Protein AF-A0A1C7MZV5-F1 (afdb_monomer)

Foldseek 3Di:
DEAVVCQVPPPLVVQLVCVQVVNDDHCLVVLVHYDLQSLLVNQQVVLVVLQVVLLVVQVVCCVPPNDDDSALEQEAELVCLLVSLLVSVVPDALSNLSHHYDYHYPPDDDDPPQLRVQVSLASVQLVLPPCLQVQWDADPVLRAIDGAQDPPDDPQVLSSLLSLLLSLLSCSSNLHAHQHRHFLLLLCVLLVHDDDLVSVCNRPVVVSVVLVCLLVDPDWCCVPPVDFQWDWHAHPNDIDIDRLDVPSVVHGDGNVCSVVSSVSVRCCRSDVSCPSSSVSSSNSNCSRPVSGSCNSDDSVSSCCSHNNALDADVVLLLVQEAEEDPDDCPDPLNVLVSVLLVVDDSVLVLLLQCQQAVHSHAHSVHNNPDHAYEYEDEEADLDAWHYSNSNSYIYDHNHPDSVSNNVRSSVSSVPRDHPSNVVVVVVVVVPDDDDPPDDDDDDDDDDDDDDDDDDDDDDDDPDDQNHPVSVVPDDDDPVVVVVVVVVVVVVVVPPDDDPVVVVVVVVVPDDPVPDDDDDDDDDDDDDDDDDDDDDDDDDDDDDDDDDDDDDDDDDDDDDDDDDDDDDDDDDDDDDDDDDDDPPPPVVVVVVVVVVVVVVVVVVPD

Mean predicted aligned error: 16.23 Å

InterPro domains:
  IPR000569 HECT domain [PF00632] (122-420)
  IPR000569 HECT domain [PS50237] (93-422)
  IPR000569 HECT domain [SM00119] (91-422)
  IPR000569 HECT domain [cd00078] (72-420)
  IPR035983 HECT, E3 ligase catalytic domain [SSF56204] (61-415)
  IPR044611 Ubiquitin-protein ligase E3A/B/C-like [PTHR45700] (15-420)

Solvent-accessible surface area (backbone atoms only — not comparable to full-atom values): 36704 Å² total; per-residue (Å²): 116,62,39,65,72,55,59,77,65,62,57,54,85,68,34,47,57,21,50,74,72,70,43,84,79,36,68,70,79,45,36,61,41,45,45,67,41,55,52,49,51,47,40,47,53,53,36,53,52,46,22,52,49,38,31,53,51,22,53,54,43,30,77,76,76,41,97,47,76,50,48,30,72,44,76,30,43,86,96,39,44,66,62,42,48,48,61,58,56,72,75,49,50,63,66,47,72,45,18,49,77,39,45,39,52,69,97,56,96,68,81,62,84,53,33,47,47,52,46,49,53,55,53,47,55,57,55,61,63,34,65,86,49,54,54,41,42,75,33,84,90,52,62,23,44,42,73,46,45,53,98,79,70,58,77,72,61,37,56,54,33,17,46,54,18,30,50,52,21,49,26,56,58,70,74,41,69,41,96,68,46,64,45,69,54,58,39,22,54,74,69,71,43,89,84,50,63,69,47,46,25,57,44,38,43,69,60,28,52,51,52,52,49,58,68,69,54,84,70,65,43,47,80,74,65,67,47,41,35,52,49,78,45,77,37,97,93,40,80,46,80,41,58,64,46,93,67,11,79,77,38,73,45,36,80,89,47,43,66,60,51,50,54,38,50,44,45,34,72,78,37,65,53,33,44,70,50,50,50,29,16,49,51,23,22,37,66,65,44,69,89,43,66,68,78,53,52,51,41,70,46,48,46,25,57,37,40,24,29,84,61,77,48,61,68,42,30,60,75,42,46,44,54,37,79,90,47,46,84,83,34,68,69,48,45,42,48,50,60,50,56,73,68,44,52,73,67,54,46,30,30,43,40,24,45,25,43,70,36,63,42,18,50,70,71,28,28,46,73,44,73,36,32,45,31,57,55,61,59,62,62,88,71,60,51,50,55,42,34,54,66,22,28,32,34,36,48,50,46,91,42,63,67,58,44,49,54,34,47,54,52,40,31,71,68,48,85,49,77,78,50,54,59,57,55,48,51,54,62,73,69,51,77,84,76,78,82,84,76,88,79,90,79,89,82,83,85,84,86,82,83,88,81,89,73,95,70,79,90,71,86,84,76,82,94,56,48,71,65,67,79,65,65,70,82,81,62,81,65,66,64,52,54,59,57,55,52,60,60,54,58,72,72,72,78,83,75,65,75,70,61,57,55,52,51,67,61,66,76,54,82,75,87,86,71,88,77,95,76,84,88,83,84,84,83,90,82,88,86,82,88,86,90,78,95,81,86,84,87,88,88,82,89,84,89,90,85,86,88,83,92,78,91,79,86,84,83,82,86,87,82,85,79,83,85,78,90,75,82,89,80,89,84,89,88,88,87,82,97,79,81,82,75,57,61,62,59,49,52,54,50,51,57,49,53,58,49,59,56,58,56,61,76,72,112

Structure (mmCIF, N/CA/C/O backbone):
data_AF-A0A1C7MZV5-F1
#
_entry.id   AF-A0A1C7MZV5-F1
#
loop_
_atom_site.group_PDB
_atom_site.id
_atom_site.type_symbol
_atom_site.label_atom_id
_atom_site.label_alt_id
_atom_site.label_comp_id
_atom_site.label_asym_id
_atom_site.label_entity_id
_atom_site.label_seq_id
_atom_site.pdbx_PDB_ins_code
_atom_site.Cartn_x
_atom_site.Cartn_y
_atom_site.Cartn_z
_atom_site.occupancy
_atom_site.B_iso_or_equiv
_atom_site.auth_seq_id
_atom_site.auth_comp_id
_atom_site.auth_asym_id
_atom_site.auth_atom_id
_atom_site.pdbx_PDB_model_num
ATOM 1 N N . PHE A 1 1 ? -18.833 9.241 -9.347 1.00 84.56 1 PHE A N 1
ATOM 2 C CA . PHE A 1 1 ? -19.132 9.896 -10.628 1.00 84.56 1 PHE A CA 1
ATOM 3 C C . PHE A 1 1 ? -17.888 10.655 -10.999 1.00 84.56 1 PHE A C 1
ATOM 5 O O . PHE A 1 1 ? -17.659 11.650 -10.342 1.00 84.56 1 PHE A O 1
ATOM 12 N N . TYR A 1 2 ? -17.097 10.152 -11.942 1.00 92.56 2 TYR A N 1
ATOM 13 C CA . TYR A 1 2 ? -15.969 10.875 -12.531 1.00 92.56 2 TYR A CA 1
ATOM 14 C C . TYR A 1 2 ? -16.417 11.433 -13.886 1.00 92.56 2 TYR A C 1
ATOM 16 O O . TYR A 1 2 ? -17.344 10.885 -14.484 1.00 92.56 2 TYR A O 1
ATOM 24 N N . ASN A 1 3 ? -15.822 12.536 -14.338 1.00 94.75 3 ASN A N 1
ATOM 25 C CA . ASN A 1 3 ? -16.137 13.129 -15.636 1.00 94.75 3 ASN A CA 1
ATOM 26 C C . ASN A 1 3 ? -14.986 12.880 -16.612 1.00 94.75 3 ASN A C 1
ATOM 28 O O . ASN A 1 3 ? -13.959 13.548 -16.522 1.00 94.75 3 ASN A O 1
ATOM 32 N N . ASP A 1 4 ? -15.155 11.939 -17.536 1.00 91.88 4 ASP A N 1
ATOM 33 C CA . ASP A 1 4 ? -14.077 11.511 -18.437 1.00 91.88 4 ASP A CA 1
ATOM 34 C C . ASP A 1 4 ? -13.534 12.668 -19.290 1.00 91.88 4 ASP A C 1
ATOM 36 O O . ASP A 1 4 ? -12.327 12.866 -19.343 1.00 91.88 4 ASP A O 1
ATOM 40 N N . ALA A 1 5 ? -14.405 13.535 -19.822 1.00 92.75 5 ALA A N 1
ATOM 41 C CA . ALA A 1 5 ? -13.979 14.687 -20.622 1.00 92.75 5 ALA A CA 1
ATOM 42 C C . ALA A 1 5 ? -13.085 15.663 -19.840 1.00 92.75 5 ALA A C 1
ATOM 44 O O . ALA A 1 5 ? -12.136 16.205 -20.400 1.00 92.75 5 ALA A O 1
ATOM 45 N N . VAL A 1 6 ? -13.364 15.873 -18.547 1.00 93.06 6 VAL A N 1
ATOM 46 C CA . VAL A 1 6 ? -12.482 16.668 -17.676 1.00 93.06 6 VAL A CA 1
ATOM 47 C C . VAL A 1 6 ? -11.162 15.937 -17.458 1.00 93.06 6 VAL A C 1
ATOM 49 O O . VAL A 1 6 ? -10.113 16.554 -17.566 1.00 93.06 6 VAL A O 1
ATOM 52 N N . ASN A 1 7 ? -11.193 14.636 -17.171 1.00 92.44 7 ASN A N 1
ATOM 53 C CA . ASN A 1 7 ? -9.975 13.872 -16.888 1.00 92.44 7 ASN A CA 1
ATOM 54 C C . ASN A 1 7 ? -9.037 13.767 -18.103 1.00 92.44 7 ASN A C 1
ATOM 56 O O . ASN A 1 7 ? -7.825 13.756 -17.915 1.00 92.44 7 ASN A O 1
ATOM 60 N N . ASP A 1 8 ? -9.582 13.745 -19.320 1.00 90.75 8 ASP A N 1
ATOM 61 C CA . ASP A 1 8 ? -8.801 13.656 -20.559 1.00 90.75 8 ASP A CA 1
ATOM 62 C C . ASP A 1 8 ? -8.202 15.003 -20.996 1.00 90.75 8 ASP A C 1
ATOM 64 O O . ASP A 1 8 ? -7.187 15.031 -21.691 1.00 90.75 8 ASP A O 1
ATOM 68 N N . GLN A 1 9 ? -8.837 16.121 -20.627 1.00 90.88 9 GLN A N 1
ATOM 69 C CA . GLN A 1 9 ? -8.472 17.466 -21.099 1.00 90.88 9 GLN A CA 1
ATOM 70 C C . GLN A 1 9 ? -7.838 18.352 -20.020 1.00 90.88 9 GLN A C 1
ATOM 72 O O . GLN A 1 9 ? -7.426 19.469 -20.323 1.00 90.88 9 GLN A O 1
ATOM 77 N N . LEU A 1 10 ? -7.783 17.904 -18.762 1.00 92.06 10 LEU A N 1
ATOM 78 C CA . LEU A 1 10 ? -7.271 18.721 -17.665 1.00 92.06 10 LEU A CA 1
ATOM 79 C C . LEU A 1 10 ? -5.767 18.978 -17.803 1.00 92.06 10 LEU A C 1
ATOM 81 O O . LEU A 1 10 ? -4.941 18.081 -17.627 1.00 92.06 10 LEU A O 1
ATOM 85 N N . GLU A 1 11 ? -5.403 20.244 -17.980 1.00 92.44 11 GLU A N 1
ATOM 86 C CA . GLU A 1 11 ? -4.016 20.691 -17.905 1.00 92.44 11 GLU A CA 1
ATOM 87 C C . GLU A 1 11 ? -3.598 20.925 -16.447 1.00 92.44 11 GLU A C 1
ATOM 89 O O . GLU A 1 11 ? -3.700 22.017 -15.890 1.00 92.44 11 GLU A O 1
ATOM 94 N N . ILE A 1 12 ? -3.100 19.867 -15.803 1.00 91.81 12 ILE A N 1
ATOM 95 C CA . ILE A 1 12 ? -2.757 19.867 -14.369 1.00 91.81 12 ILE A CA 1
ATOM 96 C C . ILE A 1 12 ? -1.751 20.971 -14.006 1.00 91.81 12 ILE A C 1
ATOM 98 O O . ILE A 1 12 ? -1.833 21.546 -12.922 1.00 91.81 12 ILE A O 1
ATOM 102 N N . LYS A 1 13 ? -0.801 21.284 -14.897 1.00 87.44 13 LYS A N 1
ATOM 103 C CA . LYS A 1 13 ? 0.211 22.327 -14.655 1.00 87.44 13 LYS A CA 1
ATOM 104 C C . LYS A 1 13 ? -0.393 23.731 -14.566 1.00 87.44 13 LYS A C 1
ATOM 106 O O . LYS A 1 13 ? 0.180 24.562 -13.868 1.00 87.44 13 LYS A O 1
ATOM 111 N N . GLU A 1 14 ? -1.522 23.972 -15.227 1.00 88.69 14 GLU A N 1
ATOM 112 C CA . GLU A 1 14 ? -2.250 25.243 -15.177 1.00 88.69 14 GLU A CA 1
ATOM 113 C C . GLU A 1 14 ? -3.274 25.268 -14.032 1.00 88.69 14 GLU A C 1
ATOM 115 O O . GLU A 1 14 ? -3.432 26.281 -13.350 1.00 88.69 14 GLU A O 1
ATOM 120 N N . ASP A 1 15 ? -3.945 24.140 -13.772 1.00 90.50 15 ASP A N 1
ATOM 121 C CA . ASP A 1 15 ? -4.986 24.037 -12.742 1.00 90.50 15 ASP A CA 1
ATOM 122 C C . ASP A 1 15 ? -4.412 23.994 -11.313 1.00 90.50 15 ASP A C 1
ATOM 124 O O . ASP A 1 15 ? -4.958 24.603 -10.388 1.00 90.50 15 ASP A O 1
ATOM 128 N N . PHE A 1 16 ? -3.280 23.308 -11.115 1.00 89.75 16 PHE A N 1
ATOM 129 C CA . PHE A 1 16 ? -2.695 23.104 -9.788 1.00 89.75 16 PHE A CA 1
ATOM 130 C C . PHE A 1 16 ? -2.248 24.403 -9.086 1.00 89.75 16 PHE A C 1
ATOM 132 O O . PHE A 1 16 ? -2.518 24.538 -7.889 1.00 89.75 16 PHE A O 1
ATOM 139 N N . PRO A 1 17 ? -1.613 25.389 -9.752 1.00 89.44 17 PRO A N 1
ATOM 140 C CA . PRO A 1 17 ? -1.322 26.683 -9.134 1.00 89.44 17 PRO A CA 1
ATOM 141 C C . PRO A 1 17 ? -2.573 27.388 -8.593 1.00 89.44 17 PRO A C 1
ATOM 143 O O . PRO A 1 17 ? -2.542 27.904 -7.475 1.00 89.44 17 PRO A O 1
ATOM 146 N N . ASN A 1 18 ? -3.689 27.346 -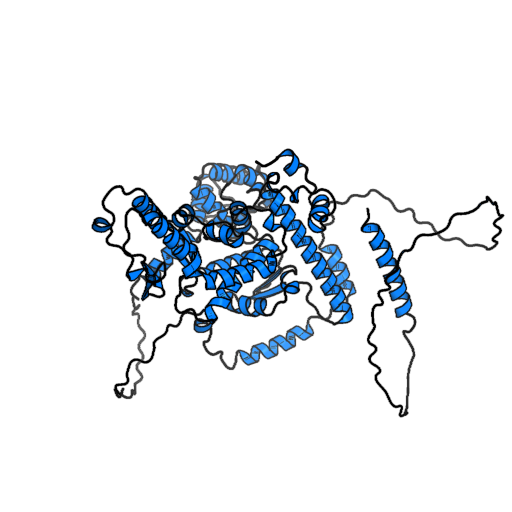9.331 1.00 90.12 18 ASN A N 1
ATOM 147 C CA . ASN A 1 18 ? -4.964 27.933 -8.903 1.00 90.12 18 ASN A CA 1
ATOM 148 C C . ASN A 1 18 ? -5.499 27.252 -7.635 1.00 90.12 18 ASN A C 1
ATOM 150 O O . ASN A 1 18 ? -5.898 27.936 -6.687 1.00 90.12 18 ASN A O 1
ATOM 154 N N . PHE A 1 19 ? -5.419 25.919 -7.574 1.00 89.81 19 PHE A N 1
ATOM 155 C CA . PHE A 1 19 ? -5.754 25.137 -6.381 1.00 89.81 19 PHE A CA 1
ATOM 156 C C . PHE A 1 19 ? -4.871 25.488 -5.178 1.00 89.81 19 PHE A C 1
ATOM 158 O O . PHE A 1 19 ? -5.362 25.748 -4.076 1.00 89.81 19 PHE A O 1
ATOM 165 N N . LYS A 1 20 ? -3.549 25.496 -5.386 1.00 87.88 20 LYS A N 1
ATOM 166 C CA . LYS A 1 20 ? -2.550 25.692 -4.331 1.00 87.88 20 LYS A CA 1
ATOM 167 C C . LYS A 1 20 ? -2.637 27.090 -3.723 1.00 87.88 20 LYS A C 1
ATOM 169 O O . LYS A 1 20 ? -2.679 27.227 -2.500 1.00 87.88 20 LYS A O 1
ATOM 174 N N . ASP A 1 21 ? -2.714 28.112 -4.570 1.00 88.19 21 ASP A N 1
ATOM 175 C CA . ASP A 1 21 ? -2.777 29.513 -4.150 1.00 88.19 21 ASP A CA 1
ATOM 176 C C . ASP A 1 21 ? -4.194 29.960 -3.763 1.00 88.19 21 ASP A C 1
ATOM 178 O O . ASP A 1 21 ? -4.373 31.082 -3.280 1.00 88.19 21 ASP A O 1
ATOM 182 N N . LYS A 1 22 ? -5.203 29.102 -3.974 1.00 86.62 22 LYS A N 1
ATOM 183 C CA . LYS A 1 22 ? -6.633 29.423 -3.841 1.00 86.62 22 LYS A CA 1
ATOM 184 C C . LYS A 1 22 ? -7.022 30.653 -4.666 1.00 86.62 22 LYS A C 1
ATOM 186 O O . LYS A 1 22 ? -7.733 31.545 -4.191 1.00 86.62 22 LYS A O 1
ATOM 191 N N . LYS A 1 23 ? -6.518 30.723 -5.899 1.00 88.19 23 LYS A N 1
ATOM 192 C CA . LYS A 1 23 ? -6.771 31.810 -6.849 1.00 88.19 23 LYS A CA 1
ATOM 193 C C . LYS A 1 23 ? -7.563 31.267 -8.028 1.00 88.19 23 LYS A C 1
ATOM 195 O O . LYS A 1 23 ? -7.123 30.345 -8.691 1.00 88.19 23 LYS A O 1
ATOM 200 N N . GLY A 1 24 ? -8.701 31.886 -8.327 1.00 90.50 24 GLY A N 1
ATOM 201 C CA . GLY A 1 24 ? -9.505 31.508 -9.488 1.00 90.50 24 GLY A CA 1
ATOM 202 C C . GLY A 1 24 ? -10.234 30.174 -9.320 1.00 90.50 24 GLY A C 1
ATOM 203 O O . GLY A 1 24 ? -10.528 29.746 -8.207 1.00 90.50 24 GLY A O 1
ATOM 204 N N . PHE A 1 25 ? -10.597 29.575 -10.451 1.00 93.56 25 PHE A N 1
ATOM 205 C CA . PHE A 1 25 ? -11.257 28.276 -10.511 1.00 93.56 25 PHE A CA 1
ATOM 206 C C . PHE A 1 25 ? -10.206 27.171 -10.634 1.00 93.56 25 PHE A C 1
ATOM 208 O O . PHE A 1 25 ? -9.261 27.316 -11.408 1.00 93.56 25 PHE A O 1
ATOM 215 N N . SER A 1 26 ? -10.415 26.066 -9.922 1.00 93.94 26 SER A N 1
ATOM 216 C CA . SER A 1 26 ? -9.666 24.833 -10.125 1.00 93.94 26 SER A CA 1
ATOM 217 C C . SER A 1 26 ? -10.591 23.620 -10.085 1.00 93.94 26 SER A C 1
ATOM 219 O O . SER A 1 26 ? -11.507 23.527 -9.263 1.00 93.94 26 SER A O 1
ATOM 221 N N . PHE A 1 27 ? -10.326 22.648 -10.952 1.00 94.00 27 PHE A N 1
ATOM 222 C CA . PHE A 1 27 ? -10.993 21.351 -10.923 1.00 94.00 27 PHE A CA 1
ATOM 223 C C . PHE A 1 27 ? -10.644 20.528 -9.674 1.00 94.00 27 PHE A C 1
ATOM 225 O O . PHE A 1 27 ? -11.458 19.712 -9.233 1.00 94.00 27 PHE A O 1
ATOM 232 N N . CYS A 1 28 ? -9.488 20.778 -9.054 1.00 92.50 28 CYS A N 1
ATOM 233 C CA . CYS A 1 28 ? -9.078 20.147 -7.799 1.00 92.50 28 CYS A CA 1
ATOM 234 C C . CYS A 1 28 ? -9.986 20.516 -6.608 1.00 92.50 28 CYS A C 1
ATOM 236 O O . CYS A 1 28 ? -10.086 19.733 -5.661 1.00 92.50 28 CYS A O 1
ATOM 238 N N . ASP A 1 29 ? -10.714 21.642 -6.671 1.00 93.31 29 ASP A N 1
ATOM 239 C CA . ASP A 1 29 ? -11.741 22.007 -5.677 1.00 93.31 29 ASP A CA 1
ATOM 240 C C . ASP A 1 29 ? -13.008 21.135 -5.772 1.00 93.31 29 ASP A C 1
ATOM 242 O O . ASP A 1 29 ? -13.827 21.095 -4.850 1.00 93.31 29 ASP A O 1
ATOM 246 N N . TYR A 1 30 ? -13.159 20.384 -6.867 1.00 94.75 30 TYR A N 1
ATOM 247 C CA . TYR A 1 30 ? -14.292 19.502 -7.146 1.00 94.75 30 TYR A CA 1
ATOM 248 C C . TYR A 1 30 ? -13.814 18.054 -7.343 1.00 94.75 30 TYR A C 1
ATOM 250 O O . TYR A 1 30 ? -14.023 17.449 -8.400 1.00 94.75 30 TYR A O 1
ATOM 258 N N . PRO A 1 31 ? -13.216 17.440 -6.305 1.00 93.50 31 PRO A N 1
ATOM 259 C CA . PRO A 1 31 ? -12.481 16.180 -6.413 1.00 93.50 31 PRO A CA 1
ATOM 260 C C . PRO A 1 31 ? -13.334 14.983 -6.829 1.00 93.50 31 PRO A C 1
ATOM 262 O O . PRO A 1 31 ? -12.804 13.946 -7.216 1.00 93.50 31 PRO A O 1
ATOM 265 N N . PHE A 1 32 ? -14.661 15.086 -6.743 1.00 94.12 32 PHE A N 1
ATOM 266 C CA . PHE A 1 32 ? -15.533 14.038 -7.251 1.00 94.12 32 PHE A CA 1
ATOM 267 C C . PHE A 1 32 ? -15.449 13.921 -8.775 1.00 94.12 32 PHE A C 1
ATOM 269 O O . PHE A 1 32 ? -15.624 12.819 -9.258 1.00 94.12 32 PHE A O 1
ATOM 276 N N . MET A 1 33 ? -15.140 14.987 -9.523 1.00 95.25 33 MET A N 1
ATOM 277 C CA . MET A 1 33 ? -15.053 14.933 -10.990 1.00 95.25 33 MET A CA 1
ATOM 278 C C . MET A 1 33 ? -13.770 14.261 -11.490 1.00 95.25 33 MET A C 1
ATOM 280 O O . MET A 1 33 ? -13.753 13.748 -12.608 1.00 95.25 33 MET A O 1
ATOM 284 N N . LEU A 1 34 ? -12.727 14.237 -10.659 1.00 95.69 34 LEU A N 1
ATOM 285 C CA . LEU A 1 34 ? -11.414 13.695 -10.992 1.00 95.69 34 LEU A CA 1
ATOM 286 C C . LEU A 1 34 ? -11.324 12.216 -10.614 1.00 95.69 34 LEU A C 1
ATOM 288 O O . LEU A 1 34 ? -11.659 11.833 -9.490 1.00 95.69 34 LEU A O 1
ATOM 292 N N . ASN A 1 35 ? -10.856 11.393 -11.545 1.00 93.81 35 ASN A N 1
ATOM 293 C CA . ASN A 1 35 ? -10.574 9.987 -11.301 1.00 93.81 35 ASN A CA 1
ATOM 294 C C . ASN A 1 35 ? -9.260 9.825 -10.498 1.00 93.81 35 ASN A C 1
ATOM 296 O O . ASN A 1 35 ? -8.490 10.783 -10.356 1.00 93.81 35 ASN A O 1
ATOM 300 N N . PRO A 1 36 ? -8.974 8.629 -9.952 1.00 93.00 36 PRO A N 1
ATOM 301 C CA . PRO A 1 36 ? -7.782 8.416 -9.129 1.00 93.00 36 PRO A CA 1
ATOM 302 C C . PRO A 1 36 ? -6.464 8.681 -9.873 1.00 93.00 36 PRO A C 1
ATOM 304 O O . PRO A 1 36 ? -5.514 9.173 -9.269 1.00 93.00 36 PRO A O 1
ATOM 307 N N . ALA A 1 37 ? -6.407 8.401 -11.179 1.00 92.00 37 ALA A N 1
ATOM 308 C CA . ALA A 1 37 ? -5.206 8.602 -11.988 1.00 92.00 37 ALA A CA 1
ATOM 309 C C . ALA A 1 37 ? -4.848 10.088 -12.124 1.00 92.00 37 ALA A C 1
ATOM 311 O O . ALA A 1 37 ? -3.710 10.463 -11.860 1.00 92.00 37 ALA A O 1
ATOM 312 N N . VAL A 1 38 ? -5.825 10.942 -12.438 1.00 93.81 38 VAL A N 1
ATOM 313 C CA . VAL A 1 38 ? -5.615 12.393 -12.543 1.00 93.81 38 VAL A CA 1
ATOM 314 C C . VAL A 1 38 ? -5.261 12.998 -11.188 1.00 93.81 38 VAL A C 1
ATOM 316 O O . VAL A 1 38 ? -4.357 13.824 -11.100 1.00 93.81 38 VAL A O 1
ATOM 319 N N . LYS A 1 39 ? -5.902 12.549 -10.103 1.00 95.25 39 LYS A N 1
ATOM 320 C CA . LYS A 1 39 ? -5.531 12.979 -8.744 1.00 95.25 39 LYS A CA 1
ATOM 321 C C . LYS A 1 39 ? -4.087 12.607 -8.396 1.00 95.25 39 LYS A C 1
ATOM 323 O O . LYS A 1 39 ? -3.392 13.399 -7.761 1.00 95.25 39 LYS A O 1
ATOM 328 N N . ALA A 1 40 ? -3.625 11.425 -8.807 1.00 93.44 40 ALA A N 1
ATOM 329 C CA . ALA A 1 40 ? -2.235 11.011 -8.627 1.00 93.44 40 ALA A CA 1
ATOM 330 C C . ALA A 1 40 ? -1.271 11.875 -9.446 1.00 93.44 40 ALA A C 1
ATOM 332 O O . ALA A 1 40 ? -0.218 12.254 -8.941 1.00 93.44 40 ALA A O 1
ATOM 333 N N . ASP A 1 41 ? -1.653 12.254 -10.666 1.00 92.88 41 ASP A N 1
ATOM 334 C CA . ASP A 1 41 ? -0.863 13.162 -11.494 1.00 92.88 41 ASP A CA 1
ATOM 335 C C . ASP A 1 41 ? -0.803 14.584 -10.876 1.00 92.88 41 ASP A C 1
ATOM 337 O O . ASP A 1 41 ? 0.269 15.191 -10.856 1.00 92.88 41 ASP A O 1
ATOM 341 N N . VAL A 1 42 ? -1.890 15.084 -10.263 1.00 94.31 42 VAL A N 1
ATOM 342 C CA . VAL A 1 42 ? -1.896 16.334 -9.462 1.00 94.31 42 VAL A CA 1
ATOM 343 C C . VAL A 1 42 ? -0.903 16.247 -8.303 1.00 94.31 42 VAL A C 1
ATOM 345 O O . VAL A 1 42 ? -0.079 17.143 -8.114 1.00 94.31 42 VAL A O 1
ATOM 348 N N . LEU A 1 43 ? -0.950 15.151 -7.545 1.00 93.81 43 LEU A N 1
ATOM 349 C CA . LEU A 1 43 ? -0.050 14.908 -6.421 1.00 93.81 43 LEU A CA 1
ATOM 350 C C . LEU A 1 43 ? 1.417 14.836 -6.867 1.00 93.81 43 LEU A C 1
ATOM 352 O O . LEU A 1 43 ? 2.297 15.410 -6.234 1.00 93.81 43 LEU A O 1
ATOM 356 N N . LYS A 1 44 ? 1.679 14.184 -8.002 1.00 92.31 44 LYS A N 1
ATOM 357 C CA . LYS A 1 44 ? 3.014 14.098 -8.595 1.00 92.31 44 LYS A CA 1
ATOM 358 C C . LYS A 1 44 ? 3.537 15.472 -9.012 1.00 92.31 44 LYS A C 1
ATOM 360 O O . LYS A 1 44 ? 4.702 15.779 -8.765 1.00 92.31 44 LYS A O 1
ATOM 365 N N . VAL A 1 45 ? 2.695 16.313 -9.620 1.00 92.12 45 VAL A N 1
ATOM 366 C CA . VAL A 1 45 ? 3.059 17.696 -9.973 1.00 92.12 45 VAL A CA 1
ATOM 367 C C . VAL A 1 45 ? 3.382 18.513 -8.721 1.00 92.12 45 VAL A C 1
ATOM 369 O O . VAL A 1 45 ? 4.387 19.227 -8.714 1.00 92.12 45 VAL A O 1
ATOM 372 N N . GLU A 1 46 ? 2.597 18.369 -7.650 1.00 93.12 46 GLU A N 1
ATOM 373 C CA . GLU A 1 46 ? 2.892 18.989 -6.355 1.00 93.12 46 GLU A CA 1
ATOM 374 C C . GLU A 1 46 ? 4.271 18.576 -5.826 1.00 93.12 46 GLU A C 1
ATOM 376 O O . GLU A 1 46 ? 5.085 19.449 -5.510 1.00 93.12 46 GLU A O 1
ATOM 381 N N . SER A 1 47 ? 4.546 17.270 -5.754 1.00 92.38 47 SER A N 1
ATOM 382 C CA . SER A 1 47 ? 5.825 16.743 -5.268 1.00 92.38 47 SER A CA 1
ATOM 383 C C . SER A 1 47 ? 6.999 17.246 -6.102 1.00 92.38 47 SER A C 1
ATOM 385 O O . SER A 1 47 ? 7.982 17.725 -5.548 1.00 92.38 47 SER A O 1
ATOM 387 N N . VAL A 1 48 ? 6.891 17.223 -7.436 1.00 90.81 48 VAL A N 1
ATOM 388 C CA . VAL A 1 48 ? 7.947 17.724 -8.333 1.00 90.81 48 VAL A CA 1
ATOM 389 C C . VAL A 1 48 ? 8.201 19.215 -8.111 1.00 90.81 48 VAL A C 1
ATOM 391 O O . VAL A 1 48 ? 9.355 19.647 -8.103 1.00 90.81 48 VAL A O 1
ATOM 394 N N . PHE A 1 49 ? 7.151 20.014 -7.908 1.00 90.19 49 PHE A N 1
ATOM 395 C CA . PHE A 1 49 ? 7.307 21.431 -7.588 1.00 90.19 49 PHE A CA 1
ATOM 396 C C . PHE A 1 49 ? 8.034 21.627 -6.250 1.00 90.19 49 PHE A C 1
ATOM 398 O O . PHE A 1 49 ? 8.945 22.449 -6.166 1.00 90.19 49 PHE A O 1
ATOM 405 N N . GLN A 1 50 ? 7.667 20.862 -5.216 1.00 90.50 50 GLN A N 1
ATOM 406 C CA . GLN A 1 50 ? 8.318 20.929 -3.904 1.00 90.50 50 GLN A CA 1
ATOM 407 C C . GLN A 1 50 ? 9.788 20.482 -3.967 1.00 90.50 50 GLN A C 1
ATOM 409 O O . GLN A 1 50 ? 10.653 21.202 -3.476 1.00 90.50 50 GLN A O 1
ATOM 414 N N . MET A 1 51 ? 10.099 19.378 -4.652 1.00 91.38 51 MET A N 1
ATOM 415 C CA . MET A 1 51 ? 11.477 18.909 -4.847 1.00 91.38 51 MET A CA 1
ATOM 416 C C . MET A 1 51 ? 12.341 19.946 -5.577 1.00 91.38 51 MET A C 1
ATOM 418 O O . MET A 1 51 ? 13.479 20.187 -5.183 1.00 91.38 51 MET A O 1
ATOM 422 N N . ARG A 1 52 ? 11.806 20.597 -6.621 1.00 88.56 52 ARG A N 1
ATOM 423 C CA . ARG A 1 52 ? 12.515 21.669 -7.344 1.00 88.56 52 ARG A CA 1
ATOM 424 C C . ARG A 1 52 ? 12.779 22.883 -6.464 1.00 88.56 52 ARG A C 1
ATOM 426 O O . ARG A 1 52 ? 13.853 23.470 -6.553 1.00 88.56 52 ARG A O 1
ATOM 433 N N . HIS A 1 53 ? 11.814 23.250 -5.628 1.00 88.75 53 HIS A N 1
ATOM 434 C CA . HIS A 1 53 ? 11.984 24.345 -4.684 1.00 88.75 53 HIS A CA 1
ATOM 435 C C . HIS A 1 53 ? 13.083 24.028 -3.660 1.00 88.75 53 HIS A C 1
ATOM 437 O O . HIS A 1 53 ? 14.002 24.824 -3.494 1.00 88.75 53 HIS A O 1
ATOM 443 N N . GLU A 1 54 ? 13.070 22.831 -3.065 1.00 90.56 54 GLU A N 1
ATOM 444 C CA . GLU A 1 54 ? 14.108 22.412 -2.114 1.00 90.56 54 GLU A CA 1
ATOM 445 C C . GLU A 1 54 ? 15.496 22.289 -2.758 1.00 90.56 54 GLU A C 1
ATOM 447 O O . GLU A 1 54 ? 16.502 22.590 -2.114 1.00 90.56 54 GLU A O 1
ATOM 452 N N . LEU A 1 55 ? 15.565 21.896 -4.035 1.00 88.06 55 LEU A N 1
ATOM 453 C CA . LEU A 1 55 ? 16.800 21.889 -4.819 1.00 88.06 55 LEU A CA 1
ATOM 454 C C . LEU A 1 55 ? 17.372 23.307 -4.961 1.00 88.06 55 LEU A C 1
ATOM 456 O O . LEU A 1 55 ? 18.543 23.533 -4.657 1.00 88.06 55 LEU A O 1
ATOM 460 N N . GLN A 1 56 ? 16.548 24.267 -5.396 1.00 86.69 56 GLN A N 1
ATOM 461 C CA . GLN A 1 56 ? 16.947 25.673 -5.533 1.00 86.69 56 GLN A CA 1
ATOM 462 C C . GLN A 1 56 ? 17.389 26.265 -4.192 1.00 86.69 56 GLN A C 1
ATOM 464 O O . GLN A 1 56 ? 18.442 26.900 -4.111 1.00 86.69 56 GLN A O 1
ATOM 469 N N . ASP A 1 57 ? 16.633 25.996 -3.131 1.00 86.12 57 ASP A N 1
ATOM 470 C CA . ASP A 1 57 ? 16.956 26.434 -1.779 1.00 86.12 57 ASP A CA 1
ATOM 471 C C . ASP A 1 57 ? 18.257 25.805 -1.266 1.00 86.12 57 ASP A C 1
ATOM 473 O O . ASP A 1 57 ? 19.063 26.481 -0.625 1.00 86.12 57 ASP A O 1
ATOM 477 N N . ALA A 1 58 ? 18.507 24.522 -1.550 1.00 85.75 58 ALA A N 1
ATOM 478 C CA . ALA A 1 58 ? 19.761 23.858 -1.201 1.00 85.75 58 ALA A CA 1
ATOM 479 C C . ALA A 1 58 ? 20.955 24.481 -1.936 1.00 85.75 58 ALA A C 1
ATOM 481 O O . ALA A 1 58 ? 21.972 24.747 -1.296 1.00 85.75 58 ALA A O 1
ATOM 482 N N . PHE A 1 59 ? 20.821 24.787 -3.231 1.00 83.69 59 PHE A N 1
ATOM 483 C CA . PHE A 1 59 ? 21.846 25.511 -3.989 1.00 83.69 59 PHE A CA 1
ATOM 484 C C . PHE A 1 59 ? 22.099 26.906 -3.419 1.00 83.69 59 PHE A C 1
ATOM 486 O O . PHE A 1 59 ? 23.251 27.289 -3.217 1.00 83.69 59 PHE A O 1
ATOM 493 N N . PHE A 1 60 ? 21.040 27.655 -3.106 1.00 83.25 60 PHE A N 1
ATOM 494 C CA . PHE A 1 60 ? 21.171 28.978 -2.506 1.00 83.25 60 PHE A CA 1
ATOM 495 C C . PHE A 1 60 ? 21.875 28.896 -1.148 1.00 83.25 60 PHE A C 1
ATOM 497 O O . PHE A 1 60 ? 22.864 29.589 -0.924 1.00 83.25 60 PHE A O 1
ATOM 504 N N . ARG A 1 61 ? 21.446 27.987 -0.261 1.00 81.19 61 ARG A N 1
ATOM 505 C CA . ARG A 1 61 ? 22.116 27.736 1.026 1.00 81.19 61 ARG A CA 1
ATOM 506 C C . ARG A 1 61 ? 23.580 27.343 0.831 1.00 81.19 61 ARG A C 1
ATOM 508 O O . ARG A 1 61 ? 24.424 27.843 1.569 1.00 81.19 61 ARG A O 1
ATOM 515 N N . ALA A 1 62 ? 23.896 26.537 -0.182 1.00 84.00 62 ALA A N 1
ATOM 516 C CA . ALA A 1 62 ? 25.267 26.132 -0.469 1.00 84.00 62 ALA A CA 1
ATOM 517 C C . ALA A 1 62 ? 26.191 27.306 -0.825 1.00 84.00 62 ALA A C 1
ATOM 519 O O . ALA A 1 62 ? 27.350 27.319 -0.408 1.00 84.00 62 ALA A O 1
ATOM 520 N N . LEU A 1 63 ? 25.669 28.321 -1.520 1.00 80.19 63 LEU A N 1
ATOM 521 C CA . LEU A 1 63 ? 26.418 29.531 -1.872 1.00 80.19 63 LEU A CA 1
ATOM 522 C C . LEU A 1 63 ? 26.770 30.408 -0.658 1.00 80.19 63 LEU A C 1
ATOM 524 O O . LEU A 1 63 ? 27.784 31.102 -0.699 1.00 80.19 63 LEU A O 1
ATOM 528 N N . PHE A 1 64 ? 25.964 30.385 0.413 1.00 77.44 64 PHE A N 1
ATOM 529 C CA . PHE A 1 64 ? 26.146 31.262 1.583 1.00 77.44 64 PHE A CA 1
ATOM 530 C C . PHE A 1 64 ? 26.636 30.550 2.853 1.00 77.44 64 PHE A C 1
ATOM 532 O O . PHE A 1 64 ? 27.272 31.185 3.689 1.00 77.44 64 PHE A O 1
ATOM 539 N N . GLN A 1 65 ? 26.331 29.262 3.026 1.00 71.88 65 GLN A N 1
ATOM 540 C CA . GLN A 1 65 ? 26.553 28.504 4.268 1.00 71.88 65 GLN A CA 1
ATOM 541 C C . GLN A 1 65 ? 27.438 27.257 4.079 1.00 71.88 65 GLN A C 1
ATOM 543 O O . GLN A 1 65 ? 27.781 26.608 5.064 1.00 71.88 65 GLN A O 1
ATOM 548 N N . GLY A 1 66 ? 27.845 26.927 2.847 1.00 68.38 66 GLY A N 1
ATOM 549 C CA . GLY A 1 66 ? 28.635 25.727 2.545 1.00 68.38 66 GLY A CA 1
ATOM 550 C C . GLY A 1 66 ? 27.784 24.471 2.303 1.00 68.38 66 GLY A C 1
ATOM 551 O O . GLY A 1 66 ? 26.582 24.559 2.086 1.00 68.38 66 GLY A O 1
ATOM 552 N N . VAL A 1 67 ? 28.416 23.292 2.279 1.00 61.88 67 VAL A N 1
ATOM 553 C CA . VAL A 1 67 ? 27.850 22.038 1.732 1.00 61.88 67 VAL A CA 1
ATOM 554 C C . VAL A 1 67 ? 26.463 21.703 2.307 1.00 61.88 67 VAL A C 1
ATOM 556 O O . VAL A 1 67 ? 26.334 21.295 3.457 1.00 61.88 67 VAL A O 1
ATOM 559 N N . ASN A 1 68 ? 25.427 21.814 1.473 1.00 69.25 68 ASN A N 1
ATOM 560 C CA . ASN A 1 68 ? 24.085 21.301 1.738 1.00 69.25 68 ASN A CA 1
ATOM 561 C C . ASN A 1 68 ? 23.732 20.328 0.612 1.00 69.25 68 ASN A C 1
ATOM 563 O O . ASN A 1 68 ? 23.750 20.714 -0.557 1.00 69.25 68 ASN A O 1
ATOM 567 N N . SER A 1 69 ? 23.458 19.065 0.948 1.00 79.06 69 SER A N 1
ATOM 568 C CA . SER A 1 69 ? 23.070 18.082 -0.065 1.00 79.06 69 SER A CA 1
ATOM 569 C C . SER A 1 69 ? 21.721 18.481 -0.678 1.00 79.06 69 SER A C 1
ATOM 571 O O . SER A 1 69 ? 20.752 18.661 0.072 1.00 79.06 69 SER A O 1
ATOM 573 N N . PRO A 1 70 ? 21.620 18.580 -2.015 1.00 84.94 70 PRO A N 1
ATOM 574 C CA . PRO A 1 70 ? 20.354 18.843 -2.695 1.00 84.94 70 PRO A CA 1
ATOM 575 C C . PRO A 1 70 ? 19.374 17.662 -2.635 1.00 84.94 70 PRO A C 1
ATOM 577 O O . PRO A 1 70 ? 18.192 17.826 -2.928 1.00 84.94 70 PRO A O 1
ATOM 580 N N . TYR A 1 71 ? 19.851 16.487 -2.223 1.00 88.94 71 TYR A N 1
ATOM 581 C CA . TYR A 1 71 ? 19.084 15.248 -2.159 1.00 88.94 71 TYR A CA 1
ATOM 582 C C . TYR A 1 71 ? 18.916 14.768 -0.719 1.00 88.94 71 TYR A C 1
ATOM 584 O O . TYR A 1 71 ? 19.794 14.974 0.130 1.00 88.94 71 TYR A O 1
ATOM 592 N N . LEU A 1 72 ? 17.818 14.059 -0.469 1.00 92.62 72 LEU A N 1
ATOM 593 C CA . LEU A 1 72 ? 17.661 13.226 0.715 1.00 92.62 72 LEU A CA 1
ATOM 594 C C . LEU A 1 72 ? 18.391 11.907 0.462 1.00 92.62 72 LEU A C 1
ATOM 596 O O . LEU A 1 72 ? 17.814 10.973 -0.084 1.00 92.62 72 LEU A O 1
ATOM 600 N N . VAL A 1 73 ? 19.672 11.856 0.818 1.00 91.62 73 VAL A N 1
ATOM 601 C CA . VAL A 1 73 ? 20.487 10.647 0.660 1.00 91.62 73 VAL A CA 1
ATOM 602 C C . VAL A 1 73 ? 20.292 9.736 1.868 1.00 91.62 73 VAL A C 1
ATOM 604 O O . VAL A 1 73 ? 20.434 10.196 3.005 1.00 91.62 73 VAL A O 1
ATOM 607 N N . LEU 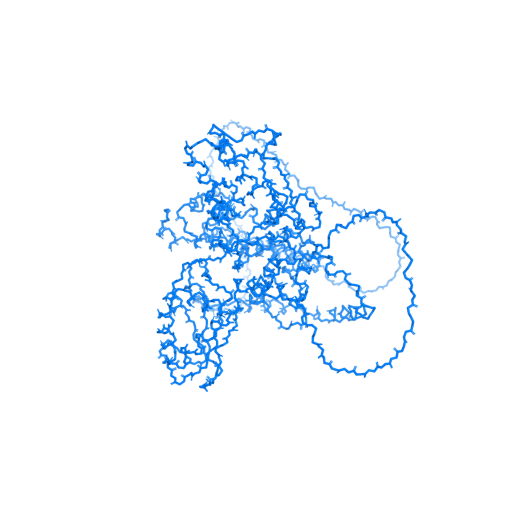A 1 74 ? 19.967 8.468 1.608 1.00 93.00 74 LEU A N 1
ATOM 608 C CA . LEU A 1 74 ? 19.932 7.388 2.590 1.00 93.00 74 LEU A CA 1
ATOM 609 C C . LEU A 1 74 ? 21.002 6.347 2.258 1.00 93.00 74 LEU A C 1
ATOM 611 O O . LEU A 1 74 ? 20.919 5.679 1.228 1.00 93.00 74 LEU A O 1
ATOM 615 N N . GLU A 1 75 ? 21.975 6.187 3.147 1.00 92.94 75 GLU A N 1
ATOM 616 C CA . GLU A 1 75 ? 23.049 5.197 3.025 1.00 92.94 75 GLU A CA 1
ATOM 617 C C . GLU A 1 75 ? 22.716 3.965 3.868 1.00 92.94 75 GLU A C 1
ATOM 619 O O . GLU A 1 75 ? 22.765 3.997 5.096 1.00 92.94 75 GLU A O 1
ATOM 624 N N . ILE A 1 76 ? 22.325 2.870 3.228 1.00 94.25 76 ILE A N 1
ATOM 625 C CA . ILE A 1 76 ? 21.689 1.734 3.896 1.00 94.25 76 ILE A CA 1
ATOM 626 C C . ILE A 1 76 ? 22.573 0.495 3.809 1.00 94.25 76 ILE A C 1
ATOM 628 O O . ILE A 1 76 ? 22.990 0.080 2.730 1.00 94.25 76 ILE A O 1
ATOM 632 N N . ARG A 1 77 ? 22.813 -0.177 4.938 1.00 93.56 77 ARG A N 1
ATOM 633 C CA . ARG A 1 77 ? 23.378 -1.533 4.929 1.00 93.56 77 ARG A CA 1
ATOM 634 C C . ARG A 1 77 ? 22.236 -2.539 4.843 1.00 93.56 77 ARG A C 1
ATOM 636 O O . ARG A 1 77 ? 21.302 -2.477 5.643 1.00 93.56 77 ARG A O 1
ATOM 643 N N . ARG A 1 78 ? 22.320 -3.501 3.916 1.00 90.12 78 ARG A N 1
ATOM 644 C CA . ARG A 1 78 ? 21.252 -4.498 3.683 1.00 90.12 78 ARG A CA 1
ATOM 645 C C . ARG A 1 78 ? 20.837 -5.239 4.956 1.00 90.12 78 ARG A C 1
ATOM 647 O O . ARG A 1 78 ? 19.647 -5.374 5.224 1.00 90.12 78 ARG A O 1
ATOM 654 N N . ASP A 1 79 ? 21.809 -5.622 5.782 1.00 89.56 79 ASP A N 1
ATOM 655 C CA . ASP A 1 79 ? 21.570 -6.350 7.036 1.00 89.56 79 ASP A CA 1
ATOM 656 C C . ASP A 1 79 ? 21.006 -5.475 8.175 1.00 89.56 79 ASP A C 1
ATOM 658 O O . ASP A 1 79 ? 20.619 -5.993 9.222 1.00 89.56 79 ASP A O 1
ATOM 662 N N . HIS A 1 80 ? 20.963 -4.150 7.994 1.00 90.12 80 HIS A N 1
ATOM 663 C CA . HIS A 1 80 ? 20.585 -3.168 9.018 1.00 90.12 80 HIS A CA 1
ATOM 664 C C . HIS A 1 80 ? 19.553 -2.153 8.504 1.00 90.12 80 HIS A C 1
ATOM 666 O O . HIS A 1 80 ? 19.477 -1.028 9.003 1.00 90.12 80 HIS A O 1
ATOM 672 N N . ILE A 1 81 ? 18.725 -2.553 7.531 1.00 91.94 81 ILE A N 1
ATOM 673 C CA . ILE A 1 81 ? 17.824 -1.646 6.809 1.00 91.94 81 ILE A CA 1
ATOM 674 C C . ILE A 1 81 ? 16.925 -0.814 7.728 1.00 91.94 81 ILE A C 1
ATOM 676 O O . ILE A 1 81 ? 16.811 0.394 7.539 1.00 91.94 81 ILE A O 1
ATOM 680 N N . ILE A 1 82 ? 16.335 -1.417 8.763 1.00 89.12 82 ILE A N 1
ATOM 681 C CA . ILE A 1 82 ? 15.438 -0.698 9.675 1.00 89.12 82 ILE A CA 1
ATOM 682 C C . ILE A 1 82 ? 16.203 0.313 10.528 1.00 89.12 82 ILE A C 1
ATOM 684 O O . ILE A 1 82 ? 15.791 1.466 10.619 1.00 89.12 82 ILE A O 1
ATOM 688 N N . SER A 1 83 ? 17.305 -0.102 11.161 1.00 88.75 83 SER A N 1
ATOM 689 C CA . SER A 1 83 ? 18.051 0.774 12.067 1.00 88.75 83 SER A CA 1
ATOM 690 C C . SER A 1 83 ? 18.704 1.933 11.334 1.00 88.75 83 SER A C 1
ATOM 692 O O . SER A 1 83 ? 18.649 3.055 11.827 1.00 88.75 83 SER A O 1
ATOM 694 N N . ASP A 1 84 ? 19.288 1.674 10.163 1.00 93.62 84 ASP A N 1
ATOM 695 C CA . ASP A 1 84 ? 19.970 2.705 9.381 1.00 93.62 84 ASP A CA 1
ATOM 696 C C . ASP A 1 84 ? 18.957 3.739 8.883 1.00 93.62 84 ASP A C 1
ATOM 698 O O . ASP A 1 84 ? 19.193 4.940 9.006 1.00 93.62 84 ASP A O 1
ATOM 702 N N . THR A 1 85 ? 17.788 3.278 8.428 1.00 93.69 85 THR A N 1
ATOM 703 C CA . THR A 1 85 ? 16.697 4.165 8.012 1.00 93.69 85 THR A CA 1
ATOM 704 C C . THR A 1 85 ? 16.156 4.983 9.180 1.00 93.69 85 THR A C 1
ATOM 706 O O . THR A 1 85 ? 15.968 6.190 9.043 1.00 93.69 85 THR A O 1
ATOM 709 N N . LEU A 1 86 ? 15.908 4.348 10.332 1.00 90.69 86 LEU A N 1
ATOM 710 C CA . LEU A 1 86 ? 15.382 5.029 11.515 1.00 90.69 86 LEU A CA 1
ATOM 711 C C . LEU A 1 86 ? 16.320 6.152 11.958 1.00 90.69 86 LEU A C 1
ATOM 713 O O . LEU A 1 86 ? 15.876 7.285 12.105 1.00 90.69 86 LEU A O 1
ATOM 717 N N . LEU A 1 87 ? 17.609 5.841 12.120 1.00 90.88 87 LEU A N 1
ATOM 718 C CA . LEU A 1 87 ? 18.619 6.808 12.551 1.00 90.88 87 LEU A CA 1
ATOM 719 C C . LEU A 1 87 ? 18.739 7.972 11.566 1.00 90.88 87 LEU A C 1
ATOM 721 O O . LEU A 1 87 ? 18.769 9.125 11.982 1.00 90.88 87 LEU A O 1
ATOM 725 N N . GLN A 1 88 ? 18.769 7.679 10.265 1.00 93.81 88 GLN A N 1
ATOM 726 C CA . GLN A 1 88 ? 18.972 8.714 9.258 1.00 93.81 88 GLN A CA 1
ATOM 727 C C . GLN A 1 88 ? 17.759 9.605 9.057 1.00 93.81 88 GLN A C 1
ATOM 729 O O . GLN A 1 88 ? 17.953 10.793 8.839 1.00 93.81 88 GLN A O 1
ATOM 734 N N . LEU A 1 89 ? 16.537 9.065 9.097 1.00 93.31 89 LEU A N 1
ATOM 735 C CA . LEU A 1 89 ? 15.321 9.848 8.864 1.00 93.31 89 LEU A CA 1
ATOM 736 C C . LEU A 1 89 ? 14.872 10.642 10.089 1.00 93.31 89 LEU A C 1
ATOM 738 O O . LEU A 1 89 ? 14.255 11.692 9.933 1.00 93.31 89 LEU A O 1
ATOM 742 N N . GLU A 1 90 ? 15.168 10.171 11.296 1.00 86.00 90 GLU A N 1
ATOM 743 C CA . GLU A 1 90 ? 14.727 10.837 12.521 1.00 86.00 90 GLU A CA 1
ATOM 744 C C . GLU A 1 90 ? 15.422 12.181 12.766 1.00 86.00 90 GLU A C 1
ATOM 746 O O . GLU A 1 90 ? 14.835 13.086 13.356 1.00 86.00 90 GLU A O 1
ATOM 751 N N . GLU A 1 91 ? 16.648 12.332 12.270 1.00 82.62 91 GLU A N 1
ATOM 752 C CA . GLU A 1 91 ? 17.412 13.577 12.359 1.00 82.62 91 GLU A CA 1
ATOM 753 C C . GLU A 1 91 ? 17.065 14.576 11.239 1.00 82.62 91 GLU A C 1
ATOM 755 O O . GLU A 1 91 ? 17.534 15.716 11.261 1.00 82.62 91 GLU A O 1
ATOM 760 N N . LYS A 1 92 ? 16.250 14.182 10.247 1.00 90.00 92 LYS A N 1
ATOM 761 C CA . LYS A 1 92 ? 15.918 15.042 9.103 1.00 90.00 92 LYS A CA 1
ATOM 762 C C . LYS A 1 92 ? 14.850 16.063 9.456 1.00 90.00 92 LYS A C 1
ATOM 764 O O . LYS A 1 92 ? 13.829 15.762 10.071 1.00 90.00 92 LYS A O 1
ATOM 769 N N . SER A 1 93 ? 15.061 17.285 8.974 1.00 90.69 93 SER A N 1
ATOM 770 C CA . SER A 1 93 ? 14.019 18.305 8.979 1.00 90.69 93 SER A CA 1
ATOM 771 C C . SER A 1 93 ? 12.932 17.982 7.947 1.00 90.69 93 SER A C 1
ATOM 773 O O . SER A 1 93 ? 13.159 17.241 6.991 1.00 90.69 93 SER A O 1
ATOM 775 N N . ILE A 1 94 ? 11.754 18.599 8.084 1.00 89.44 94 ILE A N 1
ATOM 776 C CA . ILE A 1 94 ? 10.668 18.468 7.095 1.00 89.44 94 ILE A CA 1
ATOM 777 C C . ILE A 1 94 ? 11.128 18.915 5.693 1.00 89.44 94 ILE A C 1
ATOM 779 O O . ILE A 1 94 ? 10.733 18.310 4.701 1.00 89.44 94 ILE A O 1
ATOM 783 N N . HIS A 1 95 ? 11.993 19.932 5.606 1.00 89.38 95 HIS A N 1
ATOM 784 C CA . HIS A 1 95 ? 12.581 20.384 4.341 1.00 89.38 95 HIS A CA 1
ATOM 785 C C . HIS A 1 95 ? 13.465 19.306 3.709 1.00 89.38 95 HIS A C 1
ATOM 787 O O . HIS A 1 95 ? 13.359 19.036 2.516 1.00 89.38 95 HIS A O 1
ATOM 793 N N . ASP A 1 96 ? 14.287 18.625 4.512 1.00 91.12 96 ASP A N 1
ATOM 794 C CA . ASP A 1 96 ? 15.111 17.523 4.015 1.00 91.12 96 ASP A CA 1
ATOM 795 C C . ASP A 1 96 ? 14.261 16.346 3.532 1.00 91.12 96 ASP A C 1
ATOM 797 O O . ASP A 1 96 ? 14.568 15.770 2.495 1.00 91.12 96 ASP A O 1
ATOM 801 N N . LEU A 1 97 ? 13.166 16.024 4.231 1.00 93.19 97 LEU A N 1
ATOM 802 C CA . LEU A 1 97 ? 12.232 14.964 3.825 1.00 93.19 97 LEU A CA 1
ATOM 803 C C . LEU A 1 97 ? 11.542 15.243 2.479 1.00 93.19 97 LEU A C 1
ATOM 805 O O . LEU A 1 97 ? 11.085 14.311 1.821 1.00 93.19 97 LEU A O 1
ATOM 809 N N . LYS A 1 98 ? 11.472 16.516 2.074 1.00 92.56 98 LYS A N 1
ATOM 810 C CA . LYS A 1 98 ? 10.885 16.973 0.807 1.00 92.56 98 LYS A CA 1
ATOM 811 C C . LYS A 1 98 ? 11.900 17.107 -0.329 1.00 92.56 98 LYS A C 1
ATOM 813 O O . LYS A 1 98 ? 11.510 17.388 -1.466 1.00 92.56 98 LYS A O 1
ATOM 818 N N . LYS A 1 99 ? 13.188 16.875 -0.076 1.00 92.19 99 LYS A N 1
ATOM 819 C CA . LYS A 1 99 ? 14.177 16.741 -1.151 1.00 92.19 99 LYS A CA 1
ATOM 820 C C . LYS A 1 99 ? 13.917 15.460 -1.941 1.00 92.19 99 LYS A C 1
ATOM 822 O O . LYS A 1 99 ? 13.289 14.523 -1.451 1.00 92.19 99 LYS A O 1
ATOM 827 N N . GLN A 1 100 ? 14.425 15.408 -3.168 1.00 90.44 100 GLN A N 1
ATOM 828 C CA . GLN A 1 100 ? 14.387 14.178 -3.953 1.00 90.44 100 GLN A CA 1
ATOM 829 C C . GLN A 1 100 ? 15.160 13.080 -3.208 1.00 90.44 100 GLN A C 1
ATOM 831 O O . GLN A 1 100 ? 16.321 13.279 -2.831 1.00 90.44 100 GLN A O 1
ATOM 836 N N . LEU A 1 101 ? 14.495 11.947 -2.973 1.00 92.31 101 LEU A N 1
ATOM 837 C CA . LEU A 1 101 ? 15.089 10.787 -2.320 1.00 92.31 101 LEU A CA 1
ATOM 838 C C . LEU A 1 101 ? 16.198 10.214 -3.206 1.00 92.31 101 LEU A C 1
ATOM 840 O O . LEU A 1 101 ? 16.052 10.166 -4.426 1.00 92.31 101 LEU A O 1
ATOM 844 N N . ARG A 1 102 ? 17.300 9.795 -2.585 1.00 90.12 102 ARG A N 1
ATOM 845 C CA . ARG A 1 102 ? 18.331 8.958 -3.194 1.00 90.12 102 ARG A CA 1
ATOM 846 C C . ARG A 1 102 ? 18.734 7.872 -2.214 1.00 90.12 102 ARG A C 1
ATOM 848 O O . ARG A 1 102 ? 19.086 8.186 -1.079 1.00 90.12 102 ARG A O 1
ATOM 855 N N . VAL A 1 103 ? 18.691 6.615 -2.633 1.00 91.56 103 VAL A N 1
ATOM 856 C CA . VAL A 1 103 ? 19.119 5.495 -1.785 1.00 91.56 103 VAL A CA 1
ATOM 857 C C . VAL A 1 103 ? 20.418 4.909 -2.316 1.00 91.56 103 VAL A C 1
ATOM 859 O O . VAL A 1 103 ? 20.552 4.668 -3.511 1.00 91.56 103 VAL A O 1
ATOM 862 N N . GLN A 1 104 ? 21.362 4.659 -1.414 1.00 91.00 104 GLN A N 1
ATOM 863 C CA . GLN A 1 104 ? 22.624 4.001 -1.712 1.00 91.00 104 GLN A CA 1
ATOM 864 C C . GLN A 1 104 ? 22.830 2.830 -0.755 1.00 91.00 104 GLN A C 1
ATOM 866 O O . GLN A 1 104 ? 22.791 3.004 0.462 1.00 91.00 104 GLN A O 1
ATOM 871 N N . PHE A 1 105 ? 23.077 1.636 -1.296 1.00 91.88 105 PHE A N 1
ATOM 872 C CA . PHE A 1 105 ? 23.514 0.511 -0.478 1.00 91.88 105 PHE A CA 1
ATOM 873 C C . PHE A 1 105 ? 25.025 0.588 -0.247 1.00 91.88 105 PHE A C 1
ATOM 875 O O . PHE A 1 105 ? 25.805 0.762 -1.184 1.00 91.88 105 PHE A O 1
ATOM 882 N N . VAL A 1 106 ? 25.442 0.494 1.016 1.00 91.44 106 VAL A N 1
ATOM 883 C CA . VAL A 1 106 ? 26.858 0.610 1.394 1.00 91.44 106 VAL A CA 1
ATOM 884 C C . VAL A 1 106 ? 27.663 -0.525 0.757 1.00 91.44 106 VAL A C 1
ATOM 886 O O . VAL A 1 106 ? 27.326 -1.695 0.925 1.00 91.44 106 VAL A O 1
ATOM 889 N N . GLY A 1 107 ? 28.747 -0.174 0.059 1.00 86.19 107 GLY A N 1
ATOM 890 C CA . GLY A 1 107 ? 29.621 -1.134 -0.622 1.00 86.19 107 GLY A CA 1
ATOM 891 C C . GLY A 1 107 ? 29.126 -1.597 -1.997 1.00 86.19 107 GLY A C 1
ATOM 892 O O . GLY A 1 107 ? 29.748 -2.479 -2.587 1.00 86.19 107 GLY A O 1
ATOM 893 N N . GLU A 1 108 ? 28.046 -1.012 -2.524 1.00 84.31 108 GLU A N 1
ATOM 894 C CA . GLU A 1 108 ? 27.490 -1.351 -3.836 1.00 84.31 108 GLU A CA 1
ATOM 895 C C . GLU A 1 108 ? 27.622 -0.187 -4.824 1.00 84.31 108 GLU A C 1
ATOM 897 O O . GLU A 1 108 ? 27.352 0.973 -4.503 1.00 84.31 108 GLU A O 1
ATOM 902 N N . GLU A 1 109 ? 28.035 -0.502 -6.053 1.00 72.62 109 GLU A N 1
ATOM 903 C CA . GLU A 1 109 ? 28.021 0.448 -7.163 1.00 72.62 109 GLU A CA 1
ATOM 904 C C . GLU A 1 109 ? 26.600 0.517 -7.735 1.00 72.62 109 GLU A C 1
ATOM 906 O O . GLU A 1 109 ? 26.147 -0.388 -8.433 1.00 72.62 109 GLU A O 1
ATOM 911 N N . GLY A 1 110 ? 25.882 1.594 -7.421 1.00 62.56 110 GLY A N 1
ATOM 912 C CA . GLY A 1 110 ? 24.559 1.870 -7.969 1.00 62.56 110 GLY A CA 1
ATOM 913 C C . GLY A 1 110 ? 24.330 3.370 -8.089 1.00 62.56 110 GLY A C 1
ATOM 914 O O . GLY A 1 110 ? 24.477 4.101 -7.111 1.00 62.56 110 GLY A O 1
ATOM 915 N N . VAL A 1 111 ? 23.976 3.827 -9.290 1.00 60.41 111 VAL A N 1
ATOM 916 C CA . VAL A 1 111 ? 23.419 5.166 -9.507 1.00 60.41 111 VAL A CA 1
ATOM 917 C C . VAL A 1 111 ? 21.906 5.037 -9.381 1.00 60.41 111 VAL A C 1
ATOM 919 O O . VAL A 1 111 ? 21.291 4.197 -10.037 1.00 60.41 111 VAL A O 1
ATOM 922 N N . ASP A 1 112 ? 21.306 5.815 -8.486 1.00 63.34 112 ASP A N 1
ATOM 923 C CA . ASP A 1 112 ? 19.875 5.726 -8.216 1.00 63.34 112 ASP A CA 1
ATOM 924 C C . ASP A 1 112 ? 19.049 6.424 -9.308 1.00 63.34 112 ASP A C 1
ATOM 926 O O . ASP A 1 112 ? 18.710 7.601 -9.200 1.00 63.34 112 ASP A O 1
ATOM 930 N N . GLU A 1 113 ? 18.713 5.670 -10.357 1.00 65.50 113 GLU A N 1
ATOM 931 C CA . GLU A 1 113 ? 17.732 6.043 -11.389 1.00 65.50 113 GLU A CA 1
ATOM 932 C C . GLU A 1 113 ? 16.314 5.510 -11.060 1.00 65.50 113 GLU A C 1
ATOM 934 O O . GLU A 1 113 ? 15.487 5.295 -11.944 1.00 65.50 113 GLU A O 1
ATOM 939 N N . GLY A 1 114 ? 16.017 5.256 -9.776 1.00 72.44 114 GLY A N 1
ATOM 940 C CA . GLY A 1 114 ? 14.708 4.809 -9.273 1.00 72.44 114 GLY A CA 1
ATOM 941 C C . GLY A 1 114 ? 14.605 3.306 -8.981 1.00 72.44 114 GLY A C 1
ATOM 942 O O . GLY A 1 114 ? 13.800 2.892 -8.141 1.00 72.44 114 GLY A O 1
ATOM 943 N N . GLY A 1 115 ? 15.456 2.477 -9.594 1.00 80.12 115 GLY A N 1
ATOM 944 C CA . GLY A 1 115 ? 15.513 1.038 -9.310 1.00 80.12 115 GLY A CA 1
ATOM 945 C C . GLY A 1 115 ? 15.941 0.730 -7.869 1.00 80.12 115 GLY A C 1
ATOM 946 O O . GLY A 1 115 ? 15.346 -0.131 -7.218 1.00 80.12 115 GLY A O 1
ATOM 947 N N . VAL A 1 116 ? 16.923 1.476 -7.348 1.00 86.38 116 VAL A N 1
ATOM 948 C CA . VAL A 1 116 ? 17.455 1.294 -5.986 1.00 86.38 116 VAL A CA 1
ATOM 949 C C . VAL A 1 116 ? 16.428 1.725 -4.934 1.00 86.38 116 VAL A C 1
ATOM 951 O O . VAL A 1 116 ? 16.228 1.017 -3.947 1.00 86.38 116 VAL A O 1
ATOM 954 N N . GLN A 1 117 ? 15.697 2.822 -5.167 1.00 88.00 117 GLN A N 1
ATOM 955 C CA . GLN A 1 117 ? 14.580 3.236 -4.299 1.00 88.00 117 GLN A CA 1
ATOM 956 C C . GLN A 1 117 ? 13.500 2.169 -4.203 1.00 88.00 117 GLN A C 1
ATOM 958 O O . GLN A 1 117 ? 13.040 1.840 -3.108 1.00 88.00 117 GLN A O 1
ATOM 963 N N . LYS A 1 118 ? 13.092 1.619 -5.350 1.00 85.12 118 LYS A N 1
ATOM 964 C CA . LYS A 1 118 ? 12.063 0.584 -5.400 1.00 85.12 118 LYS A CA 1
ATOM 965 C C . LYS A 1 118 ? 12.486 -0.649 -4.602 1.00 85.12 118 LYS A C 1
ATOM 967 O O . LYS A 1 118 ? 11.698 -1.159 -3.807 1.00 85.12 118 LYS A O 1
ATOM 972 N N . GLU A 1 119 ? 13.731 -1.089 -4.769 1.00 86.94 119 GLU A N 1
ATOM 973 C CA . GLU A 1 119 ? 14.293 -2.199 -3.998 1.00 86.94 119 GLU A CA 1
ATOM 974 C C . GLU A 1 119 ? 14.309 -1.900 -2.494 1.00 86.94 119 GLU A C 1
ATOM 976 O O . GLU A 1 119 ? 13.859 -2.717 -1.691 1.00 86.94 119 GLU A O 1
ATOM 981 N N . PHE A 1 120 ? 14.774 -0.712 -2.104 1.00 92.31 120 PHE A N 1
ATOM 982 C CA . PHE A 1 120 ? 14.792 -0.281 -0.710 1.00 92.31 120 PHE A CA 1
ATOM 983 C C . PHE A 1 120 ? 13.406 -0.356 -0.063 1.00 92.31 120 PHE A C 1
ATOM 985 O O . PHE A 1 120 ? 13.257 -0.964 1.001 1.00 92.31 120 PHE A O 1
ATOM 992 N N . PHE A 1 121 ? 12.381 0.192 -0.721 1.00 91.75 121 PHE A N 1
ATOM 993 C CA . PHE A 1 121 ? 11.010 0.136 -0.221 1.00 91.75 121 PHE A CA 1
ATOM 994 C C . PHE A 1 121 ? 10.484 -1.304 -0.121 1.00 91.75 121 PHE A C 1
ATOM 996 O O . PHE A 1 121 ? 9.840 -1.648 0.869 1.00 91.75 121 PHE A O 1
ATOM 1003 N N . GLN A 1 122 ? 10.800 -2.172 -1.087 1.00 86.19 122 GLN A N 1
ATOM 1004 C CA . GLN A 1 122 ? 10.432 -3.592 -1.029 1.00 86.19 122 GLN A CA 1
ATOM 1005 C C . GLN A 1 122 ? 11.079 -4.307 0.167 1.00 86.19 122 GLN A C 1
ATOM 1007 O O . GLN A 1 122 ? 10.405 -5.043 0.894 1.00 86.19 122 GLN A O 1
ATOM 1012 N N . LEU A 1 123 ? 12.374 -4.077 0.400 1.00 89.31 123 LEU A N 1
ATOM 1013 C CA . LEU A 1 123 ? 13.112 -4.693 1.502 1.00 89.31 123 LEU A CA 1
ATOM 1014 C C . LEU A 1 123 ? 12.610 -4.204 2.863 1.00 89.31 123 LEU A C 1
ATOM 1016 O O . LEU A 1 123 ? 12.356 -5.019 3.752 1.00 89.31 123 LEU A O 1
ATOM 1020 N N . ILE A 1 124 ? 12.432 -2.892 3.031 1.00 90.44 124 ILE A N 1
ATOM 1021 C CA . ILE A 1 124 ? 12.063 -2.327 4.330 1.00 90.44 124 ILE A CA 1
ATOM 1022 C C . ILE A 1 124 ? 10.630 -2.687 4.718 1.00 90.44 124 ILE A C 1
ATOM 1024 O O . ILE A 1 124 ? 10.387 -3.056 5.864 1.00 90.44 124 ILE A O 1
ATOM 1028 N N . VAL A 1 125 ? 9.691 -2.668 3.764 1.00 88.62 125 VAL A N 1
ATOM 1029 C CA . VAL A 1 125 ? 8.303 -3.091 3.992 1.00 88.62 125 VAL A CA 1
ATOM 1030 C C . VAL A 1 125 ? 8.262 -4.552 4.433 1.00 88.62 125 VAL A C 1
ATOM 1032 O O . VAL A 1 125 ? 7.615 -4.879 5.429 1.00 88.62 125 VAL A O 1
ATOM 1035 N N . ARG A 1 126 ? 9.007 -5.431 3.751 1.00 85.69 126 ARG A N 1
ATOM 1036 C CA . ARG A 1 126 ? 9.092 -6.851 4.113 1.00 85.69 126 ARG A CA 1
ATOM 1037 C C . ARG A 1 126 ? 9.632 -7.064 5.527 1.00 85.69 126 ARG A C 1
ATOM 1039 O O . ARG A 1 126 ? 9.148 -7.948 6.232 1.00 85.69 126 ARG A O 1
ATOM 1046 N N . GLU A 1 127 ? 10.632 -6.287 5.932 1.00 85.94 127 GLU A N 1
ATOM 1047 C CA . GLU A 1 127 ? 11.191 -6.362 7.280 1.00 85.94 127 GLU A CA 1
ATOM 1048 C C . GLU A 1 127 ? 10.206 -5.826 8.327 1.00 85.94 127 GLU A C 1
ATOM 1050 O O . GLU A 1 127 ? 9.984 -6.500 9.322 1.00 85.94 127 GLU A O 1
ATOM 1055 N N . ILE A 1 128 ? 9.535 -4.695 8.095 1.00 85.44 128 ILE A N 1
ATOM 1056 C CA . ILE A 1 128 ? 8.573 -4.092 9.041 1.00 85.44 128 ILE A CA 1
ATOM 1057 C C . ILE A 1 128 ? 7.431 -5.049 9.422 1.00 85.44 128 ILE A C 1
ATOM 1059 O O . ILE A 1 128 ? 7.003 -5.084 10.578 1.00 85.44 128 ILE A O 1
ATOM 1063 N N . PHE A 1 129 ? 6.936 -5.839 8.467 1.00 84.25 129 PHE A N 1
ATOM 1064 C CA . PHE A 1 129 ? 5.878 -6.823 8.718 1.00 84.25 129 PHE A CA 1
ATOM 1065 C C . PHE A 1 129 ? 6.389 -8.158 9.274 1.00 84.25 129 PHE A C 1
ATOM 1067 O O . PHE A 1 129 ? 5.589 -9.063 9.522 1.00 84.25 129 PHE A O 1
ATOM 1074 N N . ASP A 1 130 ? 7.697 -8.310 9.502 1.00 82.94 130 ASP A N 1
ATOM 1075 C CA . ASP A 1 130 ? 8.256 -9.522 10.092 1.00 82.94 130 ASP A CA 1
ATOM 1076 C C . ASP A 1 130 ? 7.704 -9.720 11.520 1.00 82.94 130 ASP A C 1
ATOM 1078 O O . ASP A 1 130 ? 7.913 -8.870 12.396 1.00 82.94 130 ASP A O 1
ATOM 1082 N N . PRO A 1 131 ? 7.056 -10.867 11.817 1.00 79.69 131 PRO A N 1
ATOM 1083 C CA . PRO A 1 131 ? 6.551 -11.170 13.154 1.00 79.69 131 PRO A CA 1
ATOM 1084 C C . PRO A 1 131 ? 7.595 -11.055 14.267 1.00 79.69 131 PRO A C 1
ATOM 1086 O O . PRO A 1 131 ? 7.219 -10.868 15.424 1.00 79.69 131 PRO A O 1
ATOM 1089 N N . LYS A 1 132 ? 8.897 -11.162 13.948 1.00 78.31 132 LYS A N 1
ATOM 1090 C CA . LYS A 1 132 ? 9.985 -11.020 14.931 1.00 78.31 132 LYS A CA 1
ATOM 1091 C C . LYS A 1 132 ? 9.992 -9.654 15.622 1.00 78.31 132 LYS A C 1
ATOM 1093 O O . LYS A 1 132 ? 10.466 -9.558 16.751 1.00 78.31 132 LYS A O 1
ATOM 1098 N N . TYR A 1 133 ? 9.460 -8.627 14.963 1.00 77.75 133 TYR A N 1
ATOM 1099 C CA . TYR A 1 133 ? 9.375 -7.273 15.502 1.00 77.75 133 TYR A CA 1
ATOM 1100 C C . TYR A 1 133 ? 8.068 -7.020 16.257 1.00 77.75 133 TYR A C 1
ATOM 1102 O O . TYR A 1 133 ? 7.988 -6.108 17.071 1.00 77.75 133 TYR A O 1
ATOM 1110 N N . GLY A 1 134 ? 7.042 -7.850 16.038 1.00 80.94 134 GLY A N 1
ATOM 1111 C CA . GLY A 1 134 ? 5.793 -7.799 16.799 1.00 80.94 134 GLY A CA 1
ATOM 1112 C C . GLY A 1 134 ? 4.980 -6.512 16.624 1.00 80.94 134 GLY A C 1
ATOM 1113 O O . GLY A 1 134 ? 4.068 -6.274 17.415 1.00 80.94 134 GLY A O 1
ATOM 1114 N N . MET A 1 135 ? 5.283 -5.693 15.613 1.00 85.62 135 MET A N 1
ATOM 1115 C CA . MET A 1 135 ? 4.577 -4.437 15.336 1.00 85.62 135 MET A CA 1
ATOM 1116 C C . MET A 1 135 ? 3.159 -4.671 14.805 1.00 85.62 135 MET A C 1
ATOM 1118 O O . MET A 1 135 ? 2.220 -3.956 15.153 1.00 85.62 135 MET A O 1
ATOM 1122 N N . PHE A 1 136 ? 2.999 -5.704 13.978 1.00 90.81 136 PHE A N 1
ATOM 1123 C CA . PHE A 1 136 ? 1.733 -6.017 13.334 1.00 90.81 136 PHE A CA 1
ATOM 1124 C C . PHE A 1 136 ? 1.346 -7.482 13.537 1.00 90.81 136 PHE A C 1
ATOM 1126 O O . PHE A 1 136 ? 2.194 -8.377 13.531 1.00 90.81 136 PHE A O 1
ATOM 1133 N N . THR A 1 137 ? 0.050 -7.729 13.693 1.00 89.06 137 THR A N 1
ATOM 1134 C CA . THR A 1 137 ? -0.569 -9.052 13.669 1.00 89.06 137 THR A CA 1
ATOM 1135 C C . THR A 1 137 ? -1.121 -9.328 12.277 1.00 89.06 137 THR A C 1
ATOM 1137 O O . THR A 1 137 ? -1.687 -8.444 11.643 1.00 89.06 137 THR A O 1
ATOM 1140 N N . PHE A 1 138 ? -0.953 -10.556 11.790 1.00 90.06 138 PHE A N 1
ATOM 1141 C CA . PHE A 1 138 ? -1.472 -11.000 10.497 1.00 90.06 138 PHE A CA 1
ATOM 1142 C C . PHE A 1 138 ? -2.702 -11.886 10.709 1.00 90.06 138 PHE A C 1
ATOM 1144 O O . PHE A 1 138 ? -2.632 -12.866 11.456 1.00 90.06 138 PHE A O 1
ATOM 1151 N N . ASN A 1 139 ? -3.816 -11.553 10.059 1.00 90.50 139 ASN A N 1
ATOM 1152 C CA . ASN A 1 139 ? -5.022 -12.376 10.049 1.00 90.50 139 ASN A CA 1
ATOM 1153 C C . ASN A 1 139 ? -4.996 -13.315 8.833 1.00 90.50 139 ASN A C 1
ATOM 1155 O O . ASN A 1 139 ? -4.901 -12.862 7.699 1.00 90.50 139 ASN A O 1
ATOM 1159 N N . GLU A 1 140 ? -5.089 -14.627 9.059 1.00 88.50 140 GLU A N 1
ATOM 1160 C CA . GLU A 1 140 ? -4.976 -15.625 7.983 1.00 88.50 140 GLU A CA 1
ATOM 1161 C C . GLU A 1 140 ? -6.202 -15.684 7.060 1.00 88.50 140 GLU A C 1
ATOM 1163 O O . GLU A 1 140 ? -6.057 -16.049 5.896 1.00 88.50 140 GLU A O 1
ATOM 1168 N N . GLU A 1 141 ? -7.398 -15.336 7.551 1.00 87.31 141 GLU A N 1
ATOM 1169 C CA . GLU A 1 141 ? -8.631 -15.357 6.749 1.00 87.31 141 GLU A CA 1
ATOM 1170 C C . GLU A 1 141 ? -8.664 -14.173 5.777 1.00 87.31 141 GLU A C 1
ATOM 1172 O O . GLU A 1 141 ? -8.966 -14.352 4.598 1.00 87.31 141 GLU A O 1
ATOM 1177 N N . SER A 1 142 ? -8.338 -12.969 6.257 1.00 88.81 142 SER A N 1
ATOM 1178 C CA . SER A 1 142 ? -8.326 -11.759 5.425 1.00 88.81 142 SER A CA 1
ATOM 1179 C C . SER A 1 142 ? -7.000 -11.528 4.699 1.00 88.81 142 SER A C 1
ATOM 1181 O O . SER A 1 142 ? -6.980 -10.821 3.694 1.00 88.81 142 SER A O 1
ATOM 1183 N N . ARG A 1 143 ? -5.906 -12.137 5.174 1.00 88.06 143 ARG A N 1
ATOM 1184 C CA . ARG A 1 143 ? -4.516 -11.855 4.769 1.00 88.06 143 ARG A CA 1
ATOM 1185 C C . ARG A 1 143 ? -4.098 -10.403 5.006 1.00 88.06 143 ARG A C 1
ATOM 1187 O O . ARG A 1 143 ? -3.258 -9.869 4.287 1.00 88.06 143 ARG A O 1
ATOM 1194 N N . LEU A 1 144 ? -4.691 -9.762 6.012 1.00 91.69 144 LEU A N 1
ATOM 1195 C CA . LEU A 1 144 ? -4.414 -8.372 6.359 1.00 91.69 144 LEU A CA 1
ATOM 1196 C C . LEU A 1 144 ? -3.589 -8.270 7.639 1.00 91.69 144 LEU A C 1
ATOM 1198 O O . LEU A 1 144 ? -3.714 -9.082 8.560 1.00 91.69 144 LEU A O 1
ATOM 1202 N N . CYS A 1 145 ? -2.758 -7.237 7.694 1.00 93.00 145 CYS A N 1
ATOM 1203 C CA . CYS A 1 145 ? -1.978 -6.859 8.856 1.00 93.00 145 CYS A CA 1
ATOM 1204 C C . CYS A 1 145 ? -2.674 -5.742 9.643 1.00 93.00 145 CYS A C 1
ATOM 1206 O O . CYS A 1 145 ? -3.204 -4.793 9.064 1.00 93.00 145 CYS A O 1
ATOM 1208 N N . TRP A 1 146 ? -2.617 -5.812 10.971 1.00 94.69 146 TRP A N 1
ATOM 1209 C CA . TRP A 1 146 ? -3.100 -4.756 11.862 1.00 94.69 146 TRP A CA 1
ATOM 1210 C C . TRP A 1 146 ? -2.136 -4.498 13.006 1.00 94.69 146 TRP A C 1
ATOM 1212 O O . TRP A 1 146 ? -1.299 -5.337 13.309 1.00 94.69 146 TRP A O 1
ATOM 1222 N N . PHE A 1 147 ? -2.220 -3.325 13.627 1.00 93.31 147 PHE A N 1
ATOM 1223 C CA . PHE A 1 147 ? -1.357 -2.964 14.751 1.00 93.31 147 PHE A CA 1
ATOM 1224 C C . PHE A 1 147 ? -1.517 -3.970 15.892 1.00 93.31 147 PHE A C 1
ATOM 1226 O O . PHE A 1 147 ? -2.639 -4.278 16.295 1.00 93.31 147 PHE A O 1
ATOM 1233 N N . THR A 1 148 ? -0.403 -4.444 16.450 1.00 89.56 148 THR A N 1
ATOM 1234 C CA . THR A 1 148 ? -0.436 -5.294 17.642 1.00 89.56 148 THR A CA 1
ATOM 1235 C C . THR A 1 148 ? -0.901 -4.464 18.844 1.00 89.56 148 THR A C 1
ATOM 1237 O O . THR A 1 148 ? -0.204 -3.512 19.229 1.00 89.56 148 THR A O 1
ATOM 1240 N N . PRO A 1 149 ? -2.030 -4.808 19.496 1.00 86.56 149 PRO A N 1
ATOM 1241 C CA . PRO A 1 149 ? -2.431 -4.156 20.736 1.00 86.56 149 PRO A CA 1
ATOM 1242 C C . PRO A 1 149 ? -1.363 -4.394 21.803 1.00 86.56 149 PRO A C 1
ATOM 1244 O O . PRO A 1 149 ? -0.927 -5.528 22.006 1.00 86.56 149 PRO A O 1
ATOM 1247 N N . ASN A 1 150 ? -0.921 -3.347 22.494 1.00 79.25 150 ASN A N 1
ATOM 1248 C CA . ASN A 1 150 ? 0.069 -3.473 23.560 1.00 79.25 150 ASN A CA 1
ATOM 1249 C C . ASN A 1 150 ? -0.298 -2.569 24.748 1.00 79.25 150 ASN A C 1
ATOM 1251 O O . ASN A 1 150 ? 0.039 -1.384 24.756 1.00 79.25 150 ASN A O 1
ATOM 1255 N N . PRO A 1 151 ? -0.951 -3.126 25.781 1.00 69.00 151 PRO A N 1
ATOM 1256 C CA . PRO A 1 151 ? -1.330 -2.379 26.982 1.00 69.00 151 PRO A CA 1
ATOM 1257 C C . PRO A 1 151 ? -0.141 -1.853 27.798 1.00 69.00 151 PRO A C 1
ATOM 1259 O O . PRO A 1 151 ? -0.311 -0.951 28.613 1.00 69.00 151 PRO A O 1
ATOM 1262 N N . VAL A 1 152 ? 1.057 -2.412 27.595 1.00 66.06 152 VAL A N 1
ATOM 1263 C CA . VAL A 1 152 ? 2.279 -2.127 28.368 1.00 66.06 152 VAL A CA 1
ATOM 1264 C C . VAL A 1 152 ? 3.335 -1.469 27.470 1.00 66.06 152 VAL A C 1
ATOM 1266 O O . VAL A 1 152 ? 4.516 -1.773 27.564 1.00 66.06 152 VAL A O 1
ATOM 1269 N N . LEU A 1 153 ? 2.905 -0.619 26.531 1.00 62.50 153 LEU A N 1
ATOM 1270 C CA . LEU A 1 153 ? 3.783 0.032 25.552 1.00 62.50 153 LEU A CA 1
ATOM 1271 C C . LEU A 1 153 ? 5.025 0.676 26.182 1.00 62.50 153 LEU A C 1
ATOM 1273 O O . LEU A 1 153 ? 4.902 1.623 26.957 1.00 62.50 153 LEU A O 1
ATOM 1277 N N . ASP A 1 154 ? 6.197 0.207 25.753 1.00 60.72 154 ASP A N 1
ATOM 1278 C CA . ASP A 1 154 ? 7.473 0.899 25.920 1.00 60.72 154 ASP A CA 1
ATOM 1279 C C . ASP A 1 154 ? 7.622 1.992 24.847 1.00 60.72 154 ASP A C 1
ATOM 1281 O O . ASP A 1 154 ? 7.202 1.817 23.698 1.00 60.72 154 ASP A O 1
ATOM 1285 N N . GLU A 1 155 ? 8.280 3.102 25.197 1.00 61.56 155 GLU A N 1
ATOM 1286 C CA . GLU A 1 155 ? 8.562 4.238 24.297 1.00 61.56 155 GLU A CA 1
ATOM 1287 C C . GLU A 1 155 ? 9.331 3.829 23.024 1.00 61.56 155 GLU A C 1
ATOM 1289 O O . GLU A 1 155 ? 9.205 4.467 21.981 1.00 61.56 155 GLU A O 1
ATOM 1294 N N . ILE A 1 156 ? 10.091 2.731 23.080 1.00 60.28 156 ILE A N 1
ATOM 1295 C CA . ILE A 1 156 ? 10.956 2.266 21.987 1.00 60.28 156 ILE A CA 1
ATOM 1296 C C . ILE A 1 156 ? 10.142 1.845 20.750 1.00 60.28 156 ILE A C 1
ATOM 1298 O O . ILE A 1 156 ? 10.503 2.217 19.636 1.00 60.28 156 ILE A O 1
ATOM 1302 N N . ASN A 1 157 ? 9.011 1.153 20.926 1.00 69.75 157 ASN A N 1
ATOM 1303 C CA . ASN A 1 157 ? 8.206 0.663 19.796 1.00 69.75 157 ASN A CA 1
ATOM 1304 C C . ASN A 1 157 ? 7.453 1.802 19.079 1.00 69.75 157 ASN A C 1
ATOM 1306 O O . ASN A 1 157 ? 7.046 1.660 17.930 1.00 69.75 157 ASN A O 1
ATOM 1310 N N . ILE A 1 158 ? 7.261 2.948 19.741 1.00 85.31 158 ILE A N 1
ATOM 1311 C CA . ILE A 1 158 ? 6.536 4.102 19.189 1.00 85.31 158 ILE A CA 1
ATOM 1312 C C . ILE A 1 158 ? 7.306 4.717 18.009 1.00 85.31 158 ILE A C 1
ATOM 1314 O O . ILE A 1 158 ? 6.701 5.065 16.993 1.00 85.31 158 ILE A O 1
ATOM 1318 N N . ARG A 1 159 ? 8.642 4.796 18.109 1.00 86.81 159 ARG A N 1
ATOM 1319 C CA . ARG A 1 159 ? 9.509 5.342 17.045 1.00 86.81 159 ARG A CA 1
ATOM 1320 C C . ARG A 1 159 ? 9.418 4.517 15.765 1.00 86.81 159 ARG A C 1
ATOM 1322 O O . ARG A 1 159 ? 9.387 5.075 14.675 1.00 86.81 159 ARG A O 1
ATOM 1329 N N . GLU A 1 160 ? 9.314 3.200 15.904 1.00 86.81 160 GLU A N 1
ATOM 1330 C CA . GLU A 1 160 ? 9.190 2.282 14.774 1.00 86.81 160 GLU A CA 1
ATOM 1331 C C . GLU A 1 160 ? 7.857 2.504 14.048 1.00 86.81 160 GLU A C 1
ATOM 1333 O O . GLU A 1 160 ? 7.860 2.670 12.834 1.00 86.81 160 GLU A O 1
ATOM 1338 N N . TYR A 1 161 ? 6.724 2.622 14.755 1.00 91.69 161 TYR A N 1
ATOM 1339 C CA . TYR A 1 161 ? 5.444 2.949 14.104 1.00 91.69 161 TYR A CA 1
ATOM 1340 C C . TYR A 1 161 ? 5.488 4.293 13.372 1.00 91.69 161 TYR A C 1
ATOM 1342 O O . TYR A 1 161 ? 4.994 4.387 12.247 1.00 91.69 161 TYR A O 1
ATOM 1350 N N . LYS A 1 162 ? 6.118 5.311 13.975 1.00 92.94 162 LYS A N 1
ATOM 1351 C CA . LYS A 1 162 ? 6.343 6.609 13.326 1.00 92.94 162 LYS A CA 1
ATOM 1352 C C . LYS A 1 162 ? 7.185 6.476 12.059 1.00 92.94 162 LYS A C 1
ATOM 1354 O O . LYS A 1 162 ? 6.828 7.064 11.042 1.00 92.94 162 LYS A O 1
ATOM 1359 N N . LEU A 1 163 ? 8.238 5.658 12.082 1.00 91.06 163 LEU A N 1
ATOM 1360 C CA . LEU A 1 163 ? 9.035 5.358 10.894 1.00 91.06 163 LEU A CA 1
ATOM 1361 C C . LEU A 1 163 ? 8.185 4.727 9.782 1.00 91.06 163 LEU A C 1
ATOM 1363 O O . LEU A 1 163 ? 8.278 5.167 8.641 1.00 91.06 163 LEU A O 1
ATOM 1367 N N . VAL A 1 164 ? 7.334 3.740 10.088 1.00 93.62 164 VAL A N 1
ATOM 1368 C CA . VAL A 1 164 ? 6.463 3.117 9.068 1.00 93.62 164 VAL A CA 1
ATOM 1369 C C . VAL A 1 164 ? 5.538 4.156 8.433 1.00 93.62 164 VAL A C 1
ATOM 1371 O O . VAL A 1 164 ? 5.391 4.194 7.213 1.00 93.62 164 VAL A O 1
ATOM 1374 N N . GLY A 1 165 ? 4.951 5.030 9.251 1.00 95.44 165 GLY A N 1
ATOM 1375 C CA . GLY A 1 165 ? 4.140 6.142 8.765 1.00 95.44 165 GLY A CA 1
ATOM 1376 C C . GLY A 1 165 ? 4.912 7.073 7.832 1.00 95.44 165 GLY A C 1
ATOM 1377 O O . GLY A 1 165 ? 4.434 7.399 6.746 1.00 95.44 165 GLY A O 1
ATOM 1378 N N . LEU A 1 166 ? 6.127 7.456 8.232 1.00 95.50 166 LEU A N 1
ATOM 1379 C CA . LEU A 1 166 ? 7.016 8.303 7.439 1.00 95.50 166 LEU A CA 1
ATOM 1380 C C . LEU A 1 166 ? 7.401 7.646 6.109 1.00 95.50 166 LEU A C 1
ATOM 1382 O O . LEU A 1 166 ? 7.378 8.309 5.077 1.00 95.50 166 LEU A O 1
ATOM 1386 N N . LEU A 1 167 ? 7.692 6.345 6.107 1.00 94.75 167 LEU A N 1
ATOM 1387 C CA . LEU A 1 167 ? 8.001 5.594 4.889 1.00 94.75 167 LEU A CA 1
ATOM 1388 C C . LEU A 1 167 ? 6.819 5.558 3.918 1.00 94.75 167 LEU A C 1
ATOM 1390 O O . LEU A 1 167 ? 7.033 5.725 2.720 1.00 94.75 167 LEU A O 1
ATOM 1394 N N . LEU A 1 168 ? 5.581 5.418 4.407 1.00 95.12 168 LEU A N 1
ATOM 1395 C CA . LEU A 1 168 ? 4.399 5.579 3.552 1.00 95.12 168 LEU A CA 1
ATOM 1396 C C . LEU A 1 168 ? 4.316 6.986 2.963 1.00 95.12 168 LEU A C 1
ATOM 1398 O O . LEU A 1 168 ? 4.039 7.129 1.776 1.00 95.12 168 LEU A O 1
ATOM 1402 N N . GLY A 1 169 ? 4.554 8.016 3.779 1.00 95.06 169 GLY A N 1
ATOM 1403 C CA . GLY A 1 169 ? 4.543 9.403 3.316 1.00 95.06 169 GLY A CA 1
ATOM 1404 C C . GLY A 1 169 ? 5.596 9.657 2.234 1.00 95.06 169 GLY A C 1
ATOM 1405 O O . GLY A 1 169 ? 5.290 10.237 1.194 1.00 95.06 169 GLY A O 1
ATOM 1406 N N . LEU A 1 170 ? 6.817 9.153 2.432 1.00 95.00 170 LEU A N 1
ATOM 1407 C CA . LEU A 1 170 ? 7.898 9.225 1.449 1.00 95.00 170 LEU A CA 1
ATOM 1408 C C . LEU A 1 170 ? 7.570 8.446 0.172 1.00 95.00 170 LEU A C 1
ATOM 1410 O O . LEU A 1 170 ? 7.852 8.942 -0.916 1.00 95.00 170 LEU A O 1
ATOM 1414 N N . ALA A 1 171 ? 6.961 7.264 0.274 1.00 92.88 171 ALA A N 1
ATOM 1415 C CA . ALA A 1 171 ? 6.558 6.492 -0.898 1.00 92.88 171 ALA A CA 1
ATOM 1416 C C . ALA A 1 171 ? 5.511 7.243 -1.730 1.00 92.88 171 ALA A C 1
ATOM 1418 O O . ALA A 1 171 ? 5.683 7.395 -2.937 1.00 92.88 171 ALA A O 1
ATOM 1419 N N . VAL A 1 172 ? 4.493 7.820 -1.080 1.00 93.25 172 VAL A N 1
ATOM 1420 C CA . VAL A 1 172 ? 3.506 8.688 -1.742 1.00 93.25 172 VAL A CA 1
ATOM 1421 C C . VAL A 1 172 ? 4.187 9.879 -2.419 1.00 93.25 172 VAL A C 1
ATOM 1423 O O . VAL A 1 172 ? 3.953 10.139 -3.598 1.00 93.25 172 VAL A O 1
ATOM 1426 N N . TYR A 1 173 ? 5.064 10.580 -1.697 1.00 93.31 173 TYR A N 1
ATOM 1427 C CA . TYR A 1 173 ? 5.753 11.769 -2.197 1.00 93.31 173 TYR A CA 1
ATOM 1428 C C . TYR A 1 173 ? 6.624 11.479 -3.424 1.00 93.31 173 TYR A C 1
ATOM 1430 O O . TYR A 1 173 ? 6.617 12.256 -4.379 1.00 93.31 173 TYR A O 1
ATOM 1438 N N . ASN A 1 174 ? 7.310 10.334 -3.431 1.00 90.38 174 ASN A N 1
ATOM 1439 C CA . ASN A 1 174 ? 8.172 9.890 -4.527 1.00 90.38 174 ASN A CA 1
ATOM 1440 C C . ASN A 1 174 ? 7.428 9.044 -5.583 1.00 90.38 174 ASN A C 1
ATOM 1442 O O . ASN A 1 174 ? 8.059 8.525 -6.498 1.00 90.38 174 ASN A O 1
ATOM 1446 N N . SER A 1 175 ? 6.095 8.921 -5.502 1.00 88.88 175 SER A N 1
ATOM 1447 C CA . SER A 1 175 ? 5.277 8.116 -6.430 1.00 88.88 175 SER A CA 1
ATOM 1448 C C . SER A 1 175 ? 5.696 6.636 -6.513 1.00 88.88 175 SER A C 1
ATOM 1450 O O . SER A 1 175 ? 5.640 6.023 -7.581 1.00 88.88 175 SER A O 1
ATOM 1452 N N . VAL A 1 176 ? 6.115 6.058 -5.384 1.00 88.25 176 VAL A N 1
ATOM 1453 C CA . VAL A 1 176 ? 6.502 4.649 -5.249 1.00 88.25 176 VAL A CA 1
ATOM 1454 C C . VAL A 1 176 ? 5.343 3.844 -4.668 1.00 88.25 176 VAL A C 1
ATOM 1456 O O . VAL A 1 176 ? 4.764 4.209 -3.647 1.00 88.25 176 VAL A O 1
ATOM 1459 N N . ILE A 1 177 ? 5.036 2.716 -5.306 1.00 87.31 177 ILE A N 1
ATOM 1460 C CA . ILE A 1 177 ? 4.020 1.770 -4.839 1.00 87.31 177 ILE A CA 1
ATOM 1461 C C . ILE A 1 177 ? 4.641 0.781 -3.860 1.00 87.31 177 ILE A C 1
ATOM 1463 O O . ILE A 1 177 ? 5.750 0.288 -4.074 1.00 87.31 177 ILE A O 1
ATOM 1467 N N . LEU A 1 178 ? 3.894 0.466 -2.808 1.00 88.75 178 LEU A N 1
ATOM 1468 C CA . LEU A 1 178 ? 4.299 -0.428 -1.737 1.00 88.75 178 LEU A CA 1
ATOM 1469 C C . LEU A 1 178 ? 3.420 -1.679 -1.699 1.00 88.75 178 LEU A C 1
ATOM 1471 O O . LEU A 1 178 ? 2.202 -1.605 -1.824 1.00 88.75 178 LEU A O 1
ATOM 1475 N N . ASP A 1 179 ? 4.031 -2.829 -1.432 1.00 84.38 179 ASP A N 1
ATOM 1476 C CA . ASP A 1 179 ? 3.313 -4.090 -1.220 1.00 84.38 179 ASP A CA 1
ATOM 1477 C C . ASP A 1 179 ? 2.791 -4.197 0.228 1.00 84.38 179 ASP A C 1
ATOM 1479 O O . ASP A 1 179 ? 3.290 -4.966 1.054 1.00 84.38 179 ASP A O 1
ATOM 1483 N N . LEU A 1 180 ? 1.828 -3.339 0.581 1.00 88.31 180 LEU A N 1
ATOM 1484 C CA . LEU A 1 180 ? 1.233 -3.299 1.920 1.00 88.31 180 LEU A CA 1
ATOM 1485 C C . LEU A 1 180 ? -0.073 -4.083 1.977 1.00 88.31 180 LEU A C 1
ATOM 1487 O O . LEU A 1 180 ? -0.941 -3.971 1.113 1.00 88.31 180 LEU A O 1
ATOM 1491 N N . HIS A 1 181 ? -0.254 -4.778 3.094 1.00 86.12 181 HIS A N 1
ATOM 1492 C CA . HIS A 1 181 ? -1.420 -5.616 3.358 1.00 86.12 181 HIS A CA 1
ATOM 1493 C C . HIS A 1 181 ? -2.291 -5.035 4.478 1.00 86.12 181 HIS A C 1
ATOM 1495 O O . HIS A 1 181 ? -2.799 -5.757 5.330 1.00 86.12 181 HIS A O 1
ATOM 1501 N N . PHE A 1 182 ? -2.435 -3.713 4.530 1.00 93.75 182 PHE A N 1
ATOM 1502 C CA . PHE A 1 182 ? -3.307 -3.065 5.507 1.00 93.75 182 PHE A CA 1
ATOM 1503 C C . PHE A 1 182 ? -4.774 -3.060 5.045 1.00 93.75 182 PHE A C 1
ATOM 1505 O O . PHE A 1 182 ? -5.034 -2.966 3.847 1.00 93.75 182 PHE A O 1
ATOM 1512 N N . PRO A 1 183 ? -5.750 -3.127 5.968 1.00 95.00 183 PRO A N 1
ATOM 1513 C CA . PRO A 1 183 ? -7.165 -2.968 5.632 1.00 95.00 183 PRO A CA 1
ATOM 1514 C C . PRO A 1 183 ? -7.503 -1.525 5.225 1.00 95.00 183 PRO A C 1
ATOM 1516 O O . PRO A 1 183 ? -6.902 -0.575 5.733 1.00 95.00 183 PRO A O 1
ATOM 1519 N N . LEU A 1 184 ? -8.575 -1.348 4.437 1.00 95.44 184 LEU A N 1
ATOM 1520 C CA . LEU A 1 184 ? -9.104 -0.035 4.026 1.00 95.44 184 LEU A CA 1
ATOM 1521 C C . LEU A 1 184 ? -9.313 0.934 5.206 1.00 95.44 184 LEU A C 1
ATOM 1523 O O . LEU A 1 184 ? -9.150 2.152 5.090 1.00 95.44 184 LEU A O 1
ATOM 1527 N N . VAL A 1 185 ? -9.656 0.390 6.376 1.00 97.31 185 VAL A N 1
ATOM 1528 C CA . VAL A 1 185 ? -9.871 1.168 7.598 1.00 97.31 185 VAL A CA 1
ATOM 1529 C C . VAL A 1 185 ? -8.638 1.959 8.038 1.00 97.31 185 VAL A C 1
ATOM 1531 O O . VAL A 1 185 ? -8.794 3.025 8.628 1.00 97.31 185 VAL A O 1
ATOM 1534 N N . LEU A 1 186 ? -7.420 1.516 7.702 1.00 97.44 186 LEU A N 1
ATOM 1535 C CA . LEU A 1 186 ? -6.206 2.298 7.943 1.00 97.44 186 LEU A CA 1
ATOM 1536 C C . LEU A 1 186 ? -6.295 3.665 7.251 1.00 97.44 186 LEU A C 1
ATOM 1538 O O . LEU A 1 186 ? -6.114 4.705 7.887 1.00 97.44 186 LEU A O 1
ATOM 1542 N N . TYR A 1 187 ? -6.611 3.658 5.956 1.00 96.25 187 TYR A N 1
ATOM 1543 C CA . TYR A 1 187 ? -6.694 4.863 5.135 1.00 96.25 187 TYR A CA 1
ATOM 1544 C C . TYR A 1 187 ? -7.885 5.726 5.550 1.00 96.25 187 TYR A C 1
ATOM 1546 O O . TYR A 1 187 ? -7.751 6.944 5.650 1.00 96.25 187 TYR A O 1
ATOM 1554 N N . LYS A 1 188 ? -9.015 5.108 5.926 1.00 96.88 188 LYS A N 1
ATOM 1555 C CA . LYS A 1 188 ? -10.136 5.832 6.546 1.00 96.88 188 LYS A CA 1
ATOM 1556 C C . LYS A 1 188 ? -9.691 6.594 7.789 1.00 96.88 188 LYS A C 1
ATOM 1558 O O . LYS A 1 188 ? -9.980 7.781 7.898 1.00 96.88 188 LYS A O 1
ATOM 1563 N N . LYS A 1 189 ? -8.936 5.961 8.694 1.00 96.19 189 LYS A N 1
ATOM 1564 C CA . LYS A 1 189 ? -8.440 6.621 9.911 1.00 96.19 189 LYS A CA 1
ATOM 1565 C C . LYS A 1 189 ? -7.448 7.749 9.605 1.00 96.19 189 LYS A C 1
ATOM 1567 O O . LYS A 1 189 ? -7.526 8.798 10.246 1.00 96.19 189 LYS A O 1
ATOM 1572 N N . LEU A 1 190 ? -6.544 7.575 8.634 1.00 94.88 190 LEU A N 1
ATOM 1573 C CA . LEU A 1 190 ? -5.642 8.649 8.180 1.00 94.88 190 LEU A CA 1
ATOM 1574 C C . LEU A 1 190 ? -6.432 9.861 7.664 1.00 94.88 190 LEU A C 1
ATOM 1576 O O . LEU A 1 190 ? -6.101 11.003 7.984 1.00 94.88 190 LEU A O 1
ATOM 1580 N N . MET A 1 191 ? -7.522 9.596 6.944 1.00 92.75 191 MET A N 1
ATOM 1581 C CA . MET A 1 191 ? -8.428 10.596 6.378 1.00 92.75 191 MET A CA 1
ATOM 1582 C C . MET A 1 191 ? -9.546 11.053 7.326 1.00 92.75 191 MET A C 1
ATOM 1584 O O . MET A 1 191 ? -10.405 11.830 6.919 1.00 92.75 191 MET A O 1
ATOM 1588 N N . GLN A 1 192 ? -9.539 10.602 8.585 1.00 92.81 192 GLN A N 1
ATOM 1589 C CA . GLN A 1 192 ? -10.536 10.960 9.606 1.00 92.81 192 GLN A CA 1
ATOM 1590 C C . GLN A 1 192 ? -11.982 10.591 9.217 1.00 92.81 192 GLN A C 1
ATOM 1592 O O . GLN A 1 192 ? -12.937 11.268 9.590 1.00 92.81 192 GLN A O 1
ATOM 1597 N N . VAL A 1 193 ? -12.146 9.498 8.472 1.00 94.94 193 VAL A N 1
ATOM 1598 C CA . VAL A 1 193 ? -13.441 8.904 8.129 1.00 94.94 193 VAL A CA 1
ATOM 1599 C C . VAL A 1 193 ? -13.856 7.913 9.218 1.00 94.94 193 VAL A C 1
ATOM 1601 O O . VAL A 1 193 ? -13.043 7.117 9.689 1.00 94.94 193 VAL A O 1
ATOM 1604 N N . ASN A 1 194 ? -15.137 7.945 9.596 1.00 93.44 194 ASN A N 1
ATOM 1605 C CA . ASN A 1 194 ? -15.690 7.065 10.623 1.00 93.44 194 ASN A CA 1
ATOM 1606 C C . ASN A 1 194 ? -15.570 5.585 10.243 1.00 93.44 194 ASN A C 1
ATOM 1608 O O . ASN A 1 194 ? -15.812 5.190 9.099 1.00 93.44 194 ASN A O 1
ATOM 1612 N N . THR A 1 195 ? -15.243 4.770 11.240 1.00 95.06 195 THR A N 1
ATOM 1613 C CA . THR A 1 195 ? -15.125 3.318 11.116 1.00 95.06 195 THR A CA 1
ATOM 1614 C C . THR A 1 195 ? -16.427 2.628 11.504 1.00 95.06 195 THR A C 1
ATOM 1616 O O . THR A 1 195 ? -17.183 3.125 12.335 1.00 95.06 195 THR A O 1
ATOM 1619 N N . THR A 1 196 ? -16.682 1.464 10.923 1.00 95.94 196 THR A N 1
ATOM 1620 C CA . THR A 1 196 ? -17.930 0.710 11.082 1.00 95.94 196 THR A CA 1
ATOM 1621 C C . THR A 1 196 ? -17.661 -0.776 11.310 1.00 95.94 196 THR A C 1
ATOM 1623 O O . THR A 1 196 ? -16.549 -1.261 11.103 1.00 95.94 196 THR A O 1
ATOM 1626 N N . LEU A 1 197 ? -18.696 -1.545 11.660 1.00 97.19 197 LEU A N 1
ATOM 1627 C CA . LEU A 1 197 ? -18.594 -3.007 11.739 1.00 97.19 197 LEU A CA 1
ATOM 1628 C C . LEU A 1 197 ? -18.140 -3.645 10.411 1.00 97.19 197 LEU A C 1
ATOM 1630 O O . LEU A 1 197 ? -17.448 -4.660 10.422 1.00 97.19 197 LEU A O 1
ATOM 1634 N N . SER A 1 198 ? -18.483 -3.040 9.267 1.00 97.19 198 SER A N 1
ATOM 1635 C CA . SER A 1 198 ? -18.027 -3.507 7.950 1.00 97.19 198 SER A CA 1
ATOM 1636 C C . SER A 1 198 ? -16.502 -3.453 7.824 1.00 97.19 198 SER A C 1
ATOM 1638 O O . SER A 1 198 ? -15.887 -4.361 7.270 1.00 97.19 198 SER A O 1
ATOM 1640 N N . ASP A 1 199 ? -15.881 -2.425 8.402 1.00 97.38 199 ASP A N 1
ATOM 1641 C CA . ASP A 1 199 ? -14.430 -2.262 8.413 1.00 97.38 199 ASP A CA 1
ATOM 1642 C C . ASP A 1 199 ? -13.752 -3.336 9.270 1.00 97.38 199 ASP A C 1
ATOM 1644 O O . ASP A 1 199 ? -12.783 -3.962 8.838 1.00 97.38 199 ASP A O 1
ATOM 1648 N N . LEU A 1 200 ? -14.312 -3.622 10.452 1.00 96.94 200 LEU A N 1
ATOM 1649 C CA . LEU A 1 200 ? -13.837 -4.722 11.293 1.00 96.94 200 LEU A CA 1
ATOM 1650 C C . LEU A 1 200 ? -13.999 -6.073 10.589 1.00 96.94 200 LEU A C 1
ATOM 1652 O O . LEU A 1 200 ? -13.108 -6.904 10.669 1.00 96.94 200 LEU A O 1
ATOM 1656 N N . LYS A 1 201 ? -15.100 -6.285 9.863 1.00 96.31 201 LYS A N 1
ATOM 1657 C CA . LYS A 1 201 ? -15.354 -7.518 9.105 1.00 96.31 201 LYS A CA 1
ATOM 1658 C C . LYS A 1 201 ? -14.393 -7.710 7.926 1.00 96.31 201 LYS A C 1
ATOM 1660 O O . LYS A 1 201 ? -14.159 -8.846 7.533 1.00 96.31 201 LYS A O 1
ATOM 1665 N N . GLN A 1 202 ? -13.841 -6.641 7.352 1.00 94.75 202 GLN A N 1
ATOM 1666 C CA . GLN A 1 202 ? -12.764 -6.768 6.363 1.00 94.75 202 GLN A CA 1
ATOM 1667 C C . GLN A 1 202 ? -11.453 -7.193 7.028 1.00 94.75 202 GLN A C 1
ATOM 1669 O O . GLN A 1 202 ? -10.770 -8.075 6.517 1.00 94.75 202 GLN A O 1
ATOM 1674 N N . LEU A 1 203 ? -11.129 -6.596 8.178 1.00 95.12 203 LEU A N 1
ATOM 1675 C CA . LEU A 1 203 ? -9.921 -6.912 8.935 1.00 95.12 203 LEU A CA 1
ATOM 1676 C C . LEU A 1 203 ? -9.949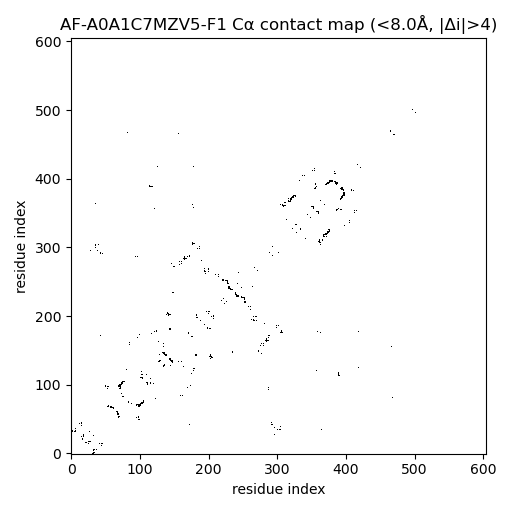 -8.334 9.528 1.00 95.12 203 LEU A C 1
ATOM 1678 O O . LEU A 1 203 ? -9.018 -9.110 9.323 1.00 95.12 203 LEU A O 1
ATOM 1682 N N . ASP A 1 204 ? -11.014 -8.666 10.252 1.00 95.50 204 ASP A N 1
ATOM 1683 C CA . ASP A 1 204 ? -11.261 -9.956 10.894 1.00 95.50 204 ASP A CA 1
ATOM 1684 C C . ASP A 1 204 ? -12.676 -10.442 10.530 1.00 95.50 204 ASP A C 1
ATOM 1686 O O . ASP A 1 204 ? -13.667 -10.099 11.194 1.00 95.50 204 ASP A O 1
ATOM 1690 N N . PRO A 1 205 ? -12.805 -11.225 9.443 1.00 96.12 205 PRO A N 1
ATOM 1691 C CA . PRO A 1 205 ? -14.113 -11.621 8.944 1.00 96.12 205 PRO A CA 1
ATOM 1692 C C . PRO A 1 205 ? -14.862 -12.540 9.904 1.00 96.12 205 PRO A C 1
ATOM 1694 O O . PRO A 1 205 ? -16.087 -12.437 10.006 1.00 96.12 205 PRO A O 1
ATOM 1697 N N . SER A 1 206 ? -14.159 -13.413 10.623 1.00 95.94 206 SER A N 1
ATOM 1698 C CA . SER A 1 206 ? -14.746 -14.291 11.635 1.00 95.94 206 SER A CA 1
ATOM 1699 C C . SER A 1 206 ? -15.346 -13.498 12.796 1.00 95.94 206 SER A C 1
ATOM 1701 O O . SER A 1 206 ? -16.521 -13.695 13.125 1.00 95.94 206 SER A O 1
ATOM 1703 N N . LEU A 1 207 ? -14.593 -12.553 13.364 1.00 95.56 207 LEU A N 1
ATOM 1704 C CA . LEU A 1 207 ? -15.081 -11.671 14.425 1.00 95.56 207 LEU A CA 1
ATOM 1705 C C . LEU A 1 207 ? -16.246 -10.797 13.942 1.00 95.56 207 LEU A C 1
ATOM 1707 O O . LEU A 1 207 ? -17.293 -10.746 14.591 1.00 95.56 207 LEU A O 1
ATOM 1711 N N . GLY A 1 208 ? -16.106 -10.164 12.774 1.00 97.12 208 GLY A N 1
ATOM 1712 C CA . GLY A 1 208 ? -17.148 -9.315 12.196 1.00 97.12 208 GLY A CA 1
ATOM 1713 C C . GLY A 1 208 ? -18.463 -10.066 11.953 1.00 97.12 208 GLY A C 1
ATOM 1714 O O . GLY A 1 208 ? -19.528 -9.577 12.327 1.00 97.12 208 GLY A O 1
ATOM 1715 N N . LYS A 1 209 ? -18.404 -11.291 11.403 1.00 97.06 209 LYS A N 1
ATOM 1716 C CA . LYS A 1 209 ? -19.580 -12.174 11.252 1.00 97.06 209 LYS A CA 1
ATOM 1717 C C . LYS A 1 209 ? -20.188 -12.544 12.611 1.00 97.06 209 LYS A C 1
ATOM 1719 O O . LYS A 1 209 ? -21.405 -12.659 12.716 1.00 97.06 209 LYS A O 1
ATOM 1724 N N . GLY A 1 210 ? -19.366 -12.753 13.641 1.00 96.69 210 GLY A N 1
ATOM 1725 C CA . GLY A 1 210 ? -19.827 -13.052 15.001 1.00 96.69 210 GLY A CA 1
ATOM 1726 C C . GLY A 1 210 ? -20.634 -11.908 15.619 1.00 96.69 210 GLY A C 1
ATOM 1727 O O . GLY A 1 210 ? -21.736 -12.132 16.118 1.00 96.69 210 GLY A O 1
ATOM 1728 N N . LEU A 1 211 ? -20.128 -10.678 15.518 1.00 97.00 211 LEU A N 1
ATOM 1729 C CA . LEU A 1 211 ? -20.823 -9.481 16.005 1.00 97.00 211 LEU A CA 1
ATOM 1730 C C . LEU A 1 211 ? -22.094 -9.185 15.194 1.00 97.00 211 LEU A C 1
ATOM 1732 O O . LEU A 1 211 ? -23.124 -8.834 15.759 1.00 97.00 211 LEU A O 1
ATOM 1736 N N . GLU A 1 212 ? -22.069 -9.402 13.878 1.00 97.44 212 GLU A N 1
ATOM 1737 C CA . GLU A 1 212 ? -23.260 -9.287 13.029 1.00 97.44 212 GLU A CA 1
ATOM 1738 C C . GLU A 1 212 ? -24.340 -10.316 13.410 1.00 97.44 212 GLU A C 1
ATOM 1740 O O . GLU A 1 212 ? -25.528 -9.994 13.439 1.00 97.44 212 GLU A O 1
ATOM 1745 N N . ARG A 1 213 ? -23.949 -11.548 13.763 1.00 96.38 213 ARG A N 1
ATOM 1746 C CA . ARG A 1 213 ? -24.882 -12.554 14.299 1.00 96.38 213 ARG A CA 1
ATOM 1747 C C . ARG A 1 213 ? -25.478 -12.125 15.635 1.00 96.38 213 ARG A C 1
ATOM 1749 O O . ARG A 1 213 ? -26.676 -12.299 15.814 1.00 96.38 213 ARG A O 1
ATOM 1756 N N . LEU A 1 214 ? -24.679 -11.541 16.532 1.00 96.25 214 LEU A N 1
ATOM 1757 C CA . LEU A 1 214 ? -25.163 -11.000 17.807 1.00 96.25 214 LEU A CA 1
ATOM 1758 C C . LEU A 1 214 ? -26.222 -9.907 17.591 1.00 96.25 214 LEU A C 1
ATOM 1760 O O . LEU A 1 214 ? -27.266 -9.925 18.240 1.00 96.25 214 LEU A O 1
ATOM 1764 N N . LEU A 1 215 ? -26.000 -8.988 16.645 1.00 96.31 215 LEU A N 1
ATOM 1765 C CA . LEU A 1 215 ? -26.986 -7.952 16.314 1.00 96.31 215 LEU A CA 1
ATOM 1766 C C . LEU A 1 215 ? -28.309 -8.550 15.822 1.00 96.31 215 LEU A C 1
ATOM 1768 O O . LEU A 1 215 ? -29.378 -8.108 16.242 1.00 96.31 215 LEU A O 1
ATOM 1772 N N . ASN A 1 216 ? -28.234 -9.582 14.983 1.00 96.06 216 ASN A N 1
ATOM 1773 C CA . ASN A 1 216 ? -29.400 -10.234 14.385 1.00 96.06 216 ASN A CA 1
ATOM 1774 C C . ASN A 1 216 ? -30.040 -11.313 15.274 1.00 96.06 216 ASN A C 1
ATOM 1776 O O . ASN A 1 216 ? -31.017 -11.935 14.866 1.00 96.06 216 ASN A O 1
ATOM 1780 N N . PHE A 1 217 ? -29.502 -11.568 16.467 1.00 94.94 217 PHE A N 1
ATOM 1781 C CA . PHE A 1 217 ? -30.057 -12.568 17.369 1.00 94.94 217 PHE A CA 1
ATOM 1782 C C . PHE A 1 217 ? -31.365 -12.070 18.002 1.00 94.94 217 PHE A C 1
ATOM 1784 O O . PHE A 1 217 ? -31.419 -10.966 18.554 1.00 94.94 217 PHE A O 1
ATOM 1791 N N . GLU A 1 218 ? -32.412 -12.894 17.909 1.00 92.62 218 GLU A N 1
ATOM 1792 C CA . GLU A 1 218 ? -33.765 -12.610 18.420 1.00 92.62 218 GLU A CA 1
ATOM 1793 C C . GLU A 1 218 ? -34.077 -13.323 19.749 1.00 92.62 218 GLU A C 1
ATOM 1795 O O . GLU A 1 218 ? -35.121 -13.079 20.352 1.00 92.62 218 GLU A O 1
ATOM 1800 N N . GLY A 1 219 ? -33.200 -14.225 20.202 1.00 93.06 219 GLY A N 1
ATOM 1801 C CA . GLY A 1 219 ? -33.372 -14.961 21.455 1.00 93.06 219 GLY A CA 1
ATOM 1802 C C . GLY A 1 219 ? -32.991 -14.153 22.700 1.00 93.06 219 GLY A C 1
ATOM 1803 O O . GLY A 1 219 ? -32.749 -12.945 22.660 1.00 93.06 219 GLY A O 1
ATOM 1804 N N . ASP A 1 220 ? -32.905 -14.839 23.839 1.00 91.31 220 ASP A N 1
ATOM 1805 C CA . ASP A 1 220 ? -32.405 -14.236 25.074 1.00 91.31 220 ASP A CA 1
ATO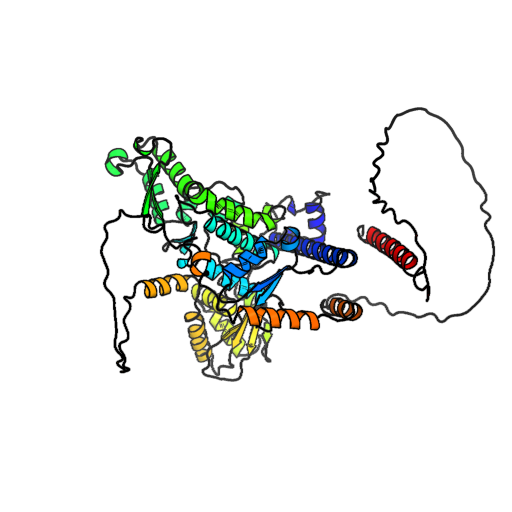M 1806 C C . ASP A 1 220 ? -30.868 -14.196 25.075 1.00 91.31 220 ASP A C 1
ATOM 1808 O O . ASP A 1 220 ? -30.193 -15.207 25.260 1.00 91.31 220 ASP A O 1
ATOM 1812 N N . ILE A 1 221 ? -30.311 -13.006 24.841 1.00 91.88 221 ILE A N 1
ATOM 1813 C CA . ILE A 1 221 ? -28.860 -12.795 24.773 1.00 91.88 221 ILE A CA 1
ATOM 1814 C C . ILE A 1 221 ? -28.172 -13.106 26.100 1.00 91.88 221 ILE A C 1
ATOM 1816 O O . ILE A 1 221 ? -27.036 -13.581 26.093 1.00 91.88 221 ILE A O 1
ATOM 1820 N N . VAL A 1 222 ? -28.840 -12.854 27.228 1.00 91.06 222 VAL A N 1
ATOM 1821 C CA . VAL A 1 222 ? -28.226 -13.018 28.548 1.00 91.06 222 VAL A CA 1
ATOM 1822 C C . VAL A 1 222 ? -27.867 -14.482 28.776 1.00 91.06 222 VAL A C 1
ATOM 1824 O O . VAL A 1 222 ? -26.754 -14.777 29.200 1.00 91.06 222 VAL A O 1
ATOM 1827 N N . THR A 1 223 ? -28.787 -15.392 28.450 1.00 90.31 223 THR A N 1
ATOM 1828 C CA . THR A 1 223 ? -28.600 -16.833 28.646 1.00 90.31 223 THR A CA 1
ATOM 1829 C C . THR A 1 223 ? -27.711 -17.479 27.587 1.00 90.31 223 THR A C 1
ATOM 1831 O O . THR A 1 223 ? -26.940 -18.372 27.928 1.00 90.31 223 THR A O 1
ATOM 1834 N N . GLU A 1 224 ? -27.786 -17.039 26.328 1.00 90.25 224 GLU A N 1
ATOM 1835 C CA . GLU A 1 224 ? -27.020 -17.650 25.231 1.00 90.25 224 GLU A CA 1
ATOM 1836 C C . GLU A 1 224 ? -25.554 -17.189 25.196 1.00 90.25 224 GLU A C 1
ATOM 1838 O O . GLU A 1 224 ? -24.648 -17.997 24.989 1.00 90.25 224 GLU A O 1
ATOM 1843 N N . TYR A 1 225 ? -25.300 -15.888 25.380 1.00 90.69 225 TYR A N 1
ATOM 1844 C CA . TYR A 1 225 ? -23.952 -15.328 25.245 1.00 90.69 225 TYR A CA 1
ATOM 1845 C C . TYR A 1 225 ? -23.209 -15.259 26.576 1.00 90.69 225 TYR A C 1
ATOM 1847 O O . TYR A 1 225 ? -21.994 -15.462 26.582 1.00 90.69 225 TYR A O 1
ATOM 1855 N N . ASP A 1 226 ? -23.917 -14.952 27.669 1.00 91.69 226 ASP A N 1
ATOM 1856 C CA . ASP A 1 226 ? -23.359 -14.732 29.009 1.00 91.69 226 ASP A CA 1
ATOM 1857 C C . ASP A 1 226 ? -22.050 -13.916 28.967 1.00 91.69 226 ASP A C 1
ATOM 1859 O O . ASP A 1 226 ? -20.930 -14.400 29.183 1.00 91.69 226 ASP A O 1
ATOM 1863 N N . ARG A 1 227 ? -22.186 -12.660 28.531 1.00 93.25 227 ARG A N 1
ATOM 1864 C CA . ARG A 1 227 ? -21.082 -11.710 28.368 1.00 93.25 227 ARG A CA 1
ATOM 1865 C C . ARG A 1 227 ? -21.384 -10.411 29.090 1.00 93.25 227 ARG A C 1
ATOM 1867 O O . ARG A 1 227 ? -22.522 -9.951 29.121 1.00 93.25 227 ARG A O 1
ATOM 1874 N N . ASN A 1 228 ? -20.315 -9.782 29.559 1.00 96.69 228 ASN A N 1
ATOM 1875 C CA . ASN A 1 228 ? -20.319 -8.407 30.039 1.00 96.69 228 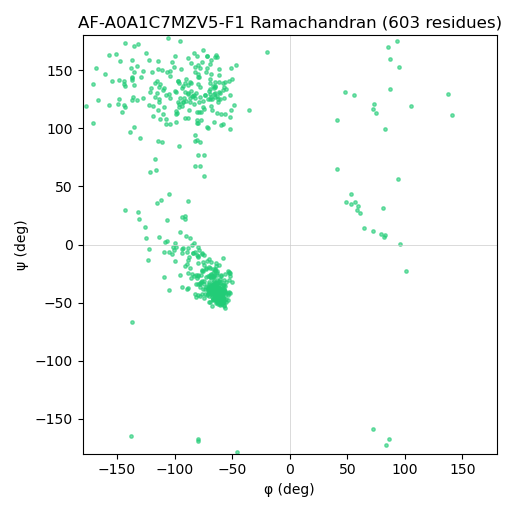ASN A CA 1
ATOM 1876 C C . ASN A 1 228 ? -19.633 -7.499 29.012 1.00 96.69 228 ASN A C 1
ATOM 1878 O O . ASN A 1 228 ? -19.115 -7.981 28.004 1.00 96.69 228 ASN A O 1
ATOM 1882 N N . PHE A 1 229 ? -19.594 -6.190 29.262 1.00 97.75 229 PHE A N 1
ATOM 1883 C CA . PHE A 1 229 ? -18.902 -5.209 28.415 1.00 97.75 229 PHE A CA 1
ATOM 1884 C C . PHE A 1 229 ? -17.374 -5.286 28.592 1.00 97.75 229 PHE A C 1
ATOM 1886 O O . PHE A 1 229 ? -16.725 -4.314 28.983 1.00 97.75 229 PHE A O 1
ATOM 1893 N N . GLN A 1 230 ? -16.802 -6.457 28.312 1.00 95.94 230 GLN A N 1
ATOM 1894 C CA . GLN A 1 230 ? -15.373 -6.747 28.359 1.00 95.94 230 GLN A CA 1
ATOM 1895 C C . GLN A 1 230 ? -14.913 -7.483 27.103 1.00 95.94 230 GLN A C 1
ATOM 1897 O O . GLN A 1 230 ? -15.680 -8.212 26.471 1.00 95.94 230 GLN A O 1
ATOM 1902 N N . VAL A 1 231 ? -13.636 -7.321 26.777 1.00 93.94 231 VAL A N 1
ATOM 1903 C CA . VAL A 1 231 ? -12.971 -7.998 25.666 1.00 93.94 231 VAL A CA 1
ATOM 1904 C C . VAL A 1 231 ? -11.593 -8.484 26.090 1.00 93.94 231 VAL A C 1
ATOM 1906 O O . VAL A 1 231 ? -10.885 -7.807 26.835 1.00 93.94 231 VAL A O 1
ATOM 1909 N N . ASP A 1 232 ? -11.209 -9.652 25.589 1.00 92.12 232 ASP A N 1
ATOM 1910 C CA . ASP A 1 232 ? -9.880 -10.212 25.787 1.00 92.12 232 ASP A CA 1
ATOM 1911 C C . ASP A 1 232 ? -8.982 -9.869 24.595 1.00 92.12 232 ASP A C 1
ATOM 1913 O O . ASP A 1 232 ? -9.307 -10.169 23.445 1.00 92.12 232 ASP A O 1
ATOM 1917 N N . ILE A 1 233 ? -7.823 -9.272 24.868 1.00 88.88 233 ILE A N 1
ATOM 1918 C CA . ILE A 1 233 ? -6.779 -9.019 23.873 1.00 88.88 233 ILE A CA 1
ATOM 1919 C C . ILE A 1 233 ? -5.576 -9.913 24.129 1.00 88.88 233 ILE A C 1
ATOM 1921 O O . ILE A 1 233 ? -5.067 -10.016 25.247 1.00 88.88 233 ILE A O 1
ATOM 1925 N N . GLN A 1 234 ? -5.085 -10.543 23.066 1.00 83.94 234 GLN A N 1
ATOM 1926 C CA . GLN A 1 234 ? -3.853 -11.312 23.116 1.00 83.94 234 GLN A CA 1
ATOM 1927 C C . GLN A 1 234 ? -2.680 -10.427 22.693 1.00 83.94 234 GLN A C 1
ATOM 1929 O O . GLN A 1 234 ? -2.628 -9.947 21.564 1.00 83.94 234 GLN A O 1
ATOM 1934 N N . SER A 1 235 ? -1.716 -10.230 23.589 1.00 80.19 235 SER A N 1
ATOM 1935 C CA . SER A 1 235 ? -0.509 -9.447 23.321 1.00 80.19 235 SER A CA 1
ATOM 1936 C C . SER A 1 235 ? 0.719 -10.151 23.884 1.00 80.19 235 SER A C 1
ATOM 1938 O O . SER A 1 235 ? 0.765 -10.523 25.057 1.00 80.19 235 SER A O 1
ATOM 1940 N N . PHE A 1 236 ? 1.710 -10.401 23.025 1.00 75.94 236 PHE A N 1
ATOM 1941 C CA . PHE A 1 236 ? 2.975 -11.065 23.371 1.00 75.94 236 PHE A CA 1
ATOM 1942 C C . PHE A 1 236 ? 2.825 -12.370 24.176 1.00 75.94 236 PHE A C 1
ATOM 1944 O O . PHE A 1 236 ? 3.638 -12.667 25.054 1.00 75.94 236 PHE A O 1
ATOM 1951 N N . GLY A 1 237 ? 1.795 -13.169 23.882 1.00 79.44 237 GLY A N 1
ATOM 1952 C CA . GLY A 1 237 ? 1.518 -14.436 24.570 1.00 79.44 237 GLY A CA 1
ATOM 1953 C C . GLY A 1 237 ? 0.828 -14.295 25.932 1.00 79.44 237 GLY A C 1
ATOM 1954 O O . GLY A 1 237 ? 0.715 -15.284 26.649 1.00 79.44 237 GLY A O 1
ATOM 1955 N N . HIS A 1 238 ? 0.370 -13.095 26.286 1.00 81.81 238 HIS A N 1
ATOM 1956 C CA . HIS A 1 238 ? -0.481 -12.831 27.443 1.00 81.81 238 HIS A CA 1
ATOM 1957 C C . HIS A 1 238 ? -1.880 -12.422 26.983 1.00 81.81 238 HIS A C 1
ATOM 1959 O O . HIS A 1 238 ? -2.034 -11.843 25.909 1.00 81.81 238 HIS A O 1
ATOM 1965 N N . VAL A 1 239 ? -2.884 -12.735 27.797 1.00 88.81 239 VAL A N 1
ATOM 1966 C CA . VAL A 1 239 ? -4.264 -12.288 27.595 1.00 88.81 239 VAL A CA 1
ATOM 1967 C C . VAL A 1 239 ? -4.543 -11.177 28.596 1.00 88.81 239 VAL A C 1
ATOM 1969 O O . VAL A 1 239 ? -4.262 -11.339 29.785 1.00 88.81 239 VAL A O 1
ATOM 1972 N N . TYR A 1 240 ? -5.063 -10.056 28.111 1.00 89.06 240 TYR A N 1
ATOM 1973 C CA . TYR A 1 240 ? -5.502 -8.936 28.932 1.00 89.06 240 TYR A CA 1
ATOM 1974 C C . TYR A 1 240 ? -6.998 -8.752 28.728 1.00 89.06 240 TYR A C 1
ATOM 1976 O O . TYR A 1 240 ? -7.445 -8.613 27.594 1.00 89.06 240 TYR A O 1
ATOM 1984 N N . THR A 1 241 ? -7.755 -8.729 29.816 1.00 92.88 241 THR A N 1
ATOM 1985 C CA . THR A 1 241 ? -9.184 -8.419 29.778 1.00 92.88 241 THR A CA 1
ATOM 1986 C C . THR A 1 241 ? -9.362 -6.920 29.984 1.00 92.88 241 THR A C 1
ATOM 1988 O O . THR A 1 241 ? -8.851 -6.352 30.953 1.00 92.88 241 THR A O 1
ATOM 1991 N N . CYS A 1 242 ? -10.065 -6.272 29.063 1.00 92.81 242 CYS A N 1
ATOM 1992 C CA . CYS A 1 242 ? -10.297 -4.835 29.057 1.00 92.81 242 CYS A CA 1
ATOM 1993 C C . CYS A 1 242 ? -11.795 -4.542 29.108 1.00 92.81 242 CYS A C 1
ATOM 1995 O O . CYS A 1 242 ? -12.573 -5.134 28.362 1.00 92.81 242 CYS A O 1
ATOM 1997 N N . ASP A 1 243 ? -12.191 -3.603 29.964 1.00 96.19 243 ASP A N 1
ATOM 1998 C CA . ASP A 1 243 ? -13.555 -3.079 29.992 1.00 96.19 243 ASP A CA 1
ATOM 1999 C C . ASP A 1 243 ? -13.772 -2.158 28.777 1.00 96.19 243 ASP A C 1
ATOM 2001 O O . ASP A 1 243 ? -12.994 -1.232 28.555 1.00 96.19 243 ASP A O 1
ATOM 2005 N N . LEU A 1 244 ? -14.843 -2.385 28.009 1.00 96.44 244 LEU A N 1
ATOM 2006 C CA . LEU A 1 244 ? -15.218 -1.563 26.845 1.00 96.44 244 LEU A CA 1
ATOM 2007 C C . LEU A 1 244 ? -15.782 -0.188 27.243 1.00 96.44 244 LEU A C 1
ATOM 2009 O O . LEU A 1 244 ? -15.816 0.743 26.444 1.00 96.44 244 LEU A O 1
ATOM 2013 N N . LYS A 1 245 ? -16.261 -0.068 28.482 1.00 96.38 245 LYS A N 1
ATOM 2014 C CA . LYS A 1 245 ? -16.738 1.174 29.102 1.00 96.38 245 LYS A CA 1
ATOM 2015 C C . LYS A 1 245 ? -16.525 1.108 30.616 1.00 96.38 245 LYS A C 1
ATOM 2017 O O . LYS A 1 245 ? -16.316 0.011 31.131 1.00 96.38 245 LYS A O 1
ATOM 2022 N N . PRO A 1 246 ? -16.581 2.229 31.361 1.00 96.44 246 PRO A N 1
ATOM 2023 C CA . PRO A 1 246 ? -16.376 2.208 32.807 1.00 96.44 246 PRO A CA 1
ATOM 2024 C C . PRO A 1 246 ? -17.261 1.170 33.510 1.00 96.44 246 PRO A C 1
ATOM 2026 O O . PRO A 1 246 ? -18.476 1.157 33.314 1.00 96.44 246 PRO A O 1
ATOM 2029 N N . PHE A 1 247 ? -16.642 0.320 34.335 1.00 95.81 247 PHE A N 1
ATOM 2030 C CA . PHE A 1 247 ? -17.293 -0.801 35.027 1.00 95.81 247 PHE A CA 1
ATOM 2031 C C . PHE A 1 247 ? -17.916 -1.844 34.088 1.00 95.81 247 PHE A C 1
ATOM 2033 O O . PHE A 1 247 ? -18.869 -2.521 34.475 1.00 95.81 247 PHE A O 1
ATOM 2040 N N . GLY A 1 248 ? -17.388 -1.989 32.870 1.00 96.19 248 GLY A N 1
ATOM 2041 C CA . GLY A 1 248 ? -17.879 -2.919 31.855 1.00 96.19 248 GLY A CA 1
ATOM 2042 C C . GLY A 1 248 ? -17.950 -4.365 32.341 1.00 96.19 248 GLY A C 1
ATOM 2043 O O . GLY A 1 248 ? -18.900 -5.066 32.008 1.00 96.19 248 GLY A O 1
ATOM 2044 N N . SER A 1 249 ? -17.037 -4.764 33.230 1.00 95.81 249 SER A N 1
ATOM 2045 C CA . SER A 1 249 ? -17.071 -6.030 33.985 1.00 95.81 249 SER A CA 1
ATOM 2046 C C . SER A 1 249 ? -18.373 -6.318 34.739 1.00 95.81 249 SER A C 1
ATOM 2048 O O . SER A 1 249 ? -18.692 -7.485 34.942 1.00 95.81 249 SER A O 1
ATOM 2050 N N . ASN A 1 250 ? -19.129 -5.294 35.143 1.00 96.44 250 ASN A N 1
ATOM 2051 C CA . ASN A 1 250 ? -20.375 -5.419 35.910 1.00 96.44 250 ASN A CA 1
ATOM 2052 C C . ASN A 1 250 ? -21.632 -5.130 35.074 1.00 96.44 250 ASN A C 1
ATOM 2054 O O . ASN A 1 250 ? -22.736 -5.090 35.618 1.00 96.44 250 ASN A O 1
ATOM 2058 N N . ILE A 1 251 ? -21.480 -4.866 33.776 1.00 97.44 251 ILE A N 1
ATOM 2059 C CA . ILE A 1 251 ? -22.587 -4.506 32.891 1.00 97.44 251 ILE A CA 1
ATOM 2060 C C . ILE A 1 251 ? -22.856 -5.697 31.980 1.00 97.44 251 ILE A C 1
ATOM 2062 O O . ILE A 1 251 ? -22.060 -5.977 31.087 1.00 97.44 251 ILE A O 1
ATOM 2066 N N . GLN A 1 252 ? -23.975 -6.384 32.213 1.00 97.25 252 GLN A N 1
ATOM 2067 C CA . GLN A 1 252 ? -24.403 -7.531 31.412 1.00 97.25 252 GLN A CA 1
ATOM 2068 C C . GLN A 1 252 ? -24.826 -7.089 30.006 1.00 97.25 252 GLN A C 1
ATOM 2070 O O . GLN A 1 252 ? -25.524 -6.083 29.834 1.00 97.25 252 GLN A O 1
ATOM 2075 N N . LEU A 1 253 ? -24.436 -7.870 29.004 1.00 97.06 253 LEU A N 1
ATOM 2076 C CA . LEU A 1 253 ? -24.936 -7.765 27.641 1.00 97.06 253 LEU A CA 1
ATOM 2077 C C . LEU A 1 253 ? -26.393 -8.251 27.574 1.00 97.06 253 LEU A C 1
ATOM 2079 O O . LEU A 1 253 ? -26.702 -9.377 27.962 1.00 97.06 253 LEU A O 1
ATOM 2083 N N . THR A 1 254 ? -27.285 -7.405 27.065 1.00 96.19 254 THR A N 1
ATOM 2084 C CA . THR A 1 254 ? -28.725 -7.657 26.929 1.00 96.19 254 THR A CA 1
ATOM 2085 C C . THR A 1 254 ? -29.215 -7.297 25.524 1.00 96.19 254 THR A C 1
ATOM 2087 O O . THR A 1 254 ? -28.489 -6.712 24.716 1.00 96.19 254 THR A O 1
ATOM 2090 N N . ASN A 1 255 ? -30.475 -7.616 25.217 1.00 95.50 255 ASN A N 1
ATOM 2091 C CA . ASN A 1 255 ? -31.100 -7.268 23.937 1.00 95.50 255 ASN A CA 1
ATOM 2092 C C . ASN A 1 255 ? -31.184 -5.754 23.692 1.00 95.50 255 ASN A C 1
ATOM 2094 O O . ASN A 1 255 ? -31.077 -5.310 22.550 1.00 95.50 255 ASN A O 1
ATOM 2098 N N . GLU A 1 256 ? -31.333 -4.960 24.751 1.00 96.06 256 GLU A N 1
ATOM 2099 C CA . GLU A 1 256 ? -31.460 -3.504 24.685 1.00 96.06 256 GLU A CA 1
ATOM 2100 C C . GLU A 1 256 ? -30.116 -2.812 24.430 1.00 96.06 256 GLU A C 1
ATOM 2102 O O . GLU A 1 256 ? -30.084 -1.757 23.799 1.00 96.06 256 GLU A O 1
ATOM 2107 N N . ASN A 1 257 ? -29.007 -3.391 24.907 1.00 97.00 257 ASN A N 1
ATOM 2108 C CA . ASN A 1 257 ? -27.680 -2.770 24.843 1.00 97.00 257 ASN A CA 1
ATOM 2109 C C . ASN A 1 257 ? -26.717 -3.435 23.836 1.00 97.00 257 ASN A C 1
ATOM 2111 O O . ASN A 1 257 ? -25.586 -2.975 23.681 1.00 97.00 257 ASN A O 1
ATOM 2115 N N . LYS A 1 258 ? -27.162 -4.460 23.092 1.00 96.50 258 LYS A N 1
ATOM 2116 C CA . LYS A 1 258 ? -26.330 -5.177 22.106 1.00 96.50 258 LYS A CA 1
ATOM 2117 C C . LYS A 1 258 ? -25.728 -4.287 21.017 1.00 96.50 258 LYS A C 1
ATOM 2119 O O . LYS A 1 258 ? -24.605 -4.533 20.589 1.00 96.50 258 LYS A O 1
ATOM 2124 N N . HIS A 1 259 ? -26.446 -3.248 20.589 1.00 97.75 259 HIS A N 1
ATOM 2125 C CA . HIS A 1 259 ? -25.934 -2.289 19.605 1.00 97.75 259 HIS A CA 1
ATOM 2126 C C . HIS A 1 259 ? -24.765 -1.480 20.177 1.00 97.75 259 HIS A C 1
ATOM 2128 O O . HIS A 1 259 ? -23.706 -1.428 19.564 1.00 97.75 259 HIS A O 1
ATOM 2134 N N . GLU A 1 260 ? -24.924 -0.952 21.396 1.00 98.06 260 GLU A N 1
ATOM 2135 C CA . GLU A 1 260 ? -23.859 -0.238 22.110 1.00 98.06 260 GLU A CA 1
ATOM 2136 C C . GLU A 1 260 ? -22.634 -1.138 22.322 1.00 98.06 260 GLU A C 1
ATOM 2138 O O . GLU A 1 260 ? -21.505 -0.704 22.108 1.00 98.06 260 GLU A O 1
ATOM 2143 N N . PHE A 1 261 ? -22.844 -2.401 22.709 1.00 97.88 261 PHE A N 1
ATOM 2144 C CA . PHE A 1 261 ? -21.755 -3.363 22.877 1.00 97.88 261 PHE A CA 1
ATOM 2145 C C . PHE A 1 261 ? -20.954 -3.546 21.587 1.00 97.88 261 PHE A C 1
ATOM 2147 O O . PHE A 1 261 ? -19.727 -3.489 21.621 1.00 97.88 261 PHE A O 1
ATOM 2154 N N . VAL A 1 262 ? -21.632 -3.741 20.452 1.00 98.06 262 VAL A N 1
ATOM 2155 C CA . VAL A 1 262 ? -20.967 -3.932 19.157 1.00 98.06 262 VAL A CA 1
ATOM 2156 C C . VAL A 1 262 ? -20.237 -2.667 18.714 1.00 98.06 262 VAL A C 1
ATOM 2158 O O . VAL A 1 262 ? -19.089 -2.768 18.286 1.00 98.06 262 VAL A O 1
ATOM 2161 N N . ASP A 1 263 ? -20.844 -1.489 18.867 1.00 98.06 263 ASP A N 1
ATOM 2162 C CA . ASP A 1 263 ? -20.204 -0.216 18.520 1.00 98.06 263 ASP A CA 1
ATOM 2163 C C . ASP A 1 263 ? -18.934 0.019 19.353 1.00 98.06 263 ASP A C 1
ATOM 2165 O O . ASP A 1 263 ? -17.881 0.348 18.801 1.00 98.06 263 ASP A O 1
ATOM 2169 N N . LEU A 1 264 ? -18.993 -0.233 20.667 1.00 98.12 264 LEU A N 1
ATOM 2170 C CA . LEU A 1 264 ? -17.831 -0.135 21.554 1.00 98.12 264 LEU A CA 1
ATOM 2171 C C . LEU A 1 264 ? -16.765 -1.188 21.236 1.00 98.12 264 LEU A C 1
ATOM 2173 O O . LEU A 1 264 ? -15.578 -0.887 21.297 1.00 98.12 264 LEU A O 1
ATOM 2177 N N . TYR A 1 265 ? -17.158 -2.406 20.861 1.00 97.56 265 TYR A N 1
ATOM 2178 C CA . TYR A 1 265 ? -16.212 -3.446 20.454 1.00 97.56 265 TYR A CA 1
ATOM 2179 C C . TYR A 1 265 ? -15.459 -3.033 19.183 1.00 97.56 265 TYR A C 1
ATOM 2181 O O . TYR A 1 265 ? -14.232 -3.131 19.115 1.00 97.56 265 TYR A O 1
ATOM 2189 N N . VAL A 1 266 ? -16.186 -2.542 18.174 1.00 97.62 266 VAL A N 1
ATOM 2190 C CA . VAL A 1 266 ? -15.613 -2.050 16.914 1.00 97.62 266 VAL A CA 1
ATOM 2191 C C . VAL A 1 266 ? -14.653 -0.893 17.185 1.00 97.62 266 VAL A C 1
ATOM 2193 O O . VAL A 1 266 ? -13.516 -0.921 16.709 1.00 97.62 266 VAL A O 1
ATOM 2196 N N . GLN A 1 267 ? -15.078 0.084 17.987 1.00 96.75 267 GLN A N 1
ATOM 2197 C CA . GLN A 1 267 ? -14.254 1.218 18.401 1.00 96.75 267 GLN A CA 1
ATOM 2198 C C . GLN A 1 267 ? -12.984 0.759 19.130 1.00 96.75 267 GLN A C 1
ATOM 2200 O O . GLN A 1 267 ? -11.884 1.198 18.789 1.00 96.75 267 GLN A O 1
ATOM 2205 N N . PHE A 1 268 ? -13.106 -0.181 20.065 1.00 95.81 268 PHE A N 1
ATOM 2206 C CA . PHE A 1 268 ? -11.976 -0.679 20.835 1.00 95.81 268 PHE A CA 1
ATOM 2207 C C . PHE A 1 268 ? -10.918 -1.351 19.949 1.00 95.81 268 PHE A C 1
ATOM 2209 O O . PHE A 1 268 ? -9.735 -1.029 20.063 1.00 95.81 268 PHE A O 1
ATOM 2216 N N . VAL A 1 269 ? -11.322 -2.243 19.035 1.00 95.00 269 VAL A N 1
ATOM 2217 C CA . VAL A 1 269 ? -10.391 -2.985 18.159 1.00 95.00 269 VAL A CA 1
ATOM 2218 C C . VAL A 1 269 ? -9.744 -2.082 17.107 1.00 95.00 269 VAL A C 1
ATOM 2220 O O . VAL A 1 269 ? -8.551 -2.204 16.818 1.00 95.00 269 VAL A O 1
ATOM 2223 N N . LEU A 1 270 ? -10.526 -1.179 16.511 1.00 96.38 270 LEU A N 1
ATOM 2224 C CA . LEU A 1 270 ? -10.063 -0.338 15.406 1.00 96.38 270 LEU A CA 1
ATOM 2225 C C . LEU A 1 270 ? -9.412 0.967 15.870 1.00 96.38 270 LEU A C 1
ATOM 2227 O O . LEU A 1 270 ? -8.782 1.645 15.055 1.00 96.38 270 LEU A O 1
ATOM 2231 N N . THR A 1 271 ? -9.558 1.348 17.140 1.00 94.44 271 THR A N 1
ATOM 2232 C CA . THR A 1 271 ? -9.058 2.624 17.664 1.00 94.44 271 THR A CA 1
ATOM 2233 C C . THR A 1 271 ? -8.399 2.475 19.026 1.00 94.44 271 THR A C 1
ATOM 2235 O O . THR A 1 271 ? -7.190 2.672 19.112 1.00 94.44 271 THR A O 1
ATOM 2238 N N . ASP A 1 272 ? -9.145 2.137 20.075 1.00 93.25 272 ASP A N 1
ATOM 2239 C CA . ASP A 1 272 ? -8.687 2.403 21.445 1.00 93.25 272 ASP A CA 1
ATOM 2240 C C . ASP A 1 272 ? -7.465 1.555 21.837 1.00 93.25 272 ASP A C 1
ATOM 2242 O O . ASP A 1 272 ? -6.498 2.064 22.403 1.00 93.25 272 ASP A O 1
ATOM 2246 N N . CYS A 1 273 ? -7.443 0.265 21.480 1.00 91.19 273 CYS A N 1
ATOM 2247 C CA . CYS A 1 273 ? -6.345 -0.631 21.869 1.00 91.19 273 CYS A CA 1
ATOM 2248 C C . CYS A 1 273 ? -5.047 -0.440 21.056 1.00 91.19 273 CYS A C 1
ATOM 2250 O O . CYS A 1 273 ? -4.006 -1.023 21.387 1.00 91.19 273 CYS A O 1
ATOM 2252 N N . ILE A 1 274 ? -5.101 0.388 20.009 1.00 92.88 274 ILE A N 1
ATOM 2253 C CA . ILE A 1 274 ? -3.994 0.681 19.088 1.00 92.88 274 ILE A CA 1
ATOM 2254 C C . ILE A 1 274 ? -3.689 2.181 18.988 1.00 92.88 274 ILE A C 1
ATOM 2256 O O . ILE A 1 274 ? -2.862 2.582 18.171 1.00 92.88 274 ILE A O 1
ATOM 2260 N N . GLU A 1 275 ? -4.347 3.016 19.798 1.00 92.75 275 GLU A N 1
ATOM 2261 C CA . GLU A 1 275 ? -4.342 4.476 19.664 1.00 92.75 275 GLU A CA 1
ATOM 2262 C C . GLU A 1 275 ? -2.923 5.052 19.630 1.00 92.75 275 GLU A C 1
ATOM 2264 O O . GLU A 1 275 ? -2.583 5.830 18.742 1.00 92.75 275 GLU A O 1
ATOM 2269 N N . LYS A 1 276 ? -2.061 4.631 20.560 1.00 92.06 276 LYS A N 1
ATOM 2270 C CA . LYS A 1 276 ? -0.678 5.118 20.655 1.00 92.06 276 LYS A CA 1
ATOM 2271 C C . LYS A 1 276 ? 0.147 4.748 19.418 1.00 92.06 276 LYS A C 1
ATOM 2273 O O . LYS A 1 276 ? 0.869 5.588 18.888 1.00 92.06 276 LYS A O 1
ATOM 2278 N N . GLN A 1 277 ? 0.025 3.505 18.956 1.00 93.12 277 GLN A N 1
ATOM 2279 C CA . GLN A 1 277 ? 0.727 2.977 17.787 1.00 93.12 277 GLN A CA 1
ATOM 2280 C C . GLN A 1 277 ? 0.268 3.703 16.520 1.00 93.12 277 GLN A C 1
ATOM 2282 O O . GLN A 1 277 ? 1.086 4.186 15.738 1.00 93.12 277 GLN A O 1
ATOM 2287 N N . PHE A 1 278 ? -1.049 3.830 16.349 1.00 95.62 278 PHE A N 1
ATOM 2288 C CA . PHE A 1 278 ? -1.637 4.500 15.200 1.00 95.62 278 PHE A CA 1
ATOM 2289 C C . PHE A 1 278 ? -1.339 5.998 15.187 1.00 95.62 278 PHE A C 1
ATOM 2291 O O . PHE A 1 278 ? -1.058 6.538 14.124 1.00 95.62 278 PHE A O 1
ATOM 2298 N N . ASN A 1 279 ? -1.355 6.677 16.336 1.00 95.56 279 ASN A N 1
ATOM 2299 C CA . ASN A 1 279 ? -1.035 8.102 16.402 1.00 95.56 279 ASN A CA 1
ATOM 2300 C C . ASN A 1 279 ? 0.421 8.373 16.012 1.00 95.56 279 ASN A C 1
ATOM 2302 O O . ASN A 1 279 ? 0.665 9.296 15.242 1.00 95.56 279 ASN A O 1
ATOM 2306 N N . ALA A 1 280 ? 1.365 7.540 16.455 1.00 94.75 280 ALA A N 1
ATOM 2307 C CA . ALA A 1 280 ? 2.762 7.646 16.037 1.00 94.75 280 ALA A CA 1
ATOM 2308 C C . ALA A 1 280 ? 2.926 7.413 14.529 1.00 94.75 280 ALA A C 1
ATOM 2310 O O . ALA A 1 280 ? 3.568 8.199 13.836 1.00 94.75 280 ALA A O 1
ATOM 2311 N N . PHE A 1 281 ? 2.279 6.373 13.997 1.00 96.12 281 PHE A N 1
ATOM 2312 C CA . PHE A 1 281 ? 2.226 6.116 12.559 1.00 96.12 281 PHE A CA 1
ATOM 2313 C C . PHE A 1 281 ? 1.623 7.294 11.779 1.00 96.12 281 PHE A C 1
ATOM 2315 O O . PHE A 1 281 ? 2.192 7.758 10.794 1.00 96.12 281 PHE A O 1
ATOM 2322 N N . LYS A 1 282 ? 0.491 7.832 12.236 1.00 96.88 282 LYS A N 1
ATOM 2323 C CA . LYS A 1 282 ? -0.171 8.981 11.617 1.00 96.88 282 LYS A CA 1
ATOM 2324 C C . LYS A 1 282 ? 0.725 10.217 11.640 1.00 96.88 282 LYS A C 1
ATOM 2326 O O . LYS A 1 282 ? 0.800 10.908 10.631 1.00 96.88 282 LYS A O 1
ATOM 2331 N N . GLU A 1 283 ? 1.417 10.472 12.748 1.00 95.75 283 GLU A N 1
ATOM 2332 C CA . GLU A 1 283 ? 2.383 11.566 12.867 1.00 95.75 283 GLU A CA 1
ATOM 2333 C C . GLU A 1 283 ? 3.485 11.435 11.810 1.00 95.75 283 GLU A C 1
ATOM 2335 O O . GLU A 1 283 ? 3.737 12.383 11.072 1.00 95.75 283 GLU A O 1
ATOM 2340 N N . GLY A 1 284 ? 4.085 10.248 11.676 1.00 95.38 284 GLY A N 1
ATOM 2341 C CA . GLY A 1 284 ? 5.102 9.980 10.659 1.00 95.38 284 GLY A CA 1
ATOM 2342 C C . GLY A 1 284 ? 4.603 10.241 9.239 1.00 95.38 284 GLY A C 1
ATOM 2343 O O . GLY A 1 284 ? 5.264 10.929 8.467 1.00 95.38 284 GLY A O 1
ATOM 2344 N N . PHE A 1 285 ? 3.402 9.757 8.916 1.00 95.75 285 PHE A N 1
ATOM 2345 C CA . PHE A 1 285 ? 2.768 9.986 7.615 1.00 95.75 285 PHE A CA 1
ATOM 2346 C C . PHE A 1 285 ? 2.531 11.477 7.335 1.00 95.75 285 PHE A C 1
ATOM 2348 O O . PHE A 1 285 ? 2.757 11.972 6.229 1.00 95.75 285 PHE A O 1
ATOM 2355 N N . GLN A 1 286 ? 2.104 12.221 8.356 1.00 94.94 286 GLN A N 1
ATOM 2356 C CA . GLN A 1 286 ? 1.810 13.645 8.245 1.00 94.94 286 GLN A CA 1
ATOM 2357 C C . GLN A 1 286 ? 3.060 14.507 8.029 1.00 94.94 286 GLN A C 1
ATOM 2359 O O . GLN A 1 286 ? 2.941 15.527 7.356 1.00 94.94 286 GLN A O 1
ATOM 2364 N N . LEU A 1 287 ? 4.250 14.087 8.482 1.00 93.81 287 LEU A N 1
ATOM 2365 C CA . LEU A 1 287 ? 5.500 14.835 8.250 1.00 93.81 287 LEU A CA 1
ATOM 2366 C C . LEU A 1 287 ? 5.744 15.161 6.769 1.00 93.81 287 LEU A C 1
ATOM 2368 O O . LEU A 1 287 ? 6.331 16.196 6.461 1.00 93.81 287 LEU A O 1
ATOM 2372 N N . VAL A 1 288 ? 5.276 14.300 5.863 1.00 91.88 288 VAL A N 1
ATOM 2373 C CA . VAL A 1 288 ? 5.419 14.488 4.413 1.00 91.88 288 VAL A CA 1
ATOM 2374 C C . VAL A 1 288 ? 4.097 14.923 3.772 1.00 91.88 288 VAL A C 1
ATOM 2376 O O . VAL A 1 288 ? 4.091 15.794 2.903 1.00 91.88 288 VAL A O 1
ATOM 2379 N N . CYS A 1 289 ? 2.962 14.372 4.219 1.00 91.56 289 CYS A N 1
ATOM 2380 C CA . CYS A 1 289 ? 1.676 14.518 3.526 1.00 91.56 289 CYS A CA 1
ATOM 2381 C C . CYS A 1 289 ? 0.707 15.573 4.103 1.00 91.56 289 CYS A C 1
ATOM 2383 O O . CYS A 1 289 ? -0.353 15.777 3.513 1.00 91.56 289 CYS A O 1
ATOM 2385 N N . GLN A 1 290 ? 1.001 16.231 5.234 1.00 83.38 290 GLN A N 1
ATOM 2386 C CA . GLN A 1 290 ? 0.026 17.071 5.962 1.00 83.38 290 GLN A CA 1
ATOM 2387 C C . GLN A 1 290 ? -0.627 18.182 5.119 1.00 83.38 290 GLN A C 1
ATOM 2389 O O . GLN A 1 290 ? -1.840 18.368 5.205 1.00 83.38 290 GLN A O 1
ATOM 2394 N N . ASP A 1 291 ? 0.148 18.876 4.286 1.00 79.94 291 ASP A N 1
ATOM 2395 C CA . ASP A 1 291 ? -0.330 19.999 3.461 1.00 79.94 291 ASP A CA 1
ATOM 2396 C C . ASP A 1 291 ? -0.461 19.644 1.976 1.00 79.94 291 ASP A C 1
ATOM 2398 O O . ASP A 1 291 ? -0.470 20.518 1.113 1.00 79.94 291 ASP A O 1
ATOM 2402 N N . SER A 1 292 ? -0.557 18.352 1.679 1.00 86.19 292 SER A N 1
ATOM 2403 C CA . SER A 1 292 ? -0.535 17.842 0.316 1.00 86.19 292 SER A CA 1
ATOM 2404 C C . SER A 1 292 ? -1.925 17.797 -0.334 1.00 86.19 292 SER A C 1
ATOM 2406 O O . SER A 1 292 ? -2.972 17.763 0.329 1.00 86.19 292 SER A O 1
ATOM 2408 N N . ALA A 1 293 ? -1.945 17.728 -1.663 1.00 90.88 293 ALA A N 1
ATOM 2409 C CA . ALA A 1 293 ? -3.114 17.442 -2.477 1.00 90.88 293 ALA A CA 1
ATOM 2410 C C . ALA A 1 293 ? -3.769 16.088 -2.149 1.00 90.88 293 ALA A C 1
ATOM 2412 O O . ALA A 1 293 ? -4.912 15.883 -2.539 1.00 90.88 293 ALA A O 1
ATOM 2413 N N . ILE A 1 294 ? -3.143 15.200 -1.364 1.00 92.56 294 ILE A N 1
ATOM 2414 C CA . ILE A 1 294 ? -3.726 13.907 -0.954 1.00 92.56 294 ILE A CA 1
ATOM 2415 C C . ILE A 1 294 ? -5.136 14.018 -0.335 1.00 92.56 294 ILE A C 1
ATOM 2417 O O . ILE A 1 294 ? -5.941 13.096 -0.421 1.00 92.56 294 ILE A O 1
ATOM 2421 N N . LYS A 1 295 ? -5.491 15.175 0.235 1.00 90.62 295 LYS A N 1
ATOM 2422 C CA . LYS A 1 295 ? -6.837 15.466 0.761 1.00 90.62 295 LYS A CA 1
ATOM 2423 C C . LYS A 1 295 ? -7.966 15.413 -0.282 1.00 90.62 295 LYS A C 1
ATOM 2425 O O . LYS A 1 295 ? -9.127 15.347 0.107 1.00 90.62 295 LYS A O 1
ATOM 2430 N N . ILE A 1 296 ? -7.652 15.473 -1.582 1.00 93.62 296 ILE A N 1
ATOM 2431 C CA . ILE A 1 296 ? -8.642 15.366 -2.672 1.00 93.62 296 ILE A CA 1
ATOM 2432 C C . ILE A 1 296 ? -9.056 13.912 -2.952 1.00 93.62 296 ILE A C 1
ATOM 2434 O O . ILE A 1 296 ? -9.996 13.663 -3.711 1.00 93.62 296 ILE A O 1
ATOM 2438 N N . PHE A 1 297 ? -8.343 12.947 -2.374 1.00 94.94 297 PHE A N 1
ATOM 2439 C CA . PHE A 1 297 ? -8.613 11.527 -2.544 1.00 94.94 297 PHE A CA 1
ATOM 2440 C C . PHE A 1 297 ? -9.715 11.057 -1.590 1.00 94.94 297 PHE A C 1
ATOM 2442 O O . PHE A 1 297 ? -10.074 11.729 -0.627 1.00 94.94 297 PHE A O 1
ATOM 2449 N N . ARG A 1 298 ? -10.264 9.880 -1.863 1.00 95.25 298 ARG A N 1
ATOM 2450 C CA . ARG A 1 298 ? -11.068 9.075 -0.937 1.00 95.25 298 ARG A CA 1
ATOM 2451 C C . ARG A 1 298 ? -10.199 7.971 -0.329 1.00 95.25 298 ARG A C 1
ATOM 2453 O O . ARG A 1 298 ? -9.176 7.639 -0.925 1.00 95.25 298 ARG A O 1
ATOM 2460 N N . PRO A 1 299 ? -10.604 7.348 0.791 1.00 95.44 299 PRO A N 1
ATOM 2461 C CA . PRO A 1 299 ? -9.823 6.281 1.420 1.00 95.44 299 PRO A CA 1
ATOM 2462 C C . PRO A 1 299 ? -9.431 5.151 0.462 1.00 95.44 299 PRO A C 1
ATOM 2464 O O . PRO A 1 299 ? -8.284 4.715 0.474 1.00 95.44 299 PRO A O 1
ATOM 2467 N N . GLU A 1 300 ? -10.351 4.731 -0.408 1.00 93.81 300 GLU A N 1
ATOM 2468 C CA . GLU A 1 300 ? -10.118 3.683 -1.408 1.00 93.81 300 GLU A CA 1
ATOM 2469 C C . GLU A 1 300 ? -9.113 4.135 -2.480 1.00 93.81 300 GLU A C 1
ATOM 2471 O O . GLU A 1 300 ? -8.298 3.354 -2.961 1.00 93.81 300 GLU A O 1
ATOM 2476 N N . GLU A 1 301 ? -9.139 5.421 -2.838 1.00 94.50 301 GLU A N 1
ATOM 2477 C CA . GLU A 1 301 ? -8.210 6.000 -3.810 1.00 94.50 301 GLU A CA 1
ATOM 2478 C C . GLU A 1 301 ? -6.810 6.185 -3.196 1.00 94.50 301 GLU A C 1
ATOM 2480 O O . GLU A 1 301 ? -5.820 6.051 -3.908 1.00 94.50 301 GLU A O 1
ATOM 2485 N N . VAL A 1 302 ? -6.708 6.452 -1.885 1.00 94.75 302 VAL A N 1
ATOM 2486 C CA . VAL A 1 302 ? -5.427 6.489 -1.153 1.00 94.75 302 VAL A CA 1
ATOM 2487 C C . VAL A 1 302 ? -4.824 5.089 -1.034 1.00 94.75 302 VAL A C 1
ATOM 2489 O O . VAL A 1 302 ? -3.621 4.930 -1.233 1.00 94.75 302 VAL A O 1
ATOM 2492 N N . GLU A 1 303 ? -5.640 4.067 -0.761 1.00 93.88 303 GLU A N 1
ATOM 2493 C CA . GLU A 1 303 ? -5.187 2.672 -0.821 1.00 93.88 303 GLU A CA 1
ATOM 2494 C C . GLU A 1 303 ? -4.633 2.347 -2.212 1.00 93.88 303 GLU A C 1
ATOM 2496 O O . GLU A 1 303 ? -3.518 1.845 -2.328 1.00 93.88 303 GLU A O 1
ATOM 2501 N N . GLN A 1 304 ? -5.378 2.678 -3.269 1.00 92.38 304 GLN A N 1
ATOM 2502 C CA . GLN A 1 304 ? -4.950 2.438 -4.647 1.00 92.38 304 GLN A CA 1
ATOM 2503 C C . GLN A 1 304 ? -3.684 3.227 -5.015 1.00 92.38 304 GLN A C 1
ATOM 2505 O O . GLN A 1 304 ? -2.842 2.722 -5.753 1.00 92.38 304 GLN A O 1
ATOM 2510 N N . LEU A 1 305 ? -3.532 4.453 -4.512 1.00 92.94 305 LEU A N 1
ATOM 2511 C CA . LEU A 1 305 ? -2.340 5.276 -4.712 1.00 92.94 305 LEU A CA 1
ATOM 2512 C C . LEU A 1 305 ? -1.096 4.632 -4.085 1.00 92.94 305 LEU A C 1
ATOM 2514 O O . LEU A 1 305 ? -0.038 4.625 -4.706 1.00 92.94 305 LEU A O 1
ATOM 2518 N N . ILE A 1 306 ? -1.225 4.101 -2.866 1.00 92.19 306 ILE A N 1
ATOM 2519 C CA . ILE A 1 306 ? -0.100 3.547 -2.101 1.00 92.19 306 ILE A CA 1
ATOM 2520 C C . ILE A 1 306 ? 0.219 2.120 -2.538 1.00 92.19 306 ILE A C 1
ATOM 2522 O O . ILE A 1 306 ? 1.384 1.777 -2.711 1.00 92.19 306 ILE A O 1
ATOM 2526 N N . CYS A 1 307 ? -0.803 1.284 -2.695 1.00 90.50 307 CYS A N 1
ATOM 2527 C CA . CYS A 1 307 ? -0.638 -0.146 -2.926 1.00 90.50 307 CYS A CA 1
ATOM 2528 C C . CYS A 1 307 ? -0.773 -0.536 -4.399 1.00 90.50 307 CYS A C 1
ATOM 2530 O O . CYS A 1 307 ? -0.407 -1.644 -4.772 1.00 90.50 307 CYS A O 1
ATOM 2532 N N . GLY A 1 308 ? -1.292 0.345 -5.251 1.00 90.44 308 GLY A N 1
ATOM 2533 C CA . GLY A 1 308 ? -1.641 0.014 -6.627 1.00 90.44 308 GLY A CA 1
ATOM 2534 C C . GLY A 1 308 ? -3.039 -0.598 -6.764 1.00 90.44 308 GLY A C 1
ATOM 2535 O O . GLY A 1 308 ? -3.719 -0.936 -5.791 1.00 90.44 308 GLY A O 1
ATOM 2536 N N . SER A 1 309 ? -3.473 -0.726 -8.015 1.00 87.75 309 SER A N 1
ATOM 2537 C CA . SER A 1 309 ? -4.767 -1.263 -8.429 1.00 87.75 309 SER A CA 1
ATOM 2538 C C . SER A 1 309 ? -4.740 -2.784 -8.550 1.00 87.75 309 SER A C 1
ATOM 2540 O O . SER A 1 309 ? -3.803 -3.360 -9.101 1.00 87.75 309 SER A O 1
ATOM 2542 N N . SER A 1 310 ? -5.807 -3.439 -8.098 1.00 85.06 310 SER A N 1
ATOM 2543 C CA . SER A 1 310 ? -6.057 -4.852 -8.394 1.00 85.06 310 SER A CA 1
ATOM 2544 C C . SER A 1 310 ? -6.650 -5.071 -9.788 1.00 85.06 310 SER A C 1
ATOM 2546 O O . SER A 1 310 ? -6.720 -6.207 -10.232 1.00 85.06 310 SER A O 1
ATOM 2548 N N . ASP A 1 311 ? -7.069 -4.022 -10.495 1.00 87.56 311 ASP A N 1
ATOM 2549 C CA . ASP A 1 311 ? -7.551 -4.153 -11.869 1.00 87.56 311 ASP A CA 1
ATOM 2550 C C . ASP A 1 311 ? -6.370 -4.313 -12.839 1.00 87.56 311 ASP A C 1
ATOM 2552 O O . ASP A 1 311 ? -5.533 -3.412 -12.971 1.00 87.56 311 ASP A O 1
ATOM 2556 N N . LEU A 1 312 ? -6.277 -5.487 -13.467 1.00 92.69 312 LEU A N 1
ATOM 2557 C CA . LEU A 1 312 ? -5.135 -5.909 -14.275 1.00 92.69 312 LEU A CA 1
ATOM 2558 C C . LEU A 1 312 ? -5.525 -6.060 -15.750 1.00 92.69 312 LEU A C 1
ATOM 2560 O O . LEU A 1 312 ? -5.867 -7.152 -16.212 1.00 92.69 312 LEU A O 1
ATOM 2564 N N . ASP A 1 313 ? -5.404 -4.965 -16.497 1.00 94.62 313 ASP A N 1
ATOM 2565 C CA . ASP A 1 313 ? -5.565 -4.944 -17.952 1.00 94.62 313 ASP A CA 1
ATOM 2566 C C . ASP A 1 313 ? -4.269 -5.378 -18.663 1.00 94.62 313 ASP A C 1
ATOM 2568 O O . ASP A 1 313 ? -3.343 -4.592 -18.882 1.00 94.62 313 ASP A O 1
ATOM 2572 N N . PHE A 1 314 ? -4.183 -6.665 -18.997 1.00 96.44 314 PHE A N 1
ATOM 2573 C CA . PHE A 1 314 ? -3.025 -7.224 -19.700 1.00 96.44 314 PHE A CA 1
ATOM 2574 C C . PHE A 1 314 ? -2.969 -6.844 -21.183 1.00 96.44 314 PHE A C 1
ATOM 2576 O O . PHE A 1 314 ? -1.890 -6.931 -21.766 1.00 96.44 314 PHE A O 1
ATOM 2583 N N . ASP A 1 315 ? -4.074 -6.390 -21.778 1.00 96.94 315 ASP A N 1
ATOM 2584 C CA . ASP A 1 315 ? -4.067 -5.859 -23.143 1.00 96.94 315 ASP A CA 1
ATOM 2585 C C . ASP A 1 315 ? -3.350 -4.501 -23.162 1.00 96.94 315 ASP A C 1
ATOM 2587 O O . ASP A 1 315 ? -2.484 -4.252 -24.004 1.00 96.94 315 ASP A O 1
ATOM 2591 N N . ALA A 1 316 ? -3.627 -3.648 -22.168 1.00 96.12 316 ALA A N 1
ATOM 2592 C CA . ALA A 1 316 ? -2.894 -2.400 -21.974 1.00 96.12 316 ALA A CA 1
ATOM 2593 C C . ALA A 1 316 ? -1.404 -2.637 -21.675 1.00 96.12 316 ALA A C 1
ATOM 2595 O O . ALA A 1 316 ? -0.563 -1.892 -22.179 1.00 96.12 316 ALA A O 1
ATOM 2596 N N . LEU A 1 317 ? -1.071 -3.678 -20.896 1.00 97.00 317 LEU A N 1
ATOM 2597 C CA . LEU A 1 317 ? 0.320 -4.065 -20.632 1.00 97.00 317 LEU A CA 1
ATOM 2598 C C . LEU A 1 317 ? 1.048 -4.472 -21.919 1.00 97.00 317 LEU A C 1
ATOM 2600 O O . LEU A 1 317 ? 2.160 -4.014 -22.169 1.00 97.00 317 LEU A O 1
ATOM 2604 N N . GLU A 1 318 ? 0.437 -5.332 -22.737 1.00 97.56 318 GLU A N 1
ATOM 2605 C CA . GLU A 1 318 ? 1.013 -5.765 -24.014 1.00 97.56 318 GLU A CA 1
ATOM 2606 C C . GLU A 1 318 ? 1.267 -4.574 -24.941 1.00 97.56 318 GLU A C 1
ATOM 2608 O O . GLU A 1 318 ? 2.339 -4.471 -25.544 1.00 97.56 318 GLU A O 1
ATOM 2613 N N . ALA A 1 319 ? 0.309 -3.647 -25.010 1.00 96.56 319 ALA A N 1
ATOM 2614 C CA . ALA A 1 319 ? 0.402 -2.460 -25.848 1.00 96.56 319 ALA A CA 1
ATOM 2615 C C . ALA A 1 319 ? 1.539 -1.508 -25.436 1.00 96.56 319 ALA A C 1
ATOM 2617 O O . ALA A 1 319 ? 2.125 -0.863 -26.307 1.00 96.56 319 ALA A O 1
ATOM 2618 N N . SER A 1 320 ? 1.861 -1.418 -24.140 1.00 95.56 320 SER A N 1
ATOM 2619 C CA . SER A 1 320 ? 2.932 -0.558 -23.613 1.00 95.56 320 SER A CA 1
ATOM 2620 C C . SER A 1 320 ? 4.286 -1.261 -23.450 1.00 95.56 320 SER A C 1
ATOM 2622 O O . SER A 1 320 ? 5.268 -0.610 -23.087 1.00 95.56 320 SER A O 1
ATOM 2624 N N . THR A 1 321 ? 4.367 -2.569 -23.715 1.00 97.69 321 THR A N 1
ATOM 2625 C CA . THR A 1 321 ? 5.592 -3.350 -23.497 1.00 97.69 321 THR A CA 1
ATOM 2626 C C . THR A 1 321 ? 6.688 -2.984 -24.493 1.00 97.69 321 THR A C 1
ATOM 2628 O O . THR A 1 321 ? 6.481 -2.973 -25.709 1.00 97.69 321 THR A O 1
ATOM 2631 N N . VAL A 1 322 ? 7.896 -2.764 -23.974 1.00 97.19 322 VAL A N 1
ATOM 2632 C CA . VAL A 1 322 ? 9.106 -2.556 -24.774 1.00 97.19 322 VAL A CA 1
ATOM 2633 C C . VAL A 1 322 ? 9.829 -3.888 -24.968 1.00 97.19 322 VAL A C 1
ATOM 2635 O O . VAL A 1 322 ? 10.022 -4.655 -24.026 1.00 97.19 322 VAL A O 1
ATOM 2638 N N . TYR A 1 323 ? 10.253 -4.162 -26.200 1.00 97.81 323 TYR A N 1
ATOM 2639 C CA . TYR A 1 323 ? 10.997 -5.371 -26.551 1.00 97.81 323 TYR A CA 1
ATOM 2640 C C . TYR A 1 323 ? 12.457 -5.019 -26.823 1.00 97.81 323 TYR A C 1
ATOM 2642 O O . TYR A 1 323 ? 12.734 -4.126 -27.622 1.00 97.81 323 TYR A O 1
ATOM 2650 N N . ASP A 1 324 ? 13.378 -5.728 -26.174 1.00 95.38 324 ASP A N 1
ATOM 2651 C CA . ASP A 1 324 ? 14.819 -5.491 -26.280 1.00 95.38 324 ASP A CA 1
ATOM 2652 C C . ASP A 1 324 ? 15.579 -6.743 -26.760 1.00 95.38 324 ASP A C 1
ATOM 2654 O O . ASP A 1 324 ? 15.098 -7.878 -26.673 1.00 95.38 324 ASP A O 1
ATOM 2658 N N . GLY A 1 325 ? 16.783 -6.544 -27.302 1.00 92.00 325 GLY A N 1
ATOM 2659 C CA . GLY A 1 325 ? 17.631 -7.610 -27.835 1.00 92.00 325 GLY A CA 1
ATOM 2660 C C . GLY A 1 325 ? 17.254 -8.052 -29.252 1.00 92.00 325 GLY A C 1
ATOM 2661 O O . GLY A 1 325 ? 17.433 -9.217 -29.613 1.00 92.00 325 GLY A O 1
ATOM 2662 N N . GLY A 1 326 ? 16.728 -7.123 -30.060 1.00 92.88 326 GLY A N 1
ATOM 2663 C CA . GLY A 1 326 ? 16.339 -7.352 -31.458 1.00 92.88 326 GLY A CA 1
ATOM 2664 C C . GLY A 1 326 ? 14.956 -7.984 -31.639 1.00 92.88 326 GLY A C 1
ATOM 2665 O O . GLY A 1 326 ? 14.597 -8.367 -32.753 1.00 92.88 326 GLY A O 1
ATOM 2666 N N . TRP A 1 327 ? 14.181 -8.103 -30.561 1.00 96.31 327 TRP A N 1
ATOM 2667 C CA . TRP A 1 327 ? 12.789 -8.529 -30.617 1.00 96.31 327 TRP A CA 1
ATOM 2668 C C . TRP A 1 327 ? 11.840 -7.366 -30.895 1.00 96.31 327 TRP A C 1
ATOM 2670 O O . TRP A 1 327 ? 12.133 -6.204 -30.637 1.00 96.31 327 TRP A O 1
ATOM 2680 N N . SER A 1 328 ? 10.678 -7.706 -31.438 1.00 96.12 328 SER A N 1
ATOM 2681 C CA . SER A 1 328 ? 9.556 -6.793 -31.636 1.00 96.12 328 SER A CA 1
ATOM 2682 C C . SER A 1 328 ? 8.251 -7.542 -31.383 1.00 96.12 328 SER A C 1
ATOM 2684 O O . SER A 1 328 ? 8.251 -8.770 -31.270 1.00 96.12 328 SER A O 1
ATOM 2686 N N . LYS A 1 329 ? 7.123 -6.827 -31.384 1.00 95.38 329 LYS A N 1
ATOM 2687 C CA . LYS A 1 329 ? 5.781 -7.432 -31.320 1.00 95.38 329 LYS A CA 1
ATOM 2688 C C . LYS A 1 329 ? 5.537 -8.513 -32.386 1.00 95.38 329 LYS A C 1
ATOM 2690 O O . LYS A 1 329 ? 4.695 -9.385 -32.209 1.00 95.38 329 LYS A O 1
ATOM 2695 N N . ASP A 1 330 ? 6.272 -8.458 -33.500 1.00 96.44 330 ASP A N 1
ATOM 2696 C CA . ASP A 1 330 ? 6.116 -9.387 -34.615 1.00 96.44 330 ASP A CA 1
ATOM 2697 C C . ASP A 1 330 ? 6.959 -10.664 -34.474 1.00 96.44 330 ASP A C 1
ATOM 2699 O O . ASP A 1 330 ? 6.732 -11.617 -35.223 1.00 96.44 330 ASP A O 1
ATOM 2703 N N . SER A 1 331 ? 7.889 -10.715 -33.517 1.00 97.00 331 SER A N 1
ATOM 2704 C CA . SER A 1 331 ? 8.722 -11.888 -33.243 1.00 97.00 331 SER A CA 1
ATOM 2705 C C . SER A 1 331 ? 7.881 -13.060 -32.723 1.00 97.00 331 SER A C 1
ATOM 2707 O O . SER A 1 331 ? 7.071 -12.891 -31.813 1.00 97.00 331 SER A O 1
ATOM 2709 N N . ASP A 1 332 ? 8.112 -14.268 -33.246 1.00 96.12 332 ASP A N 1
ATOM 2710 C CA . ASP A 1 332 ? 7.312 -15.456 -32.900 1.00 96.12 332 ASP A CA 1
ATOM 2711 C C . ASP A 1 332 ? 7.313 -15.750 -31.393 1.00 96.12 332 ASP A C 1
ATOM 2713 O O . ASP A 1 332 ? 6.264 -16.010 -30.812 1.00 96.12 332 ASP A O 1
ATOM 2717 N N . ILE A 1 333 ? 8.468 -15.619 -30.731 1.00 96.44 333 ILE A N 1
ATOM 2718 C CA . ILE A 1 333 ? 8.590 -15.819 -29.279 1.00 96.44 333 ILE A CA 1
ATOM 2719 C C . ILE A 1 333 ? 7.736 -14.830 -28.468 1.00 96.44 333 ILE A C 1
ATOM 2721 O O . ILE A 1 333 ? 7.172 -15.209 -27.443 1.00 96.44 333 ILE A O 1
ATOM 2725 N N . ILE A 1 334 ? 7.596 -13.588 -28.943 1.00 98.12 334 ILE A N 1
ATOM 2726 C CA . ILE A 1 334 ? 6.790 -12.546 -28.297 1.00 98.12 334 ILE A CA 1
ATOM 2727 C C . ILE A 1 334 ? 5.300 -12.823 -28.499 1.00 98.12 334 ILE A C 1
ATOM 2729 O O . ILE A 1 334 ? 4.533 -12.769 -27.541 1.00 98.12 334 ILE A O 1
ATOM 2733 N N . LYS A 1 335 ? 4.895 -13.221 -29.710 1.00 97.94 335 LYS A N 1
ATOM 2734 C CA . LYS A 1 335 ? 3.520 -13.673 -29.978 1.00 97.94 335 LYS A CA 1
ATOM 2735 C C . LYS A 1 335 ? 3.151 -14.865 -29.099 1.00 97.94 335 LYS A C 1
ATOM 2737 O O . LYS A 1 335 ? 2.103 -14.863 -28.460 1.00 97.94 335 LYS A O 1
ATOM 2742 N N . TYR A 1 336 ? 4.038 -15.856 -28.995 1.00 98.12 336 TYR A N 1
ATOM 2743 C CA . TYR A 1 336 ? 3.834 -17.005 -28.114 1.00 98.12 336 TYR A CA 1
ATOM 2744 C C . TYR A 1 336 ? 3.719 -16.597 -26.650 1.00 98.12 336 TYR A C 1
ATOM 2746 O O . TYR A 1 336 ? 2.855 -17.128 -25.954 1.00 98.12 336 TYR A O 1
ATOM 2754 N N . PHE A 1 337 ? 4.557 -15.665 -26.190 1.00 98.44 337 PHE A N 1
ATOM 2755 C CA . PHE A 1 337 ? 4.487 -15.134 -24.834 1.00 98.44 337 PHE A CA 1
ATOM 2756 C C . PHE A 1 337 ? 3.103 -14.552 -24.541 1.00 98.44 337 PHE A C 1
ATOM 2758 O O . PHE A 1 337 ? 2.447 -15.022 -23.613 1.00 98.44 337 PHE A O 1
ATOM 2765 N N . TRP A 1 338 ? 2.610 -13.618 -25.355 1.00 98.31 338 TRP A N 1
ATOM 2766 C CA . TRP A 1 338 ? 1.308 -12.990 -25.113 1.00 98.31 338 TRP A CA 1
ATOM 2767 C C . TRP A 1 338 ? 0.135 -13.948 -25.284 1.00 98.31 338 TRP A C 1
ATOM 2769 O O . TRP A 1 338 ? -0.771 -13.946 -24.456 1.00 98.31 338 TRP A O 1
ATOM 2779 N N . GLU A 1 339 ? 0.183 -14.869 -26.250 1.00 98.12 339 GLU A N 1
ATOM 2780 C CA . GLU A 1 339 ? -0.820 -15.937 -26.355 1.00 98.12 339 GLU A CA 1
ATOM 2781 C C . GLU A 1 339 ? -0.887 -16.799 -25.081 1.00 98.12 339 GLU A C 1
ATOM 2783 O O . GLU A 1 339 ? -1.967 -17.227 -24.669 1.00 98.12 339 GLU A O 1
ATOM 2788 N N . ILE A 1 340 ? 0.259 -17.080 -24.452 1.00 98.25 340 ILE A N 1
ATOM 2789 C CA . ILE A 1 340 ? 0.317 -17.816 -23.184 1.00 98.25 340 ILE A CA 1
ATOM 2790 C C . ILE A 1 340 ? -0.231 -16.951 -22.045 1.00 98.25 340 ILE A C 1
ATOM 2792 O O . ILE A 1 340 ? -1.094 -17.421 -21.304 1.00 98.25 340 ILE A O 1
ATOM 2796 N N . VAL A 1 341 ? 0.224 -15.704 -21.921 1.00 97.88 341 VAL A N 1
ATOM 2797 C CA . VAL A 1 341 ? -0.163 -14.784 -20.839 1.00 97.88 341 VAL A CA 1
ATOM 2798 C C . VAL A 1 341 ? -1.650 -14.438 -20.879 1.00 97.88 341 VAL A C 1
ATOM 2800 O O . VAL A 1 341 ? -2.305 -14.418 -19.839 1.00 97.88 341 VAL A O 1
ATOM 2803 N N . HIS A 1 342 ? -2.235 -14.252 -22.060 1.00 97.94 342 HIS A N 1
ATOM 2804 C CA . HIS A 1 342 ? -3.678 -14.042 -22.198 1.00 97.94 342 HIS A CA 1
ATOM 2805 C C . HIS A 1 342 ? -4.498 -15.282 -21.851 1.00 97.94 342 HIS A C 1
ATOM 2807 O O . HIS A 1 342 ? -5.633 -15.155 -21.397 1.00 97.94 342 HIS A O 1
ATOM 2813 N N . SER A 1 343 ? -3.912 -16.477 -21.985 1.00 97.38 343 SER A N 1
ATOM 2814 C CA . SER A 1 343 ? -4.535 -17.735 -21.555 1.00 97.38 343 SER A CA 1
ATOM 2815 C C . SER A 1 343 ? -4.413 -18.019 -20.052 1.00 97.38 343 SER A C 1
ATOM 2817 O O . SER A 1 343 ? -5.021 -18.976 -19.570 1.00 97.38 343 SER A O 1
ATOM 2819 N N . PHE A 1 344 ? -3.628 -17.230 -19.310 1.00 97.25 344 PHE A N 1
ATOM 2820 C CA . PHE A 1 344 ? -3.456 -17.402 -17.870 1.00 97.25 344 PHE A CA 1
ATOM 2821 C C . PHE A 1 344 ? -4.7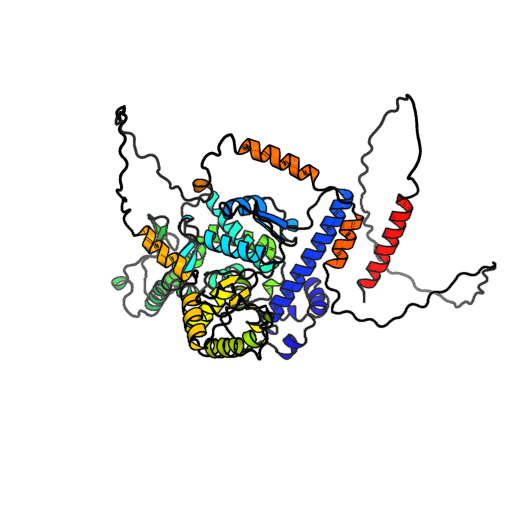25 -17.069 -17.088 1.00 97.25 344 PHE A C 1
ATOM 2823 O O . PHE A 1 344 ? -5.480 -16.148 -17.410 1.00 97.25 344 PHE A O 1
ATOM 2830 N N . THR A 1 345 ? -4.910 -17.796 -15.989 1.00 96.19 345 THR A N 1
ATOM 2831 C CA . THR A 1 345 ? -5.860 -17.431 -14.939 1.00 96.19 345 THR A CA 1
ATOM 2832 C C . THR A 1 345 ? -5.466 -16.105 -14.290 1.00 96.19 345 THR A C 1
ATOM 2834 O O . THR A 1 345 ? -4.316 -15.667 -14.355 1.00 96.19 345 THR A O 1
ATOM 2837 N N . TYR A 1 346 ? -6.416 -15.468 -13.607 1.00 92.81 346 TYR A N 1
ATOM 2838 C CA . TYR A 1 346 ? -6.158 -14.220 -12.890 1.00 92.81 346 TYR A CA 1
ATOM 2839 C C . TYR A 1 346 ? -5.017 -14.352 -11.859 1.00 92.81 346 TYR A C 1
ATOM 2841 O O . TYR A 1 346 ? -4.139 -13.499 -11.792 1.00 92.81 346 TYR A O 1
ATOM 2849 N N . GLU A 1 347 ? -4.949 -15.469 -11.129 1.00 91.06 347 GLU A N 1
ATOM 2850 C CA . GLU A 1 347 ? -3.868 -15.728 -10.166 1.00 91.06 347 GLU A CA 1
ATOM 2851 C C . GLU A 1 347 ? -2.498 -15.928 -10.836 1.00 91.06 347 GLU A C 1
ATOM 2853 O O . GLU A 1 347 ? -1.474 -15.489 -10.316 1.00 91.06 347 GLU A O 1
ATOM 2858 N N . GLU A 1 348 ? -2.443 -16.567 -12.006 1.00 94.69 348 GLU A N 1
ATOM 2859 C CA . GLU A 1 348 ? -1.199 -16.698 -12.778 1.00 94.69 348 GLU A CA 1
ATOM 2860 C C . GLU A 1 348 ? -0.737 -15.350 -13.342 1.00 94.69 348 GLU A C 1
ATOM 2862 O O . GLU A 1 348 ? 0.456 -15.051 -13.312 1.00 94.69 348 GLU A O 1
ATOM 2867 N N . LYS A 1 349 ? -1.674 -14.501 -13.779 1.00 95.50 349 LYS A N 1
ATOM 2868 C CA . LYS A 1 349 ? -1.403 -13.116 -14.186 1.00 95.50 349 LYS A CA 1
ATOM 2869 C C . LYS A 1 349 ? -0.795 -12.301 -13.040 1.00 95.50 349 LYS A C 1
ATOM 2871 O O . LYS A 1 349 ? 0.242 -11.666 -13.229 1.00 95.50 349 LYS A O 1
ATOM 2876 N N . LYS A 1 350 ? -1.359 -12.399 -11.831 1.00 92.50 350 LYS A N 1
ATOM 2877 C CA . LYS A 1 350 ? -0.791 -11.792 -10.615 1.00 92.50 350 LYS A CA 1
ATOM 2878 C C . LYS A 1 350 ? 0.629 -12.284 -10.327 1.00 92.50 350 LYS A C 1
ATOM 2880 O O . LYS A 1 350 ? 1.517 -11.478 -10.068 1.00 92.50 350 LYS A O 1
ATOM 2885 N N . LYS A 1 351 ? 0.871 -13.596 -10.428 1.00 93.00 351 LYS A N 1
ATOM 2886 C CA . LYS A 1 351 ? 2.209 -14.182 -10.233 1.00 93.00 351 LYS A CA 1
ATOM 2887 C C . LYS A 1 351 ? 3.219 -13.716 -11.274 1.00 93.00 351 LYS A C 1
ATOM 2889 O O . LYS A 1 351 ? 4.369 -13.482 -10.921 1.00 93.00 351 LYS A O 1
ATOM 2894 N N . LEU A 1 352 ? 2.814 -13.582 -12.537 1.00 95.00 352 LEU A N 1
ATOM 2895 C CA . LEU A 1 352 ? 3.675 -13.035 -13.584 1.00 95.00 352 LEU A CA 1
ATOM 2896 C C . LEU A 1 352 ? 4.045 -11.585 -13.284 1.00 95.00 352 LEU A C 1
ATOM 2898 O O . LEU A 1 352 ? 5.222 -11.236 -13.355 1.00 95.00 352 LEU A O 1
ATOM 2902 N N . LEU A 1 353 ? 3.059 -10.763 -12.922 1.00 93.25 353 LEU A N 1
ATOM 2903 C CA . LEU A 1 353 ? 3.294 -9.366 -12.584 1.00 93.25 353 LEU A CA 1
ATOM 2904 C C . LEU A 1 353 ? 4.237 -9.249 -11.382 1.00 93.25 353 LEU A C 1
ATOM 2906 O O . LEU A 1 353 ? 5.222 -8.516 -11.449 1.00 93.25 353 LEU A O 1
ATOM 2910 N N . PHE A 1 354 ? 4.015 -10.057 -10.344 1.00 90.38 354 PHE A N 1
ATOM 2911 C CA . PHE A 1 354 ? 4.898 -10.118 -9.184 1.00 90.38 354 PHE A CA 1
ATOM 2912 C C . PHE A 1 354 ? 6.309 -10.576 -9.563 1.00 90.38 354 PHE A C 1
ATOM 2914 O O . PHE A 1 354 ? 7.291 -9.956 -9.167 1.00 90.38 354 PHE A O 1
ATOM 2921 N N . PHE A 1 355 ? 6.431 -11.620 -10.380 1.00 92.19 355 PHE A N 1
ATOM 2922 C CA . PHE A 1 355 ? 7.720 -12.116 -10.850 1.00 92.19 355 PHE A CA 1
ATOM 2923 C C . PHE A 1 355 ? 8.494 -11.055 -11.642 1.00 92.19 355 PHE A C 1
ATOM 2925 O O . PHE A 1 355 ? 9.700 -10.917 -11.463 1.00 92.19 355 PHE A O 1
ATOM 2932 N N . ALA A 1 356 ? 7.814 -10.293 -12.496 1.00 91.69 356 ALA A N 1
ATOM 2933 C CA . ALA A 1 356 ? 8.423 -9.273 -13.340 1.00 91.69 356 ALA A CA 1
ATOM 2934 C C . ALA A 1 356 ? 8.721 -7.956 -12.610 1.00 91.69 356 ALA A C 1
ATOM 2936 O O . ALA A 1 356 ? 9.698 -7.290 -12.938 1.00 91.69 356 ALA A O 1
ATOM 2937 N N . THR A 1 357 ? 7.884 -7.564 -11.648 1.00 87.38 357 THR A N 1
ATOM 2938 C CA . THR A 1 357 ? 7.874 -6.198 -11.092 1.00 87.38 357 THR A CA 1
ATOM 2939 C C . THR A 1 357 ? 8.075 -6.148 -9.578 1.00 87.38 357 THR A C 1
ATOM 2941 O O . THR A 1 357 ? 8.326 -5.078 -9.028 1.00 87.38 357 THR A O 1
ATOM 2944 N N . GLY A 1 358 ? 7.967 -7.279 -8.883 1.00 82.56 358 GLY A N 1
ATOM 2945 C CA . GLY A 1 358 ? 7.926 -7.351 -7.422 1.00 82.56 358 GLY A CA 1
ATOM 2946 C C . GLY A 1 358 ? 6.618 -6.844 -6.800 1.00 82.56 358 GLY A C 1
ATOM 2947 O O . GLY A 1 358 ? 6.575 -6.639 -5.593 1.00 82.56 358 GLY A O 1
ATOM 2948 N N . SER A 1 359 ? 5.569 -6.621 -7.598 1.00 83.75 359 SER A N 1
ATOM 2949 C CA . SER A 1 359 ? 4.214 -6.302 -7.137 1.00 83.75 359 SER A CA 1
ATOM 2950 C C . SER A 1 359 ? 3.189 -7.090 -7.948 1.00 83.75 359 SER A C 1
ATOM 2952 O O . SER A 1 359 ? 3.371 -7.315 -9.140 1.00 83.75 359 SER A O 1
ATOM 2954 N N . ASP A 1 360 ? 2.109 -7.528 -7.311 1.00 86.81 360 ASP A N 1
ATOM 2955 C CA . ASP A 1 360 ? 0.990 -8.201 -7.973 1.00 86.81 360 ASP A CA 1
ATOM 2956 C C . ASP A 1 360 ? -0.162 -7.238 -8.330 1.00 86.81 360 ASP A C 1
ATOM 2958 O O . ASP A 1 360 ? -1.246 -7.684 -8.722 1.00 86.81 360 ASP A O 1
ATOM 2962 N N . ARG A 1 361 ? 0.084 -5.925 -8.211 1.00 88.62 361 ARG A N 1
ATOM 2963 C CA . ARG A 1 361 ? -0.857 -4.831 -8.473 1.00 88.62 361 ARG A CA 1
ATOM 2964 C C . ARG A 1 361 ? -0.343 -3.916 -9.584 1.00 88.62 361 ARG A C 1
ATOM 2966 O O . ARG A 1 361 ? 0.858 -3.716 -9.758 1.00 88.62 361 ARG A O 1
ATOM 2973 N N . ALA A 1 362 ? -1.272 -3.342 -10.340 1.00 89.62 362 ALA A N 1
ATOM 2974 C CA . ALA A 1 362 ? -0.976 -2.351 -11.364 1.00 89.62 362 ALA A CA 1
ATOM 2975 C C . ALA A 1 362 ? -0.714 -0.972 -10.740 1.00 89.62 362 ALA A C 1
ATOM 2977 O O . ALA A 1 362 ? -1.291 -0.651 -9.697 1.00 89.62 362 ALA A O 1
ATOM 2978 N N . PRO A 1 363 ? 0.085 -0.103 -11.378 1.00 88.12 363 PRO A N 1
ATOM 2979 C CA . PRO A 1 363 ? 0.191 1.271 -10.927 1.00 88.12 363 PRO A CA 1
ATOM 2980 C C . PRO A 1 363 ? -1.128 2.030 -11.060 1.00 88.12 363 PRO A C 1
ATOM 2982 O O . PRO A 1 363 ? -2.051 1.618 -11.768 1.00 88.12 363 PRO A O 1
ATOM 2985 N N . ILE A 1 364 ? -1.234 3.159 -10.359 1.00 85.94 364 ILE A N 1
ATOM 2986 C CA . ILE A 1 364 ? -2.395 4.035 -10.503 1.00 85.94 364 ILE A CA 1
ATOM 2987 C C . ILE A 1 364 ? -2.466 4.559 -11.948 1.00 85.94 364 ILE A C 1
ATOM 2989 O O . ILE A 1 364 ? -1.494 5.082 -12.490 1.00 85.94 364 ILE A O 1
ATOM 2993 N N . GLY A 1 365 ? -3.610 4.350 -12.602 1.00 83.88 365 GLY A N 1
ATOM 2994 C CA . GLY A 1 365 ? -3.763 4.539 -14.052 1.00 83.88 365 GLY A CA 1
ATOM 2995 C C . GLY A 1 365 ? -3.594 3.270 -14.900 1.00 83.88 365 GLY A C 1
ATOM 2996 O O . GLY A 1 365 ? -3.758 3.348 -16.112 1.00 83.88 365 GLY A O 1
ATOM 2997 N N . GLY A 1 366 ? -3.333 2.112 -14.284 1.00 90.44 366 GLY A N 1
ATOM 2998 C CA . GLY A 1 366 ? -3.389 0.798 -14.930 1.00 90.44 366 GLY A CA 1
ATOM 2999 C C . GLY A 1 366 ? -2.058 0.308 -15.503 1.00 90.44 366 GLY A C 1
ATOM 3000 O O . GLY A 1 366 ? -1.048 1.012 -15.503 1.00 90.44 366 GLY A O 1
ATOM 3001 N N . LEU A 1 367 ? -2.055 -0.931 -16.004 1.00 93.00 367 LEU A N 1
ATOM 3002 C CA . LEU A 1 367 ? -0.842 -1.602 -16.489 1.00 93.00 367 LEU A CA 1
ATOM 3003 C C . LEU A 1 367 ? -0.212 -0.939 -17.722 1.00 93.00 367 LEU A C 1
ATOM 3005 O O . LEU A 1 367 ? 0.993 -1.056 -17.908 1.00 93.00 367 LEU A O 1
ATOM 3009 N N . GLY A 1 368 ? -0.969 -0.168 -18.506 1.00 90.88 368 GLY A N 1
ATOM 3010 C CA . GLY A 1 368 ? -0.412 0.602 -19.624 1.00 90.88 368 GLY A CA 1
ATOM 3011 C C . GLY A 1 368 ? 0.606 1.674 -19.201 1.00 90.88 368 GLY A C 1
ATOM 3012 O O . GLY A 1 368 ? 1.480 2.030 -19.986 1.00 90.88 368 GLY A O 1
ATOM 3013 N N . LYS A 1 369 ? 0.545 2.169 -17.952 1.00 86.88 369 LYS A N 1
ATOM 3014 C CA . LYS A 1 369 ? 1.546 3.103 -17.395 1.00 86.88 369 LYS A CA 1
ATOM 3015 C C . LYS A 1 369 ? 2.789 2.390 -16.832 1.00 86.88 369 LYS A C 1
ATOM 3017 O O . LYS A 1 369 ? 3.744 3.059 -16.441 1.00 86.88 369 LYS A O 1
ATOM 3022 N N . LEU A 1 370 ? 2.794 1.056 -16.765 1.00 89.00 370 LEU A N 1
ATOM 3023 C CA . LEU A 1 370 ? 3.954 0.284 -16.331 1.00 89.00 370 LEU A CA 1
ATOM 3024 C C . LEU A 1 370 ? 4.964 0.185 -17.481 1.00 89.00 370 LEU A C 1
ATOM 3026 O O . LEU A 1 370 ? 4.647 -0.337 -18.547 1.00 89.00 370 LEU A O 1
ATOM 3030 N N . GLN A 1 371 ? 6.197 0.635 -17.249 1.00 89.06 371 GLN A N 1
ATOM 3031 C CA . GLN A 1 371 ? 7.308 0.430 -18.182 1.00 89.06 371 GLN A CA 1
ATOM 3032 C C . GLN A 1 371 ? 7.791 -1.023 -18.111 1.00 89.06 371 GLN A C 1
ATOM 3034 O O . GLN A 1 371 ? 8.779 -1.318 -17.447 1.00 89.06 371 GLN A O 1
ATOM 3039 N N . PHE A 1 372 ? 7.049 -1.942 -18.727 1.00 95.81 372 PHE A N 1
ATOM 3040 C CA . PHE A 1 372 ? 7.392 -3.360 -18.763 1.00 95.81 372 PHE A CA 1
ATOM 3041 C C . PHE A 1 372 ? 8.298 -3.661 -19.961 1.00 95.81 372 PHE A C 1
ATOM 3043 O O . PHE A 1 372 ? 7.992 -3.274 -21.090 1.00 95.81 372 PHE A O 1
ATOM 3050 N N . VAL A 1 373 ? 9.418 -4.345 -19.715 1.00 96.69 373 VAL A N 1
ATOM 3051 C CA . VAL A 1 373 ? 10.410 -4.663 -20.749 1.00 96.69 373 VAL A CA 1
ATOM 3052 C C . VAL A 1 373 ? 10.587 -6.171 -20.852 1.00 96.69 373 VAL A C 1
ATOM 3054 O O . VAL A 1 373 ? 10.815 -6.840 -19.845 1.00 96.69 373 VAL A O 1
ATOM 3057 N N . ILE A 1 374 ? 10.545 -6.711 -22.068 1.00 98.06 374 ILE A N 1
ATOM 3058 C CA . ILE A 1 374 ? 10.917 -8.101 -22.349 1.00 98.06 374 ILE A CA 1
ATOM 3059 C C . ILE A 1 374 ? 12.224 -8.101 -23.136 1.00 98.06 374 ILE A C 1
ATOM 3061 O O . ILE A 1 374 ? 12.263 -7.688 -24.295 1.00 98.06 374 ILE A O 1
ATOM 3065 N N . ALA A 1 375 ? 13.291 -8.587 -22.507 1.00 97.12 375 ALA A N 1
ATOM 3066 C CA . ALA A 1 375 ? 14.638 -8.568 -23.060 1.00 97.12 375 ALA A CA 1
ATOM 3067 C C . ALA A 1 375 ? 15.149 -9.980 -23.374 1.00 97.12 375 ALA A C 1
ATOM 3069 O O . ALA A 1 375 ? 14.976 -10.930 -22.597 1.00 97.12 375 ALA A O 1
ATOM 3070 N N . LYS A 1 376 ? 15.816 -10.116 -24.524 1.00 96.44 376 LYS A N 1
ATOM 3071 C CA . LYS A 1 376 ? 16.446 -11.370 -24.942 1.00 96.44 376 LYS A CA 1
ATOM 3072 C C . LYS A 1 376 ? 17.649 -11.708 -24.061 1.00 96.44 376 LYS A C 1
ATOM 3074 O O . LYS A 1 376 ? 18.620 -10.965 -23.984 1.00 96.44 376 LYS A O 1
ATOM 3079 N N . ASN A 1 377 ? 17.637 -12.903 -23.483 1.00 94.81 377 ASN A N 1
ATOM 3080 C CA . ASN A 1 377 ? 18.715 -13.472 -22.679 1.00 94.81 377 ASN A CA 1
ATOM 3081 C C . ASN A 1 377 ? 19.289 -14.720 -23.366 1.00 94.81 377 ASN A C 1
ATOM 3083 O O . ASN A 1 377 ? 19.190 -15.840 -22.865 1.00 94.81 377 ASN A O 1
ATOM 3087 N N . GLY A 1 378 ? 19.892 -14.525 -24.540 1.00 92.38 378 GLY A N 1
ATOM 3088 C CA . GLY A 1 378 ? 20.528 -15.590 -25.321 1.00 92.38 378 GLY A CA 1
ATOM 3089 C C . GLY A 1 378 ? 19.574 -16.405 -26.205 1.00 92.38 378 GLY A C 1
ATOM 3090 O O . GLY A 1 378 ? 18.410 -16.056 -26.396 1.00 92.38 378 GLY A O 1
ATOM 3091 N N . GLY A 1 379 ? 20.116 -17.469 -26.803 1.00 93.56 379 GLY A N 1
ATOM 3092 C CA . GLY A 1 379 ? 19.377 -18.390 -27.675 1.00 93.56 379 GLY A CA 1
ATOM 3093 C C . GLY A 1 379 ? 18.533 -19.409 -26.902 1.00 93.56 379 GLY A C 1
ATOM 3094 O O . GLY A 1 379 ? 18.357 -19.288 -25.688 1.00 93.56 379 GLY A O 1
ATOM 3095 N N . ASP A 1 380 ? 18.048 -20.437 -27.601 1.00 94.69 380 ASP A N 1
ATOM 3096 C CA . ASP A 1 380 ? 17.326 -21.545 -26.967 1.00 94.69 380 ASP A CA 1
ATOM 3097 C C . ASP A 1 380 ? 18.165 -22.192 -25.852 1.00 94.69 380 ASP A C 1
ATOM 3099 O O . ASP A 1 380 ? 19.360 -22.456 -26.003 1.00 94.69 380 ASP A O 1
ATOM 3103 N N . SER A 1 381 ? 17.536 -22.422 -24.702 1.00 93.62 381 SER A N 1
ATOM 3104 C CA . SER A 1 381 ? 18.197 -22.892 -23.488 1.00 93.62 381 SER A CA 1
ATOM 3105 C C . SER A 1 381 ? 17.204 -23.588 -22.561 1.00 93.62 381 SER A C 1
ATOM 3107 O O . SER A 1 381 ? 15.994 -23.413 -22.686 1.00 93.62 381 SER A O 1
ATOM 3109 N N . ASP A 1 382 ? 17.705 -24.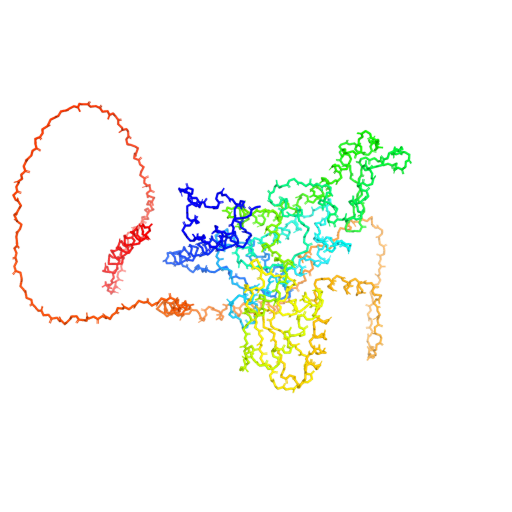364 -21.602 1.00 92.62 382 ASP A N 1
ATOM 3110 C CA . ASP A 1 382 ? 16.898 -24.901 -20.498 1.00 92.62 382 ASP A CA 1
ATOM 3111 C C . ASP A 1 382 ? 16.835 -23.969 -19.286 1.00 92.62 382 ASP A C 1
ATOM 3113 O O . ASP A 1 382 ? 16.126 -24.260 -18.323 1.00 92.62 382 ASP A O 1
ATOM 3117 N N . ARG A 1 383 ? 17.539 -22.830 -19.335 1.00 92.69 383 ARG A N 1
ATOM 3118 C CA . ARG A 1 383 ? 17.446 -21.800 -18.298 1.00 92.69 383 ARG A CA 1
ATOM 3119 C C . ARG A 1 383 ? 16.005 -21.320 -18.161 1.00 92.69 383 ARG A C 1
ATOM 3121 O O . ARG A 1 383 ? 15.309 -21.124 -19.157 1.00 92.69 383 ARG A O 1
ATOM 3128 N N . LEU A 1 384 ? 15.575 -21.129 -16.921 1.00 94.69 384 LEU A N 1
ATOM 3129 C CA . LEU A 1 384 ? 14.297 -20.510 -16.600 1.00 94.69 384 LEU A CA 1
ATOM 3130 C C . LEU A 1 384 ? 14.338 -19.003 -16.905 1.00 94.69 384 LEU A C 1
ATOM 3132 O O . LEU A 1 384 ? 15.418 -18.409 -16.821 1.00 94.69 384 LEU A O 1
ATOM 3136 N N . PRO A 1 385 ? 13.189 -18.377 -17.220 1.00 95.88 385 PRO A N 1
ATOM 3137 C CA . PRO A 1 385 ? 13.063 -16.928 -17.207 1.00 95.88 385 PRO A CA 1
ATOM 3138 C C . PRO A 1 385 ? 13.573 -16.345 -15.894 1.00 95.88 385 PRO A C 1
ATOM 3140 O O . PRO A 1 385 ? 13.340 -16.925 -14.829 1.00 95.88 385 PRO A O 1
ATOM 3143 N N . THR A 1 386 ? 14.222 -15.190 -15.981 1.00 93.94 386 THR A N 1
ATOM 3144 C CA . THR A 1 386 ? 14.688 -14.393 -14.838 1.00 93.94 386 THR A CA 1
ATOM 3145 C C . THR A 1 386 ? 14.134 -12.978 -14.949 1.00 93.94 386 THR A C 1
ATOM 3147 O O . THR A 1 386 ? 13.668 -12.580 -16.014 1.00 93.94 386 THR A O 1
ATOM 3150 N N . SER A 1 387 ? 14.178 -12.201 -13.873 1.00 92.94 387 SER A N 1
ATOM 3151 C CA . SER A 1 387 ? 13.693 -10.822 -13.882 1.00 92.94 387 SER A CA 1
ATOM 3152 C C . SER A 1 387 ? 14.623 -9.884 -13.125 1.00 92.94 387 SER A C 1
ATOM 3154 O O . SER A 1 387 ? 15.317 -10.283 -12.189 1.00 92.94 387 SER A O 1
ATOM 3156 N N . HIS A 1 388 ? 14.609 -8.621 -13.536 1.00 89.12 388 HIS A N 1
ATOM 3157 C CA . HIS A 1 388 ? 15.116 -7.504 -12.754 1.00 89.12 388 HIS A CA 1
ATOM 3158 C C . HIS A 1 388 ? 13.916 -6.661 -12.327 1.00 89.12 388 HIS A C 1
ATOM 3160 O O . HIS A 1 388 ? 13.503 -5.737 -13.029 1.00 89.12 388 HIS A O 1
ATOM 3166 N N . THR A 1 389 ? 13.331 -7.008 -11.179 1.00 85.25 389 THR A N 1
ATOM 3167 C CA . THR A 1 389 ? 12.102 -6.386 -10.655 1.00 85.25 389 THR A CA 1
ATOM 3168 C C . THR A 1 389 ? 12.249 -4.888 -10.407 1.00 85.25 389 THR A C 1
ATOM 3170 O O . THR A 1 389 ? 11.280 -4.145 -10.574 1.00 85.25 389 THR A O 1
ATOM 3173 N N . CYS A 1 390 ? 13.459 -4.427 -10.078 1.00 78.44 390 CYS A N 1
ATOM 3174 C CA . CYS A 1 390 ? 13.785 -3.012 -9.895 1.00 78.44 390 CYS A CA 1
ATOM 3175 C C . CYS A 1 390 ? 13.523 -2.185 -11.165 1.00 78.44 390 CYS A C 1
ATOM 3177 O O . CYS A 1 390 ? 13.097 -1.040 -11.064 1.00 78.44 390 CYS A O 1
ATOM 3179 N N . TYR A 1 391 ? 13.691 -2.796 -12.343 1.00 83.62 391 TYR A N 1
ATOM 3180 C CA . TYR A 1 391 ? 13.541 -2.157 -13.655 1.00 83.62 391 TYR A CA 1
ATOM 3181 C C . TYR A 1 391 ? 12.358 -2.709 -14.467 1.00 83.62 391 TYR A C 1
ATOM 3183 O O . TYR A 1 391 ? 12.200 -2.370 -15.633 1.00 83.62 391 TYR A O 1
ATOM 3191 N N . ASN A 1 392 ? 11.529 -3.578 -13.870 1.00 91.06 392 ASN A N 1
ATOM 3192 C CA . ASN A 1 392 ? 10.426 -4.281 -14.541 1.00 91.06 392 ASN A CA 1
ATOM 3193 C C . ASN A 1 392 ? 10.860 -5.036 -15.817 1.00 91.06 392 ASN A C 1
ATOM 3195 O O . ASN A 1 392 ? 10.107 -5.108 -16.791 1.00 91.06 392 ASN A O 1
ATOM 3199 N N . VAL A 1 393 ? 12.077 -5.591 -15.823 1.00 94.00 393 VAL A N 1
ATOM 3200 C CA . VAL A 1 393 ? 12.624 -6.312 -16.981 1.00 94.00 393 VAL A CA 1
ATOM 3201 C C . VAL A 1 393 ? 12.420 -7.811 -16.798 1.00 94.00 393 VAL A C 1
ATOM 3203 O O . VAL A 1 393 ? 12.922 -8.400 -15.839 1.00 94.00 393 VAL A O 1
ATOM 3206 N N . LEU A 1 394 ? 11.734 -8.444 -17.746 1.00 97.06 394 LEU A N 1
ATOM 3207 C CA . LEU A 1 394 ? 11.640 -9.891 -17.888 1.00 97.06 394 LEU A CA 1
ATOM 3208 C C . LEU A 1 394 ? 12.668 -10.379 -18.914 1.00 97.06 394 LEU A C 1
ATOM 3210 O O . LEU A 1 394 ? 12.634 -10.004 -20.083 1.00 97.06 394 LEU A O 1
ATOM 3214 N N . LEU A 1 395 ? 13.563 -11.261 -18.483 1.00 96.44 395 LEU A N 1
ATOM 3215 C CA . LEU A 1 395 ? 14.590 -11.868 -19.320 1.00 96.44 395 LEU A CA 1
ATOM 3216 C C . LEU A 1 395 ? 14.125 -13.236 -19.818 1.00 96.44 395 LEU A C 1
ATOM 3218 O O . LEU A 1 395 ? 13.934 -14.164 -19.024 1.00 96.44 395 LEU A O 1
ATOM 3222 N N . LEU A 1 396 ? 14.000 -13.381 -21.137 1.00 96.50 396 LEU A N 1
ATOM 3223 C CA . LEU A 1 396 ? 13.584 -14.628 -21.784 1.00 96.50 396 LEU A CA 1
ATOM 3224 C C . LEU A 1 396 ? 14.687 -15.180 -22.685 1.00 96.50 396 LEU A C 1
ATOM 3226 O O . LEU A 1 396 ? 15.337 -14.442 -23.419 1.00 96.50 396 LEU A O 1
ATOM 3230 N N . CYS A 1 397 ? 14.879 -16.498 -22.664 1.00 95.81 397 CYS A N 1
ATOM 3231 C CA . CYS A 1 397 ? 15.646 -17.177 -23.708 1.00 95.81 397 CYS A CA 1
ATOM 3232 C C . CYS A 1 397 ? 14.795 -17.294 -24.984 1.00 95.81 397 CYS A C 1
ATOM 3234 O O . CYS A 1 397 ? 13.564 -17.300 -24.926 1.00 95.81 397 CYS A O 1
ATOM 3236 N N . GLU A 1 398 ? 15.439 -17.443 -26.140 1.00 94.69 398 GLU A N 1
ATOM 3237 C CA . GLU A 1 398 ? 14.761 -17.690 -27.420 1.00 94.69 398 GLU A CA 1
ATOM 3238 C C . GLU A 1 398 ? 14.319 -19.159 -27.532 1.00 94.69 398 GLU A C 1
ATOM 3240 O O . GLU A 1 398 ? 14.884 -19.939 -28.296 1.00 94.69 398 GLU A O 1
ATOM 3245 N N . TYR A 1 399 ? 13.356 -19.563 -26.698 1.00 96.56 399 TYR A N 1
ATOM 3246 C CA . TYR A 1 399 ? 12.893 -20.949 -26.631 1.00 96.56 399 TYR A CA 1
ATOM 3247 C C . TYR A 1 399 ? 12.389 -21.445 -27.988 1.00 96.56 399 TYR A C 1
ATOM 3249 O O . TYR A 1 399 ? 11.618 -20.772 -28.668 1.00 96.56 399 TYR A O 1
ATOM 3257 N N . SER A 1 400 ? 12.783 -22.664 -28.350 1.00 93.56 400 SER A N 1
ATOM 3258 C CA . SER A 1 400 ? 12.494 -23.257 -29.663 1.00 93.56 400 SER A CA 1
ATOM 3259 C C . SER A 1 400 ? 11.020 -23.594 -29.916 1.00 93.56 400 SER A C 1
ATOM 3261 O O . SER A 1 400 ? 10.648 -23.831 -31.065 1.00 93.56 400 SER A O 1
ATOM 3263 N N . SER A 1 401 ? 10.170 -23.621 -28.882 1.00 96.12 401 SER A N 1
ATOM 3264 C CA . SER A 1 401 ? 8.731 -23.861 -29.029 1.00 96.12 401 SER A CA 1
ATOM 3265 C C . SER A 1 401 ? 7.881 -23.120 -27.996 1.00 96.12 401 SER A C 1
ATOM 3267 O O . SER A 1 401 ? 8.337 -22.788 -26.894 1.00 96.12 401 SER A O 1
ATOM 3269 N N . LYS A 1 402 ? 6.602 -22.920 -28.338 1.00 97.38 402 LYS A N 1
ATOM 3270 C CA . LYS A 1 402 ? 5.588 -22.338 -27.449 1.00 97.38 402 LYS A CA 1
ATOM 3271 C C . LYS A 1 402 ? 5.399 -23.176 -26.182 1.00 97.38 402 LYS A C 1
ATOM 3273 O O . LYS A 1 402 ? 5.246 -22.626 -25.095 1.00 97.38 402 LYS A O 1
ATOM 3278 N N . GLU A 1 403 ? 5.443 -24.501 -26.296 1.00 97.62 403 GLU A N 1
ATOM 3279 C CA . GLU A 1 403 ? 5.289 -25.424 -25.168 1.00 97.62 403 GLU A CA 1
ATOM 3280 C C . GLU A 1 403 ? 6.437 -25.269 -24.169 1.00 97.62 403 GLU A C 1
ATOM 3282 O O . GLU A 1 403 ? 6.188 -25.189 -22.965 1.00 97.62 403 GLU A O 1
ATOM 3287 N N . LYS A 1 404 ? 7.677 -25.156 -24.666 1.00 97.50 404 LYS A N 1
ATOM 3288 C CA . LYS A 1 404 ? 8.861 -24.943 -23.828 1.00 97.50 404 LYS A CA 1
ATOM 3289 C C . LYS A 1 404 ? 8.795 -23.590 -23.122 1.00 97.50 404 LYS A C 1
ATOM 3291 O O . LYS A 1 404 ? 9.010 -23.528 -21.914 1.00 97.50 404 LYS A O 1
ATOM 3296 N N . LEU A 1 405 ? 8.427 -22.524 -23.841 1.00 97.81 405 LEU A N 1
ATOM 3297 C CA . LEU A 1 405 ? 8.202 -21.207 -23.237 1.00 97.81 405 LEU A CA 1
ATOM 3298 C C . LEU A 1 405 ? 7.142 -21.281 -22.128 1.00 97.81 405 LEU A C 1
ATOM 3300 O O . LEU A 1 405 ? 7.383 -20.792 -21.026 1.00 97.81 405 LEU A O 1
ATOM 3304 N N . LYS A 1 406 ? 5.998 -21.927 -22.385 1.00 97.62 406 LYS A N 1
ATOM 3305 C CA . LYS A 1 406 ? 4.907 -22.059 -21.409 1.00 97.62 406 LYS A CA 1
ATOM 3306 C C . LYS A 1 406 ? 5.349 -22.798 -20.150 1.00 97.62 406 LYS A C 1
ATOM 3308 O O . LYS A 1 406 ? 5.101 -22.316 -19.048 1.00 97.62 406 LYS A O 1
ATOM 3313 N N . GLU A 1 407 ? 5.997 -23.950 -20.304 1.00 96.94 407 GLU A N 1
ATOM 3314 C CA . GLU A 1 407 ? 6.497 -24.757 -19.186 1.00 96.94 407 GLU A CA 1
ATOM 3315 C C . GLU A 1 407 ? 7.484 -23.958 -18.325 1.00 96.94 407 GLU A C 1
ATOM 3317 O O . GLU A 1 407 ? 7.343 -23.888 -17.101 1.00 96.94 407 GLU A O 1
ATOM 3322 N N . ARG A 1 408 ? 8.473 -23.320 -18.962 1.00 96.88 408 ARG A N 1
ATOM 3323 C CA . ARG A 1 408 ? 9.522 -22.561 -18.274 1.00 96.88 408 ARG A CA 1
ATOM 3324 C C . ARG A 1 408 ? 8.951 -21.318 -17.587 1.00 96.88 408 ARG A C 1
ATOM 3326 O O . ARG A 1 408 ? 9.279 -21.074 -16.429 1.00 96.88 408 ARG A O 1
ATOM 3333 N N . LEU A 1 409 ? 8.044 -20.592 -18.245 1.00 96.56 409 LEU A N 1
ATOM 3334 C CA . LEU A 1 409 ? 7.375 -19.421 -17.675 1.00 96.56 409 LEU A CA 1
ATOM 3335 C C . LEU A 1 409 ? 6.516 -19.787 -16.460 1.00 96.56 409 LEU A C 1
ATOM 3337 O O . LEU A 1 409 ? 6.679 -19.181 -15.403 1.00 96.56 409 LEU A O 1
ATOM 3341 N N . LEU A 1 410 ? 5.659 -20.809 -16.573 1.00 95.62 410 LEU A N 1
ATOM 3342 C CA . LEU A 1 410 ? 4.834 -21.281 -15.454 1.00 95.62 410 LEU A CA 1
ATOM 3343 C C . LEU A 1 410 ? 5.687 -21.751 -14.274 1.00 95.62 410 LEU A C 1
ATOM 3345 O O . LEU A 1 410 ? 5.348 -21.485 -13.119 1.00 95.62 410 LEU A O 1
ATOM 3349 N N . THR A 1 411 ? 6.810 -22.413 -14.560 1.00 94.38 411 THR A N 1
ATOM 3350 C CA . THR A 1 411 ? 7.762 -22.838 -13.532 1.00 94.38 411 THR A CA 1
ATOM 3351 C C . THR A 1 411 ? 8.363 -21.629 -12.814 1.00 94.38 411 THR A C 1
ATOM 3353 O O . THR A 1 411 ? 8.348 -21.606 -11.585 1.00 94.38 411 THR A O 1
ATOM 3356 N N . SER A 1 412 ? 8.830 -20.603 -13.534 1.00 93.50 412 SER A N 1
ATOM 3357 C CA . SER A 1 412 ? 9.383 -19.389 -12.912 1.00 93.50 412 SER A CA 1
ATOM 3358 C C . SER A 1 412 ? 8.366 -18.666 -12.034 1.00 93.50 412 SER A C 1
ATOM 3360 O O . SER A 1 412 ? 8.632 -18.437 -10.855 1.00 93.50 412 SER A O 1
ATOM 3362 N N . ILE A 1 413 ? 7.176 -18.363 -12.563 1.00 94.31 413 ILE A N 1
ATOM 3363 C CA . ILE A 1 413 ? 6.182 -17.571 -11.821 1.00 94.31 413 ILE A CA 1
ATOM 3364 C C . ILE A 1 413 ? 5.592 -18.340 -10.630 1.00 94.31 413 ILE A C 1
ATOM 3366 O O . ILE A 1 413 ? 5.179 -17.735 -9.646 1.00 94.31 413 ILE A O 1
ATOM 3370 N N . SER A 1 414 ? 5.568 -19.677 -10.680 1.00 88.94 414 SER A N 1
ATOM 3371 C CA . SER A 1 414 ? 5.091 -20.502 -9.559 1.00 88.94 414 SER A CA 1
ATOM 3372 C C . SER A 1 414 ? 6.101 -20.608 -8.417 1.00 88.94 414 SER A C 1
ATOM 3374 O O . SER A 1 414 ? 5.705 -20.910 -7.294 1.00 88.94 414 SER A O 1
ATOM 3376 N N . ASN A 1 415 ? 7.386 -20.374 -8.698 1.00 84.25 415 ASN A N 1
ATOM 3377 C CA . ASN A 1 415 ? 8.461 -20.385 -7.704 1.00 84.25 415 ASN A CA 1
ATOM 3378 C C . ASN A 1 415 ? 8.851 -18.975 -7.226 1.00 84.25 415 ASN A C 1
ATOM 3380 O O . ASN A 1 415 ? 9.704 -18.850 -6.349 1.00 84.25 415 ASN A O 1
ATOM 3384 N N . ALA A 1 416 ? 8.226 -17.925 -7.767 1.00 76.44 416 ALA A N 1
ATOM 3385 C CA . ALA A 1 416 ? 8.385 -16.559 -7.288 1.00 76.44 416 ALA A CA 1
ATOM 3386 C C . ALA A 1 416 ? 7.758 -16.410 -5.888 1.00 76.44 416 ALA A C 1
ATOM 3388 O O . ALA A 1 416 ? 6.602 -16.778 -5.670 1.00 76.44 416 ALA A O 1
ATOM 3389 N N . GLU A 1 417 ? 8.518 -15.901 -4.916 1.00 66.00 417 GLU A N 1
ATOM 3390 C CA . GLU A 1 417 ? 8.053 -15.771 -3.528 1.00 66.00 417 GLU A CA 1
ATOM 3391 C C . GLU A 1 417 ? 7.391 -14.407 -3.276 1.00 66.00 417 GLU A C 1
ATOM 3393 O O . GLU A 1 417 ? 8.090 -13.402 -3.197 1.00 66.00 417 GLU A O 1
ATOM 3398 N N . GLY A 1 418 ? 6.063 -14.380 -3.102 1.00 58.84 418 GLY A N 1
ATOM 3399 C CA . GLY A 1 418 ? 5.299 -13.199 -2.660 1.00 58.84 418 GLY A CA 1
ATOM 3400 C C . GLY A 1 418 ? 5.030 -13.141 -1.149 1.00 58.84 418 GLY A C 1
ATOM 3401 O O . GLY A 1 418 ? 5.329 -14.091 -0.415 1.00 58.84 418 GLY A O 1
ATOM 3402 N N . PHE A 1 419 ? 4.421 -12.043 -0.684 1.00 53.81 419 PHE A N 1
ATOM 3403 C CA . PHE A 1 419 ? 4.090 -11.783 0.730 1.00 53.81 419 PHE A CA 1
ATOM 3404 C C . PHE A 1 419 ? 3.289 -12.926 1.391 1.00 53.81 419 PHE A C 1
ATOM 3406 O O . PHE A 1 419 ? 3.624 -13.369 2.491 1.00 53.81 419 PHE A O 1
ATOM 3413 N N . ASP A 1 420 ? 2.324 -13.519 0.680 1.00 52.06 420 ASP A N 1
ATOM 3414 C CA . ASP A 1 420 ? 1.541 -14.681 1.145 1.00 52.06 420 ASP A CA 1
ATOM 3415 C C . ASP A 1 420 ? 2.411 -15.905 1.499 1.00 52.06 420 ASP A C 1
ATOM 3417 O O . ASP A 1 420 ? 2.135 -16.671 2.434 1.00 52.06 420 ASP A O 1
ATOM 3421 N N . HIS A 1 421 ? 3.499 -16.109 0.757 1.00 54.97 421 HIS A N 1
ATOM 3422 C CA . HIS A 1 421 ? 4.387 -17.250 0.951 1.00 54.97 421 HIS A CA 1
ATOM 3423 C C . HIS A 1 421 ? 5.379 -17.026 2.103 1.00 54.97 421 HIS A C 1
ATOM 3425 O O . HIS A 1 421 ? 5.800 -17.991 2.754 1.00 54.97 421 HIS A O 1
ATOM 3431 N N . TYR A 1 422 ? 5.698 -15.760 2.400 1.00 56.31 422 TYR A N 1
ATOM 3432 C CA . TYR A 1 422 ? 6.584 -15.356 3.490 1.00 56.31 422 TYR A CA 1
ATOM 3433 C C . TYR A 1 422 ? 6.054 -15.803 4.861 1.00 56.31 422 TYR A C 1
ATOM 3435 O O . TYR A 1 422 ? 6.769 -16.493 5.594 1.00 56.31 422 TYR A O 1
ATOM 3443 N N . PHE A 1 423 ? 4.791 -15.510 5.193 1.00 54.25 423 PHE A N 1
ATOM 3444 C CA . PHE A 1 423 ? 4.200 -15.930 6.474 1.00 54.25 423 PHE A CA 1
ATOM 3445 C C . PHE A 1 423 ? 3.994 -17.449 6.541 1.00 54.25 423 PHE A C 1
ATOM 3447 O O . PHE A 1 423 ? 4.322 -18.082 7.550 1.00 54.25 423 PHE A O 1
ATOM 3454 N N . THR A 1 424 ? 3.542 -18.055 5.438 1.00 51.72 424 THR A N 1
ATOM 3455 C CA . THR A 1 424 ? 3.221 -19.489 5.358 1.00 51.72 424 THR A CA 1
ATOM 3456 C C . THR A 1 424 ? 4.451 -20.383 5.575 1.00 51.72 424 THR A C 1
ATOM 3458 O O . THR A 1 424 ? 4.434 -21.275 6.429 1.00 51.72 424 THR A O 1
ATOM 3461 N N . LYS A 1 425 ? 5.566 -20.134 4.868 1.00 54.38 425 LYS A N 1
ATOM 3462 C CA . LYS A 1 425 ? 6.810 -20.915 5.035 1.00 54.38 425 LYS A CA 1
ATOM 3463 C C . LYS A 1 425 ? 7.502 -20.642 6.371 1.00 54.38 425 LYS A C 1
ATOM 3465 O O . LYS A 1 425 ? 8.144 -21.537 6.926 1.00 54.38 425 LYS A O 1
ATOM 3470 N N . ARG A 1 426 ? 7.411 -19.424 6.913 1.00 55.19 426 ARG A N 1
ATOM 3471 C CA . ARG A 1 426 ? 8.097 -19.091 8.170 1.00 55.19 426 ARG A CA 1
ATOM 3472 C C . ARG A 1 426 ? 7.406 -19.708 9.381 1.00 55.19 426 ARG A C 1
ATOM 3474 O O . ARG A 1 426 ? 8.101 -20.178 10.279 1.00 55.19 426 ARG A O 1
ATOM 3481 N N . LYS A 1 427 ? 6.073 -19.829 9.357 1.00 51.47 427 LYS A N 1
ATOM 3482 C CA . LYS A 1 427 ? 5.321 -20.622 10.341 1.00 51.47 427 LYS A CA 1
ATOM 3483 C C . LYS A 1 427 ? 5.779 -22.083 10.320 1.00 51.47 427 LYS A C 1
ATOM 3485 O O . LYS A 1 427 ? 6.078 -22.629 11.377 1.00 51.47 427 LYS A O 1
ATOM 3490 N N . GLN A 1 428 ? 5.975 -22.665 9.129 1.00 46.53 428 GLN A N 1
ATOM 3491 C CA . GLN A 1 428 ? 6.540 -24.014 8.981 1.00 46.53 428 GLN A CA 1
ATOM 3492 C C . GLN A 1 428 ? 7.947 -24.123 9.592 1.00 46.53 428 GLN A C 1
ATOM 3494 O O . GLN A 1 428 ? 8.187 -25.049 10.362 1.00 46.53 428 GLN A O 1
ATOM 3499 N N . ARG A 1 429 ? 8.851 -23.160 9.348 1.00 48.94 429 ARG A N 1
ATOM 3500 C CA . ARG A 1 429 ? 10.204 -23.151 9.949 1.00 48.94 429 ARG A CA 1
ATOM 3501 C C . ARG A 1 429 ? 10.198 -22.967 11.471 1.00 48.94 429 ARG A C 1
ATOM 3503 O O . ARG A 1 429 ? 10.982 -23.615 12.150 1.00 48.94 429 ARG A O 1
ATOM 3510 N N . LEU A 1 430 ? 9.316 -22.121 12.008 1.00 46.19 430 LEU A N 1
ATOM 3511 C CA . LEU A 1 430 ? 9.177 -21.891 13.455 1.00 46.19 430 LEU A CA 1
ATOM 3512 C C . LEU A 1 430 ? 8.466 -23.050 14.176 1.00 46.19 430 LEU A C 1
ATOM 3514 O O . LEU A 1 430 ? 8.648 -23.228 15.377 1.00 46.19 430 LEU A O 1
ATOM 3518 N N . SER A 1 431 ? 7.679 -23.848 13.450 1.00 40.06 431 SER A N 1
ATOM 3519 C CA . SER A 1 431 ? 6.986 -25.037 13.967 1.00 40.06 431 SER A CA 1
ATOM 3520 C C . SER A 1 431 ? 7.799 -26.339 13.885 1.00 40.06 431 SER A C 1
ATOM 3522 O O . SER A 1 431 ? 7.356 -27.363 14.405 1.00 40.06 431 SER A O 1
ATOM 3524 N N . GLN A 1 432 ? 8.983 -26.332 13.259 1.00 29.59 432 GLN A N 1
ATOM 3525 C CA . GLN A 1 432 ? 9.853 -27.509 13.207 1.00 29.59 432 GLN A CA 1
ATOM 3526 C C . GLN A 1 432 ? 10.689 -27.624 14.494 1.00 29.59 432 GLN A C 1
ATOM 3528 O O . GLN A 1 432 ? 11.408 -26.685 14.842 1.00 29.59 432 GLN A O 1
ATOM 3533 N N . PRO A 1 433 ? 10.660 -28.766 15.209 1.00 35.03 433 PRO A N 1
ATOM 3534 C CA . PRO A 1 433 ? 11.595 -29.000 16.300 1.00 35.03 433 PRO A CA 1
ATOM 3535 C C . PRO A 1 433 ? 13.010 -29.070 15.721 1.00 35.03 433 PRO A C 1
ATOM 3537 O O . PRO A 1 433 ? 13.243 -29.789 14.751 1.00 35.03 433 PRO A O 1
ATOM 3540 N N . ALA A 1 434 ? 13.947 -28.328 16.316 1.00 32.94 434 ALA A N 1
ATOM 3541 C CA . ALA A 1 434 ? 15.346 -28.299 15.905 1.00 32.94 434 ALA A CA 1
ATOM 3542 C C . ALA A 1 434 ? 15.921 -29.724 15.821 1.00 32.94 434 ALA A C 1
ATOM 3544 O O . ALA A 1 434 ? 16.300 -30.327 16.830 1.00 32.94 434 ALA A O 1
ATOM 3545 N N . GLN A 1 435 ? 15.991 -30.276 14.610 1.00 30.19 435 GLN A N 1
ATOM 3546 C CA . GLN A 1 435 ? 16.736 -31.495 14.351 1.00 30.19 435 GLN A CA 1
ATOM 3547 C C . GLN A 1 435 ? 18.215 -31.131 14.430 1.00 30.19 435 GLN A C 1
ATOM 3549 O O . GLN A 1 435 ? 18.783 -30.543 13.516 1.00 30.19 435 GLN A O 1
ATOM 3554 N N . LYS A 1 436 ? 18.835 -31.458 15.568 1.00 31.14 436 LYS A N 1
ATOM 3555 C CA . LYS A 1 436 ? 20.291 -31.501 15.695 1.00 31.14 436 LYS A CA 1
ATOM 3556 C C . LYS A 1 436 ? 20.820 -32.492 14.661 1.00 31.14 436 LYS A C 1
ATOM 3558 O O . LYS A 1 436 ? 20.739 -33.702 14.873 1.00 31.14 436 LYS A O 1
ATOM 3563 N N . THR A 1 437 ? 21.378 -31.984 13.570 1.00 29.47 437 THR A N 1
ATOM 3564 C CA . THR A 1 437 ? 22.281 -32.732 12.700 1.00 29.47 437 THR A CA 1
ATOM 3565 C C . THR A 1 437 ? 23.482 -33.158 13.539 1.00 29.47 437 THR A C 1
ATOM 3567 O O . THR A 1 437 ? 24.346 -32.362 13.900 1.00 29.47 437 THR A O 1
ATOM 3570 N N . LYS A 1 438 ? 23.488 -34.433 13.934 1.00 31.27 438 LYS A N 1
ATOM 3571 C CA . LYS A 1 438 ? 24.687 -35.123 14.396 1.00 31.27 438 LYS A CA 1
ATOM 3572 C C . LYS A 1 438 ? 25.449 -35.542 13.151 1.00 31.27 438 LYS A C 1
ATOM 3574 O O . LYS A 1 438 ? 25.040 -36.505 12.519 1.00 31.27 438 LYS A O 1
ATOM 3579 N N . GLU A 1 439 ? 26.562 -34.888 12.857 1.00 28.47 439 GLU A N 1
ATOM 3580 C CA . GLU A 1 439 ? 27.631 -35.526 12.098 1.00 28.47 439 GLU A CA 1
ATOM 3581 C C . GLU A 1 439 ? 29.002 -35.056 12.592 1.00 28.47 439 GLU A C 1
ATOM 3583 O O . GLU A 1 439 ? 29.190 -33.931 13.046 1.00 28.47 439 GLU A O 1
ATOM 3588 N N . ALA A 1 440 ? 29.895 -36.037 12.633 1.00 29.28 440 ALA A N 1
ATOM 3589 C CA . ALA A 1 440 ? 31.143 -36.129 13.366 1.00 29.28 440 ALA A CA 1
ATOM 3590 C C . ALA A 1 440 ? 32.139 -34.973 13.189 1.00 29.28 440 ALA A C 1
ATOM 3592 O O . ALA A 1 440 ? 32.482 -34.588 12.078 1.00 29.28 440 ALA A O 1
ATOM 3593 N N . THR A 1 441 ? 32.790 -34.593 14.290 1.00 28.41 441 THR A N 1
ATOM 3594 C CA . THR A 1 441 ? 34.261 -34.592 14.338 1.00 28.41 441 THR A CA 1
ATOM 3595 C C . THR A 1 441 ? 34.750 -34.678 15.782 1.00 28.41 441 THR A C 1
ATOM 3597 O O . THR A 1 441 ? 34.422 -33.862 16.639 1.00 28.41 441 THR A O 1
ATOM 3600 N N . ASN A 1 442 ? 35.509 -35.740 16.048 1.00 26.09 442 ASN A N 1
ATOM 3601 C CA . ASN A 1 442 ? 36.262 -35.949 17.275 1.00 26.09 442 ASN A CA 1
ATOM 3602 C C . ASN A 1 442 ? 37.291 -34.825 17.445 1.00 26.09 442 ASN A C 1
ATOM 3604 O O . ASN A 1 442 ? 38.083 -34.622 16.536 1.00 26.09 442 ASN A O 1
ATOM 3608 N N . HIS A 1 443 ? 37.346 -34.189 18.614 1.00 30.45 443 HIS A N 1
ATOM 3609 C CA . HIS A 1 443 ? 38.579 -34.064 19.396 1.00 30.45 443 HIS A CA 1
ATOM 3610 C C . HIS A 1 443 ? 38.259 -33.589 20.819 1.00 30.45 443 HIS A C 1
ATOM 3612 O O . HIS A 1 443 ? 37.603 -32.580 21.053 1.00 30.45 443 HIS A O 1
ATOM 3618 N N . VAL A 1 444 ? 38.719 -34.401 21.766 1.00 25.05 444 VAL A N 1
ATOM 3619 C CA . VAL A 1 444 ? 38.666 -34.232 23.217 1.00 25.05 444 VAL A CA 1
ATOM 3620 C C . VAL A 1 444 ? 39.745 -33.241 23.647 1.00 25.05 444 VAL A C 1
ATOM 3622 O O . VAL A 1 444 ? 40.907 -33.516 23.371 1.00 25.05 444 VAL A O 1
ATOM 3625 N N . VAL A 1 445 ? 39.392 -32.194 24.403 1.00 28.09 445 VAL A N 1
ATOM 3626 C CA . VAL A 1 445 ? 40.219 -31.668 25.509 1.00 28.09 445 VAL A CA 1
ATOM 3627 C C . VAL A 1 445 ? 39.296 -31.192 26.640 1.00 28.09 445 VAL A C 1
ATOM 3629 O O . VAL A 1 445 ? 38.226 -30.638 26.407 1.00 28.09 445 VAL A O 1
ATOM 3632 N N . GLN A 1 446 ? 39.710 -31.519 27.861 1.00 23.77 446 GLN A N 1
ATOM 3633 C CA . GLN A 1 446 ? 38.983 -31.499 29.127 1.00 23.77 446 GLN A CA 1
ATOM 3634 C C . GLN A 1 446 ? 38.698 -30.101 29.717 1.00 23.77 446 GLN A C 1
ATOM 3636 O O . GLN A 1 446 ? 39.500 -29.182 29.597 1.00 23.77 446 GLN A O 1
ATOM 3641 N N . ALA A 1 447 ? 37.551 -30.061 30.407 1.00 24.12 447 ALA A N 1
ATOM 3642 C CA . ALA A 1 447 ? 37.014 -29.231 31.506 1.00 24.12 447 ALA A CA 1
ATOM 3643 C C . ALA A 1 447 ? 38.007 -28.421 32.403 1.00 24.12 447 ALA A C 1
ATOM 3645 O O . ALA A 1 447 ? 39.195 -28.740 32.430 1.00 24.12 447 ALA A O 1
ATOM 3646 N N . PRO A 1 448 ? 37.540 -27.432 33.213 1.00 27.25 448 PRO A N 1
ATOM 3647 C CA . PRO A 1 448 ? 36.592 -27.696 34.311 1.00 27.25 448 PRO A CA 1
ATOM 3648 C C . PRO A 1 448 ? 35.408 -26.716 34.447 1.00 27.25 448 PRO A C 1
ATOM 3650 O O . PRO A 1 448 ? 35.514 -25.520 34.190 1.00 27.25 448 PRO A O 1
ATOM 3653 N N . GLU A 1 449 ? 34.280 -27.251 34.925 1.00 26.67 449 GLU A N 1
ATOM 3654 C CA . GLU A 1 449 ? 33.178 -26.486 35.527 1.00 26.67 449 GLU A CA 1
ATOM 3655 C C . GLU A 1 449 ? 33.612 -25.792 36.832 1.00 26.67 449 GLU A C 1
ATOM 3657 O O . GLU A 1 449 ? 34.531 -26.261 37.512 1.00 26.67 449 GLU A O 1
ATOM 3662 N N . PRO A 1 450 ? 32.846 -24.778 37.275 1.00 25.86 450 PRO A N 1
ATOM 3663 C CA . PRO A 1 450 ? 32.314 -24.904 38.627 1.00 25.86 450 PRO A CA 1
ATOM 3664 C C . PRO A 1 450 ? 30.812 -24.589 38.744 1.00 25.86 450 PRO A C 1
ATOM 3666 O O . PRO A 1 450 ? 30.343 -23.509 38.399 1.00 25.86 450 PRO A O 1
ATOM 3669 N N . VAL A 1 451 ? 30.095 -25.577 39.288 1.00 23.98 451 VAL A N 1
ATOM 3670 C CA . VAL A 1 451 ? 29.180 -25.513 40.445 1.00 23.98 451 VAL A CA 1
ATOM 3671 C C . VAL A 1 451 ? 28.256 -24.289 40.545 1.00 23.98 451 VAL A C 1
ATOM 3673 O O . VAL A 1 451 ? 28.644 -23.208 40.981 1.00 23.98 451 VAL A O 1
ATOM 3676 N N . TYR A 1 452 ? 26.971 -24.526 40.268 1.00 23.16 452 TYR A N 1
ATOM 3677 C CA . TYR A 1 452 ? 25.864 -23.640 40.622 1.00 23.16 452 TYR A CA 1
ATOM 3678 C C . TYR A 1 452 ? 25.538 -23.723 42.118 1.00 23.16 452 TYR A C 1
ATOM 3680 O O . TYR A 1 452 ? 25.168 -24.785 42.620 1.00 23.16 452 TYR A O 1
ATOM 3688 N N . GLU A 1 453 ? 25.575 -22.584 42.809 1.00 23.39 453 GLU A N 1
ATOM 3689 C CA . GLU A 1 453 ? 24.996 -22.425 44.142 1.00 23.39 453 GLU A CA 1
ATOM 3690 C C . GLU A 1 453 ? 23.603 -21.781 44.022 1.00 23.39 453 GLU A C 1
ATOM 3692 O O . GLU A 1 453 ? 23.436 -20.639 43.584 1.00 23.39 453 GLU A O 1
ATOM 3697 N N . ILE A 1 454 ? 22.570 -22.550 44.371 1.00 27.39 454 ILE A N 1
ATOM 3698 C CA . ILE A 1 454 ? 21.166 -22.134 44.341 1.00 27.39 454 ILE A CA 1
ATOM 3699 C C . ILE A 1 454 ? 20.903 -21.239 45.555 1.00 27.39 454 ILE A C 1
ATOM 3701 O O . ILE A 1 454 ? 20.762 -21.728 46.675 1.00 27.39 454 ILE A O 1
ATOM 3705 N N . THR A 1 455 ? 20.749 -19.932 45.339 1.00 24.22 455 THR A N 1
ATOM 3706 C CA . THR A 1 455 ? 20.138 -19.038 46.332 1.00 24.22 455 THR A CA 1
ATOM 3707 C C . THR A 1 455 ? 18.762 -18.575 45.862 1.00 24.22 455 THR A C 1
ATOM 3709 O O . THR A 1 455 ? 18.592 -17.927 44.832 1.00 24.22 455 THR A O 1
ATOM 3712 N N . LYS A 1 456 ? 17.748 -18.943 46.653 1.00 32.59 456 LYS A N 1
ATOM 3713 C CA . LYS A 1 456 ? 16.352 -18.518 46.523 1.00 32.59 456 LYS A CA 1
ATOM 3714 C C . LYS A 1 456 ? 16.264 -16.986 46.560 1.00 32.59 456 LYS A C 1
ATOM 3716 O O . LYS A 1 456 ? 16.459 -16.392 47.618 1.00 32.59 456 LYS A O 1
ATOM 3721 N N . LYS A 1 457 ? 15.899 -16.353 45.443 1.00 24.38 457 LYS A N 1
ATOM 3722 C CA . LYS A 1 457 ? 15.354 -14.986 45.409 1.00 24.38 457 LYS A CA 1
ATOM 3723 C C . LYS A 1 457 ? 14.150 -14.933 44.467 1.00 24.38 457 LYS A C 1
ATOM 3725 O O . LYS A 1 457 ? 14.158 -15.549 43.408 1.00 24.38 457 LYS A O 1
ATOM 3730 N N . ALA A 1 458 ? 13.120 -14.230 44.934 1.00 24.64 458 ALA A N 1
ATOM 3731 C CA . ALA A 1 458 ? 11.819 -13.997 44.308 1.00 24.64 458 ALA A CA 1
ATOM 3732 C C . ALA A 1 458 ? 11.914 -13.589 42.821 1.00 24.64 458 ALA A C 1
ATOM 3734 O O . ALA A 1 458 ? 12.933 -13.014 42.425 1.00 24.64 458 ALA A O 1
ATOM 3735 N N . PRO A 1 459 ? 10.874 -13.845 42.001 1.00 25.14 459 PRO A N 1
ATOM 3736 C CA . PRO A 1 459 ? 10.937 -13.591 40.569 1.00 25.14 459 PRO A CA 1
ATOM 3737 C C . PRO A 1 459 ? 11.055 -12.087 40.312 1.00 25.14 459 PRO A C 1
ATOM 3739 O O . PRO A 1 459 ? 10.099 -11.329 40.460 1.00 25.14 459 PRO A O 1
ATOM 3742 N N . LYS A 1 460 ? 12.258 -11.651 39.930 1.00 26.16 460 LYS A N 1
ATOM 3743 C CA . LYS A 1 460 ? 12.455 -10.371 39.256 1.00 26.16 460 LYS A CA 1
ATOM 3744 C C . LYS A 1 460 ? 11.842 -10.478 37.862 1.00 26.16 460 LYS A C 1
ATOM 3746 O O . LYS A 1 460 ? 12.039 -11.477 37.175 1.00 26.16 460 LYS A O 1
ATOM 3751 N N . GLN A 1 461 ? 11.088 -9.444 37.506 1.00 31.28 461 GLN A N 1
ATOM 3752 C CA . GLN A 1 461 ? 10.447 -9.212 36.215 1.00 31.28 461 GLN A CA 1
ATOM 3753 C C . GLN A 1 461 ? 11.295 -9.713 35.040 1.00 31.28 461 GLN A C 1
ATOM 3755 O O . GLN A 1 461 ? 12.376 -9.198 34.768 1.00 31.28 461 GLN A O 1
ATOM 3760 N N . ILE A 1 462 ? 10.762 -10.702 34.327 1.00 28.81 462 ILE A N 1
ATOM 3761 C CA . ILE A 1 462 ? 11.175 -11.042 32.969 1.00 28.81 462 ILE A CA 1
ATOM 3762 C C . ILE A 1 462 ? 10.176 -10.322 32.062 1.00 28.81 462 ILE A C 1
ATOM 3764 O O . ILE A 1 462 ? 9.147 -10.883 31.692 1.00 28.81 462 ILE A O 1
ATOM 3768 N N . ILE A 1 463 ? 10.441 -9.045 31.777 1.00 32.53 463 ILE A N 1
ATOM 3769 C CA . ILE A 1 463 ? 9.789 -8.323 30.678 1.00 32.53 463 ILE A CA 1
ATOM 3770 C C . ILE A 1 463 ? 10.693 -8.463 29.449 1.00 32.53 463 ILE A C 1
ATOM 3772 O O . ILE A 1 463 ? 11.920 -8.493 29.545 1.00 32.53 463 ILE A O 1
ATOM 3776 N N . LYS A 1 464 ? 10.040 -8.731 28.322 1.00 38.34 464 LYS A N 1
ATOM 3777 C CA . LYS A 1 464 ? 10.553 -9.406 27.131 1.00 38.34 464 LYS A CA 1
ATOM 3778 C C . LYS A 1 464 ? 11.398 -8.513 26.219 1.00 38.34 464 LYS A C 1
ATOM 3780 O O . LYS A 1 464 ? 11.225 -7.307 26.130 1.00 38.34 464 LYS A O 1
ATOM 3785 N N . LYS A 1 465 ? 12.270 -9.211 25.492 1.00 40.88 465 LYS A N 1
ATOM 3786 C CA . LYS A 1 465 ? 13.213 -8.797 24.451 1.00 40.88 465 LYS A CA 1
ATOM 3787 C C . LYS A 1 465 ? 12.512 -8.608 23.091 1.00 40.88 465 LYS A C 1
ATOM 3789 O O . LYS A 1 465 ? 12.604 -9.502 22.255 1.00 40.88 465 LYS A O 1
ATOM 3794 N N . ASN A 1 466 ? 11.786 -7.510 22.877 1.00 42.41 466 ASN A N 1
ATOM 3795 C CA . ASN A 1 466 ? 10.928 -7.359 21.685 1.00 42.41 466 ASN A CA 1
ATOM 3796 C C . ASN A 1 466 ? 11.093 -6.031 20.915 1.00 42.41 466 ASN A C 1
ATOM 3798 O O . ASN A 1 466 ? 10.175 -5.658 20.196 1.00 42.41 466 ASN A O 1
ATOM 3802 N N . SER A 1 467 ? 12.220 -5.320 21.036 1.00 47.56 467 SER A N 1
ATOM 3803 C CA . SER A 1 467 ? 12.492 -4.146 20.184 1.00 47.56 467 SER A CA 1
ATOM 3804 C C . SER A 1 467 ? 13.513 -4.457 19.091 1.00 47.56 467 SER A C 1
ATOM 3806 O O . SER A 1 467 ? 14.422 -5.271 19.299 1.00 47.56 467 SER A O 1
ATOM 3808 N N . ILE A 1 468 ? 13.396 -3.778 17.943 1.00 49.50 468 ILE A N 1
ATOM 3809 C CA . ILE A 1 468 ? 14.334 -3.897 16.814 1.00 49.50 468 ILE A CA 1
ATOM 3810 C C . ILE A 1 468 ? 15.753 -3.565 17.284 1.00 49.50 468 ILE A C 1
ATOM 3812 O O . ILE A 1 468 ? 16.703 -4.288 16.993 1.00 49.50 468 ILE A O 1
ATOM 3816 N N . LEU A 1 469 ? 15.885 -2.542 18.131 1.00 39.84 469 LEU A N 1
ATOM 3817 C CA . LEU A 1 469 ? 17.157 -2.121 18.722 1.00 39.84 469 LEU A CA 1
ATOM 3818 C C . LEU A 1 469 ? 17.756 -3.149 19.696 1.00 39.84 469 LEU A C 1
ATOM 3820 O O . LEU A 1 469 ? 18.979 -3.283 19.768 1.00 39.84 469 LEU A O 1
ATOM 3824 N N . TYR A 1 470 ? 16.936 -3.918 20.424 1.00 44.97 470 TYR A N 1
ATOM 3825 C CA . TYR A 1 470 ? 17.449 -4.949 21.330 1.00 44.97 470 TYR A CA 1
ATOM 3826 C C . TYR A 1 470 ? 18.144 -6.081 20.559 1.00 44.97 470 TYR A C 1
ATOM 3828 O O . TYR A 1 470 ? 19.222 -6.517 20.963 1.00 44.97 470 TYR A O 1
ATOM 3836 N N . TYR A 1 471 ? 17.583 -6.515 19.425 1.00 41.84 471 TYR A N 1
ATOM 3837 C CA . TYR A 1 471 ? 18.201 -7.547 18.581 1.00 41.84 471 TYR A CA 1
ATOM 3838 C C . TYR A 1 471 ? 19.483 -7.075 17.869 1.00 41.84 471 TYR A C 1
ATOM 3840 O O . TYR A 1 471 ? 20.306 -7.914 17.507 1.00 41.84 471 TYR A O 1
ATOM 3848 N N . LEU A 1 472 ? 19.690 -5.760 17.734 1.00 43.12 472 LEU A N 1
ATOM 3849 C CA . LEU A 1 472 ? 20.810 -5.153 17.000 1.00 43.12 472 LEU A CA 1
ATOM 3850 C C . LEU A 1 472 ? 21.959 -4.644 17.896 1.00 43.12 472 LEU A C 1
ATOM 3852 O O . LEU A 1 472 ? 22.972 -4.170 17.391 1.00 43.12 472 LEU A O 1
ATOM 3856 N N . SER A 1 473 ? 21.838 -4.753 19.223 1.00 35.88 473 SER A N 1
ATOM 3857 C CA . SER A 1 473 ? 22.807 -4.215 20.201 1.00 35.88 473 SER A CA 1
ATOM 3858 C C . SER A 1 473 ? 23.925 -5.183 20.632 1.00 35.88 473 SER A C 1
ATOM 3860 O O . SER A 1 473 ? 24.507 -5.029 21.708 1.00 35.88 473 SER A O 1
ATOM 3862 N N . GLN A 1 474 ? 24.277 -6.176 19.807 1.00 33.75 474 GLN A N 1
ATOM 3863 C CA . GLN A 1 474 ? 25.473 -6.989 20.069 1.00 33.75 474 GLN A CA 1
ATOM 3864 C C . GLN A 1 474 ? 26.737 -6.113 19.923 1.00 33.75 474 GLN A C 1
ATOM 3866 O O . GLN A 1 474 ? 26.816 -5.305 18.995 1.00 33.75 474 GLN A O 1
ATOM 3871 N N . PRO A 1 475 ? 27.722 -6.210 20.834 1.00 33.19 475 PRO A N 1
ATOM 3872 C CA . PRO A 1 475 ? 28.863 -5.301 20.839 1.00 33.19 475 PRO A CA 1
ATOM 3873 C C . PRO A 1 475 ? 29.770 -5.501 19.613 1.00 33.19 475 PRO A C 1
ATOM 3875 O O . PRO A 1 475 ? 30.268 -6.600 19.380 1.00 33.19 475 PRO A O 1
ATOM 3878 N N . ARG A 1 476 ? 30.014 -4.404 18.879 1.00 41.88 476 ARG A N 1
ATOM 3879 C CA . ARG A 1 476 ? 31.008 -4.288 17.793 1.00 41.88 476 ARG A CA 1
ATOM 3880 C C . ARG A 1 476 ? 32.432 -4.523 18.301 1.00 41.88 476 ARG A C 1
ATOM 3882 O O . ARG A 1 476 ? 32.767 -4.136 19.428 1.00 41.88 476 ARG A O 1
ATOM 3889 N N . THR A 1 477 ? 33.276 -5.128 17.470 1.00 42.84 477 THR A N 1
ATOM 3890 C CA . THR A 1 477 ? 34.672 -5.428 17.822 1.00 42.84 477 THR A CA 1
ATOM 3891 C C . THR A 1 477 ? 35.573 -4.198 17.650 1.00 42.84 477 THR A C 1
ATOM 3893 O O . THR A 1 477 ? 35.204 -3.190 17.052 1.00 42.84 477 THR A O 1
ATOM 3896 N N . ARG A 1 478 ? 36.763 -4.222 18.264 1.00 33.28 478 ARG A N 1
ATOM 3897 C CA . ARG A 1 478 ? 37.692 -3.075 18.305 1.00 33.28 478 ARG A CA 1
ATOM 3898 C C . ARG A 1 478 ? 38.334 -2.773 16.942 1.00 33.28 478 ARG A C 1
ATOM 3900 O O . ARG A 1 478 ? 38.818 -1.659 16.759 1.00 33.28 478 ARG A O 1
ATOM 3907 N N . ASP A 1 479 ? 38.312 -3.740 16.031 1.00 35.88 479 ASP A N 1
ATOM 3908 C CA . ASP A 1 479 ? 38.891 -3.636 14.691 1.00 35.88 479 ASP A CA 1
ATOM 3909 C C . ASP A 1 479 ? 37.943 -2.902 13.722 1.00 35.88 479 ASP A C 1
ATOM 3911 O O . ASP A 1 479 ? 38.393 -2.042 12.972 1.00 35.88 479 ASP A O 1
ATOM 3915 N N . GLU A 1 480 ? 36.624 -3.074 13.877 1.00 38.22 480 GLU A N 1
ATOM 3916 C CA . GLU A 1 480 ? 35.586 -2.382 13.082 1.00 38.22 480 GLU A CA 1
ATOM 3917 C C . GLU A 1 480 ? 35.586 -0.853 13.281 1.00 38.22 480 GLU A C 1
ATOM 3919 O O . GLU A 1 480 ? 35.194 -0.100 12.398 1.00 38.22 480 GLU A O 1
ATOM 3924 N N . LYS A 1 481 ? 36.066 -0.362 14.433 1.00 34.91 481 LYS A N 1
ATOM 3925 C CA . LYS A 1 481 ? 36.180 1.084 14.713 1.00 34.91 481 LYS A CA 1
ATOM 3926 C C . LYS A 1 481 ? 37.403 1.744 14.072 1.00 34.91 481 LYS A C 1
ATOM 3928 O O . LYS A 1 481 ? 37.489 2.969 14.064 1.00 34.91 481 LYS A O 1
ATOM 3933 N N . LYS A 1 482 ? 38.381 0.952 13.623 1.00 32.41 482 LYS A N 1
ATOM 3934 C CA . LYS A 1 482 ? 39.593 1.454 12.964 1.00 32.41 482 LYS A CA 1
ATOM 3935 C C . LYS A 1 482 ? 39.398 1.599 11.457 1.00 32.41 482 LYS A C 1
ATOM 3937 O O . LYS A 1 482 ? 39.864 2.589 10.908 1.00 32.41 482 LYS A O 1
ATOM 3942 N N . GLU A 1 483 ? 38.669 0.678 10.832 1.00 35.72 483 GLU A N 1
ATOM 3943 C CA . GLU A 1 483 ? 38.299 0.755 9.408 1.00 35.72 483 GLU A CA 1
ATOM 3944 C C . GLU A 1 483 ? 37.453 2.004 9.103 1.00 35.72 483 GLU A C 1
ATOM 3946 O O . GLU A 1 483 ? 37.748 2.739 8.165 1.00 35.72 483 GLU A O 1
ATOM 3951 N N . GLU A 1 484 ? 36.502 2.340 9.980 1.00 34.19 484 GLU A N 1
ATOM 3952 C CA . GLU A 1 484 ? 35.624 3.513 9.835 1.00 34.19 484 GLU A CA 1
ATOM 3953 C C . GLU A 1 484 ? 36.391 4.857 9.861 1.00 34.19 484 GLU A C 1
ATOM 3955 O O . GLU A 1 484 ? 36.002 5.819 9.197 1.00 34.19 484 GLU A O 1
ATOM 3960 N N . GLN A 1 485 ? 37.521 4.934 10.578 1.00 32.09 485 GLN A N 1
ATOM 3961 C CA . GLN A 1 485 ? 38.379 6.130 10.587 1.00 32.09 485 GLN A CA 1
ATOM 3962 C C . GLN A 1 485 ? 39.243 6.257 9.326 1.00 32.09 485 GLN A C 1
ATOM 3964 O O . GLN A 1 485 ? 39.522 7.376 8.893 1.00 32.09 485 GLN A O 1
ATOM 3969 N N . GLU A 1 486 ? 39.662 5.141 8.728 1.00 36.25 486 GLU A N 1
ATOM 3970 C CA . GLU A 1 486 ? 40.470 5.151 7.505 1.00 36.25 486 GLU A CA 1
ATOM 3971 C C . GLU A 1 486 ? 39.610 5.436 6.256 1.00 36.25 486 GLU A C 1
ATOM 3973 O O . GLU A 1 486 ? 40.049 6.169 5.364 1.00 36.25 486 GLU A O 1
ATOM 3978 N N . GLU A 1 487 ? 38.353 4.979 6.227 1.00 36.78 487 GLU A N 1
ATOM 3979 C CA . GLU A 1 487 ? 37.403 5.252 5.135 1.00 36.78 487 GLU A CA 1
ATOM 3980 C C . GLU A 1 487 ? 36.910 6.710 5.106 1.00 36.78 487 GLU A C 1
ATOM 3982 O O . GLU A 1 487 ? 36.835 7.324 4.033 1.00 36.78 487 GLU A O 1
ATOM 3987 N N . GLN A 1 488 ? 36.666 7.325 6.272 1.00 33.28 488 GLN A N 1
ATOM 3988 C CA . GLN A 1 488 ? 36.284 8.744 6.365 1.00 33.28 488 GLN A CA 1
ATOM 3989 C C . GLN A 1 488 ? 37.381 9.682 5.840 1.00 33.28 488 GLN A C 1
ATOM 3991 O O . GLN A 1 488 ? 37.090 10.727 5.249 1.00 33.28 488 GLN A O 1
ATOM 3996 N N . GLN A 1 489 ? 38.650 9.294 5.990 1.00 30.61 489 GLN A N 1
ATOM 3997 C CA . GLN A 1 489 ? 39.784 10.082 5.516 1.00 30.61 489 GLN A CA 1
ATOM 3998 C C . GLN A 1 489 ? 40.027 9.929 4.003 1.00 30.61 489 GLN A C 1
ATOM 4000 O O . GLN A 1 489 ? 40.524 10.860 3.365 1.00 30.61 489 GLN A O 1
ATOM 4005 N N . GLN A 1 490 ? 39.621 8.806 3.398 1.00 28.95 490 GLN A N 1
ATOM 4006 C CA . GLN A 1 490 ? 39.665 8.619 1.943 1.00 28.95 490 GLN A CA 1
ATOM 4007 C C . GLN A 1 490 ? 38.515 9.328 1.207 1.00 28.95 490 GLN A C 1
ATOM 4009 O O . GLN A 1 490 ? 38.735 9.844 0.107 1.00 28.95 490 GLN A O 1
ATOM 4014 N N . CYS A 1 491 ? 37.324 9.440 1.810 1.00 28.00 491 CYS A N 1
ATOM 4015 C CA . CYS A 1 491 ? 36.195 10.163 1.205 1.00 28.00 491 CYS A CA 1
ATOM 4016 C C . CYS A 1 491 ? 36.442 11.677 1.070 1.00 28.00 491 CYS A C 1
ATOM 4018 O O . CYS A 1 491 ? 36.056 12.272 0.063 1.00 28.00 491 CYS A O 1
ATOM 4020 N N . GLN A 1 492 ? 37.169 12.303 2.003 1.00 30.45 492 GLN A N 1
ATOM 4021 C CA . GLN A 1 492 ? 37.514 13.733 1.916 1.00 30.45 492 GLN A CA 1
ATOM 4022 C C . GLN A 1 492 ? 38.434 14.091 0.736 1.00 30.45 492 GLN A C 1
ATOM 4024 O O . GLN A 1 492 ? 38.467 15.246 0.316 1.00 30.45 492 GLN A O 1
ATOM 4029 N N . ILE A 1 493 ? 39.165 13.123 0.172 1.00 32.16 493 ILE A N 1
ATOM 4030 C CA . ILE A 1 493 ? 40.141 13.365 -0.904 1.00 32.16 493 ILE A CA 1
ATOM 4031 C C . ILE A 1 493 ? 39.492 13.280 -2.305 1.00 32.16 493 ILE A C 1
ATOM 4033 O O . ILE A 1 493 ? 40.057 13.795 -3.267 1.00 32.16 493 ILE A O 1
ATOM 4037 N N . ARG A 1 494 ? 38.290 12.695 -2.446 1.00 31.34 494 ARG A N 1
ATOM 4038 C CA . ARG A 1 494 ? 37.637 12.450 -3.753 1.00 31.34 494 ARG A CA 1
ATOM 4039 C C . ARG A 1 494 ? 36.657 13.534 -4.243 1.00 31.34 494 ARG A C 1
ATOM 4041 O O . ARG A 1 494 ? 36.227 13.450 -5.387 1.00 31.34 494 ARG A O 1
ATOM 4048 N N . MET A 1 495 ? 36.323 14.556 -3.449 1.00 30.55 495 MET A N 1
ATOM 4049 C CA . MET A 1 495 ? 35.273 15.548 -3.781 1.00 30.55 495 MET A CA 1
ATOM 4050 C C . MET A 1 495 ? 35.784 16.935 -4.225 1.00 30.55 495 MET A C 1
ATOM 4052 O O . MET A 1 495 ? 35.251 17.965 -3.819 1.00 30.55 495 MET A O 1
ATOM 4056 N N . SER A 1 496 ? 36.806 16.998 -5.076 1.00 34.09 496 SER A N 1
ATOM 4057 C CA . SER A 1 496 ? 37.333 18.262 -5.617 1.00 34.09 496 SER A CA 1
ATOM 4058 C C . SER A 1 496 ? 37.181 18.342 -7.140 1.00 34.09 496 SER A C 1
ATOM 4060 O O . SER A 1 496 ? 38.155 18.244 -7.882 1.00 34.09 496 SER A O 1
ATOM 4062 N N . LEU A 1 497 ? 35.945 18.550 -7.614 1.00 38.84 497 LEU A N 1
ATOM 4063 C CA . LEU A 1 497 ? 35.665 18.936 -9.005 1.00 38.84 497 LEU A CA 1
ATOM 4064 C C . LEU A 1 497 ? 35.317 20.436 -9.107 1.00 38.84 497 LEU A C 1
ATOM 4066 O O . LEU A 1 497 ? 34.695 20.976 -8.187 1.00 38.84 497 LEU A O 1
ATOM 4070 N N . PRO A 1 498 ? 35.699 21.134 -10.196 1.00 40.75 498 PRO A N 1
ATOM 4071 C CA . PRO A 1 498 ? 35.346 22.536 -10.404 1.00 40.75 498 PRO A CA 1
ATOM 4072 C C . PRO A 1 498 ? 33.843 22.719 -10.678 1.00 40.75 498 PRO A C 1
ATOM 4074 O O . PRO A 1 498 ? 33.231 21.951 -11.415 1.00 40.75 498 PRO A O 1
ATOM 4077 N N . LEU A 1 499 ? 33.261 23.802 -10.151 1.00 38.00 499 LEU A N 1
ATOM 4078 C CA . LEU A 1 499 ? 31.847 24.191 -10.314 1.00 38.00 499 LEU A CA 1
ATOM 4079 C C . LEU A 1 499 ? 31.354 24.271 -11.777 1.00 38.00 499 LEU A C 1
ATOM 4081 O O . LEU A 1 499 ? 30.154 24.151 -12.011 1.00 38.00 499 LEU A O 1
ATOM 4085 N N . SER A 1 500 ? 32.246 24.462 -12.757 1.00 33.34 500 SER A N 1
ATOM 4086 C CA . SER A 1 500 ? 31.895 24.501 -14.186 1.00 33.34 500 SER A CA 1
ATOM 4087 C C . SER A 1 500 ? 31.430 23.152 -14.727 1.00 33.34 500 SER A C 1
ATOM 4089 O O . SER A 1 500 ? 30.538 23.103 -15.569 1.00 33.34 500 SER A O 1
ATOM 4091 N N . ASP A 1 501 ? 31.999 22.062 -14.223 1.00 37.88 501 ASP A N 1
ATOM 4092 C CA . ASP A 1 501 ? 31.783 20.725 -14.780 1.00 37.88 501 ASP A CA 1
ATOM 4093 C C . ASP A 1 501 ? 30.484 20.117 -14.228 1.00 37.88 501 ASP A C 1
ATOM 4095 O O . ASP A 1 501 ? 29.780 19.381 -14.914 1.00 37.88 501 ASP A O 1
ATOM 4099 N N . ILE A 1 502 ? 30.096 20.541 -13.020 1.00 42.97 502 ILE A N 1
ATOM 4100 C CA . ILE A 1 502 ? 28.803 20.232 -12.395 1.00 42.97 502 ILE A CA 1
ATOM 4101 C C . ILE A 1 502 ? 27.660 20.948 -13.136 1.00 42.97 502 ILE A C 1
ATOM 4103 O O . ILE A 1 502 ? 26.593 20.372 -13.323 1.00 42.97 502 ILE A O 1
ATOM 4107 N N . TRP A 1 503 ? 27.880 22.182 -13.608 1.00 37.75 503 TRP A N 1
ATOM 4108 C CA . TRP A 1 503 ? 26.879 22.935 -14.375 1.00 37.75 503 TRP A CA 1
ATOM 4109 C C . TRP A 1 503 ? 26.588 22.310 -15.749 1.00 37.75 503 TRP A C 1
ATOM 4111 O O . TRP A 1 503 ? 25.440 22.300 -16.189 1.00 37.75 503 TRP A O 1
ATOM 4121 N N . HIS A 1 504 ? 27.603 21.745 -16.409 1.00 36.97 504 HIS A N 1
ATOM 4122 C CA . HIS A 1 504 ? 27.423 21.045 -17.683 1.00 36.97 504 HIS A CA 1
ATOM 4123 C C . HIS A 1 504 ? 26.719 19.687 -17.524 1.00 36.97 504 HIS A C 1
ATOM 4125 O O . HIS A 1 504 ? 25.851 19.375 -18.335 1.00 36.97 504 HIS A O 1
ATOM 4131 N N . ALA A 1 505 ? 26.984 18.947 -16.441 1.00 35.81 505 ALA A N 1
ATOM 4132 C CA . ALA A 1 505 ? 26.276 17.700 -16.132 1.00 35.81 505 ALA A CA 1
ATOM 4133 C C . ALA A 1 505 ? 24.772 17.916 -15.849 1.00 35.81 505 ALA A C 1
ATOM 4135 O O . ALA A 1 505 ? 23.938 17.123 -16.277 1.00 35.81 505 ALA A O 1
ATOM 4136 N N . VAL A 1 506 ? 24.406 19.038 -15.212 1.00 36.91 506 VAL A N 1
ATOM 4137 C CA . VAL A 1 506 ? 23.000 19.416 -14.955 1.00 36.91 506 VAL A CA 1
ATOM 4138 C C . VAL A 1 506 ? 22.223 19.720 -16.243 1.00 36.91 506 VAL A C 1
ATOM 4140 O O . VAL A 1 506 ? 21.007 19.571 -16.258 1.00 36.91 506 VAL A O 1
ATOM 4143 N N . LEU A 1 507 ? 22.887 20.137 -17.326 1.00 35.88 507 LEU A N 1
ATOM 4144 C CA . LEU A 1 507 ? 22.233 20.407 -18.613 1.00 35.88 507 LEU A CA 1
ATOM 4145 C C . LEU A 1 507 ? 22.147 19.170 -19.520 1.00 35.88 507 LEU A C 1
ATOM 4147 O O . LEU A 1 507 ? 21.257 19.121 -20.363 1.00 35.88 507 LEU A O 1
ATOM 4151 N N . GLU A 1 508 ? 23.036 18.185 -19.355 1.00 34.97 508 GLU A N 1
ATOM 4152 C CA . GLU A 1 508 ? 23.038 16.943 -20.147 1.00 34.97 508 GLU A CA 1
ATOM 4153 C C . GLU A 1 508 ? 22.096 15.853 -19.596 1.00 34.97 508 GLU A C 1
ATOM 4155 O O . GLU A 1 508 ? 21.603 15.046 -20.380 1.00 34.97 508 GLU A O 1
ATOM 4160 N N . GLU A 1 509 ? 21.775 15.840 -18.293 1.00 37.16 509 GLU A N 1
ATOM 4161 C CA . GLU A 1 509 ? 20.874 14.834 -17.684 1.00 37.16 509 GLU A CA 1
ATOM 4162 C C . GLU A 1 509 ? 19.366 15.086 -17.916 1.00 37.16 509 GLU A C 1
ATOM 4164 O O . GLU A 1 509 ? 18.537 14.241 -17.571 1.00 37.16 509 GLU A O 1
ATOM 4169 N N . PHE A 1 510 ? 18.978 16.208 -18.535 1.00 37.12 510 PHE A N 1
ATOM 4170 C CA . PHE A 1 510 ? 17.590 16.453 -18.945 1.00 37.12 510 PHE A CA 1
ATOM 4171 C C . PHE A 1 510 ? 17.434 16.255 -20.457 1.00 37.12 510 PHE A C 1
ATOM 4173 O O . PHE A 1 510 ? 17.806 17.114 -21.254 1.00 37.12 510 PHE A O 1
ATOM 4180 N N . ASP A 1 511 ? 16.849 15.118 -20.840 1.00 30.47 511 ASP A N 1
ATOM 4181 C CA . ASP A 1 511 ? 16.518 14.766 -22.222 1.00 30.47 511 ASP A CA 1
ATOM 4182 C C . ASP A 1 511 ? 15.726 15.889 -22.927 1.00 30.47 511 ASP A C 1
ATOM 4184 O O . ASP A 1 511 ? 14.599 16.233 -22.561 1.00 30.47 511 ASP A O 1
ATOM 4188 N N . ALA A 1 512 ? 16.340 16.463 -23.961 1.00 31.11 512 ALA A N 1
ATOM 4189 C CA . ALA A 1 512 ? 15.796 17.504 -24.826 1.00 31.11 512 ALA A CA 1
ATOM 4190 C C . ALA A 1 512 ? 15.022 16.919 -26.026 1.00 31.11 512 ALA A C 1
ATOM 4192 O O . ALA A 1 512 ? 15.072 17.461 -27.132 1.00 31.11 512 ALA A O 1
ATOM 4193 N N . SER A 1 513 ? 14.287 15.821 -25.838 1.00 30.14 513 SER A N 1
ATOM 4194 C CA . SER A 1 513 ? 13.540 15.140 -26.907 1.00 30.14 513 SER A CA 1
ATOM 4195 C C . SER A 1 513 ? 12.086 15.611 -27.090 1.00 30.14 513 SER A C 1
ATOM 4197 O O . SER A 1 513 ? 11.281 14.923 -27.718 1.00 30.14 513 SER A O 1
ATOM 4199 N N . SER A 1 514 ? 11.727 16.820 -26.638 1.00 29.11 514 SER A N 1
ATOM 4200 C CA . SER A 1 514 ? 10.398 17.397 -26.918 1.00 29.11 514 SER A CA 1
ATOM 4201 C C . SER A 1 514 ? 10.367 18.912 -27.156 1.00 29.11 514 SER A C 1
ATOM 4203 O O . SER A 1 514 ? 9.354 19.555 -26.887 1.00 29.11 514 SER A O 1
ATOM 4205 N N . ILE A 1 515 ? 11.443 19.506 -27.685 1.00 28.84 515 ILE A N 1
ATOM 4206 C CA . ILE A 1 515 ? 11.435 20.914 -28.116 1.00 28.84 515 ILE A CA 1
ATOM 4207 C C . ILE A 1 515 ? 12.109 21.041 -29.486 1.00 28.84 515 ILE A C 1
ATOM 4209 O O . ILE A 1 515 ? 13.329 21.093 -29.596 1.00 28.84 515 ILE A O 1
ATOM 4213 N N . THR A 1 516 ? 11.317 21.153 -30.551 1.00 26.61 516 THR A N 1
ATOM 4214 C CA . THR A 1 516 ? 11.771 21.804 -31.787 1.00 26.61 516 THR A CA 1
ATOM 4215 C C . THR A 1 516 ? 11.379 23.277 -31.753 1.00 26.61 516 THR A C 1
ATOM 4217 O O . THR A 1 516 ? 10.181 23.566 -31.752 1.00 26.61 516 THR A O 1
ATOM 4220 N N . PRO A 1 517 ? 12.334 24.211 -31.874 1.00 29.89 517 PRO A N 1
ATOM 4221 C CA . PRO A 1 517 ? 12.058 25.508 -32.458 1.00 29.89 517 PRO A CA 1
ATOM 4222 C C . PRO A 1 517 ? 12.926 25.691 -33.707 1.00 29.89 517 PRO A C 1
ATOM 4224 O O . PRO A 1 517 ? 14.156 25.685 -33.669 1.00 29.89 517 PRO A O 1
ATOM 4227 N N . ALA A 1 518 ? 12.270 25.869 -34.848 1.00 28.44 518 ALA A N 1
ATOM 4228 C CA . ALA A 1 518 ? 12.925 26.323 -36.060 1.00 28.44 518 ALA A CA 1
ATOM 4229 C C . ALA A 1 518 ? 13.300 27.803 -35.907 1.00 28.44 518 ALA A C 1
ATOM 4231 O O . ALA A 1 518 ? 12.444 28.647 -36.118 1.00 28.44 518 ALA A O 1
ATOM 4232 N N . PHE A 1 519 ? 14.556 28.130 -35.591 1.00 26.34 519 PHE A N 1
ATOM 4233 C CA . PHE A 1 519 ? 15.120 29.457 -35.868 1.00 26.34 519 PHE A CA 1
ATOM 4234 C C . PHE A 1 519 ? 16.629 29.370 -36.135 1.00 26.34 519 PHE A C 1
ATOM 4236 O O . PHE A 1 519 ? 17.413 28.899 -35.318 1.00 26.34 519 PHE A O 1
ATOM 4243 N N . THR A 1 520 ? 17.029 29.821 -37.324 1.00 25.86 520 THR A N 1
ATOM 4244 C CA . THR A 1 520 ? 18.421 29.945 -37.779 1.00 25.86 520 THR A CA 1
ATOM 4245 C C . THR A 1 520 ? 18.985 31.297 -37.317 1.00 25.86 520 THR A C 1
ATOM 4247 O O . THR A 1 520 ? 18.327 32.312 -37.553 1.00 25.86 520 THR A O 1
ATOM 4250 N N . PRO A 1 521 ? 20.184 31.381 -36.709 1.00 26.66 521 PRO A N 1
ATOM 4251 C CA . PRO A 1 521 ? 20.739 32.664 -36.293 1.00 26.66 521 PRO A CA 1
ATOM 4252 C C . PRO A 1 521 ? 21.512 33.336 -37.439 1.00 26.66 521 PRO A C 1
ATOM 4254 O O . PRO A 1 521 ? 22.473 32.785 -37.976 1.00 26.66 521 PRO A O 1
ATOM 4257 N N . ILE A 1 522 ? 21.111 34.560 -37.794 1.00 25.00 522 ILE A N 1
ATOM 4258 C CA . ILE A 1 522 ? 21.900 35.480 -38.625 1.00 25.00 522 ILE A CA 1
ATOM 4259 C C . ILE A 1 522 ? 22.824 36.271 -37.690 1.00 25.00 522 ILE A C 1
ATOM 4261 O O . ILE A 1 522 ? 22.358 37.044 -36.857 1.00 25.00 522 ILE A O 1
ATOM 4265 N N . LEU A 1 523 ? 24.136 36.091 -37.837 1.00 26.30 523 LEU A N 1
ATOM 4266 C CA . LEU A 1 523 ? 25.164 36.909 -37.181 1.00 26.30 523 LEU A CA 1
ATOM 4267 C C . LEU A 1 523 ? 25.332 38.259 -37.905 1.00 26.30 523 LEU A C 1
ATOM 4269 O O . LEU A 1 523 ? 25.501 38.246 -39.127 1.00 26.30 523 LEU A O 1
ATOM 4273 N N . PRO A 1 524 ? 25.423 39.408 -37.205 1.00 26.02 524 PRO A N 1
ATOM 4274 C CA . PRO A 1 524 ? 25.978 40.624 -37.783 1.00 26.02 524 PRO A CA 1
ATOM 4275 C C . PRO A 1 524 ? 27.444 40.844 -37.366 1.00 26.02 524 PRO A C 1
ATOM 4277 O O . PRO A 1 524 ? 27.816 40.759 -36.198 1.00 26.02 524 PRO A O 1
ATOM 4280 N N . GLN A 1 525 ? 28.268 41.150 -38.370 1.00 24.48 525 GLN A N 1
ATOM 4281 C CA . GLN A 1 525 ? 29.654 41.631 -38.280 1.00 24.48 525 GLN A CA 1
ATOM 4282 C C . GLN A 1 525 ? 29.721 43.095 -37.781 1.00 24.48 525 GLN A C 1
ATOM 4284 O O . GLN A 1 525 ? 28.721 43.811 -37.866 1.00 24.48 525 GLN A O 1
ATOM 4289 N N . PRO A 1 526 ? 30.885 43.582 -37.302 1.00 30.94 526 PRO A N 1
ATOM 4290 C CA . PRO A 1 526 ? 31.006 44.898 -36.684 1.00 30.94 526 PRO A CA 1
ATOM 4291 C C . PRO A 1 526 ? 31.338 45.993 -37.708 1.00 30.94 526 PRO A C 1
ATOM 4293 O O . PRO A 1 526 ? 32.184 45.805 -38.581 1.00 30.94 526 PRO A O 1
ATOM 4296 N N . SER A 1 527 ? 30.769 47.190 -37.546 1.00 24.84 527 SER A N 1
ATOM 4297 C CA . SER A 1 527 ? 31.363 48.408 -38.109 1.00 24.84 527 SER A CA 1
ATOM 4298 C C . SER A 1 527 ? 30.977 49.671 -37.337 1.00 24.84 527 SER A C 1
ATOM 4300 O O . SER A 1 527 ? 29.847 49.853 -36.897 1.00 24.84 527 SER A O 1
ATOM 4302 N N . SER A 1 528 ? 31.981 50.531 -37.220 1.00 25.81 528 SER A N 1
ATOM 4303 C CA . SER A 1 528 ? 32.094 51.854 -36.606 1.00 25.81 528 SER A CA 1
ATOM 4304 C C . SER A 1 528 ? 31.047 52.911 -36.993 1.00 25.81 528 SER A C 1
ATOM 4306 O O . SER A 1 528 ? 30.671 52.991 -38.159 1.00 25.81 528 SER A O 1
ATOM 4308 N N . SER A 1 529 ? 30.788 53.851 -36.069 1.00 24.91 529 SER A N 1
ATOM 4309 C CA . SER A 1 529 ? 31.017 55.314 -36.195 1.00 24.91 529 SER A CA 1
ATOM 4310 C C . SER A 1 529 ? 29.892 56.227 -35.648 1.00 24.91 529 SER A C 1
ATOM 4312 O O . SER A 1 529 ? 28.732 56.103 -36.008 1.00 24.91 529 SER A O 1
ATOM 4314 N N . LEU A 1 530 ? 30.338 57.186 -34.817 1.00 25.39 530 LEU A N 1
ATOM 4315 C CA . LEU A 1 530 ? 29.897 58.587 -34.645 1.00 25.39 530 LEU A CA 1
ATOM 4316 C C . LEU A 1 530 ? 28.543 58.951 -33.963 1.00 25.39 530 LEU A C 1
ATOM 4318 O O . LEU A 1 530 ? 27.453 58.723 -34.466 1.00 25.39 530 LEU A O 1
ATOM 4322 N N . LEU A 1 531 ? 28.713 59.649 -32.826 1.00 24.23 531 LEU A N 1
ATOM 4323 C CA . LEU A 1 531 ? 27.877 60.637 -32.094 1.00 24.23 531 LEU A CA 1
ATOM 4324 C C . LEU A 1 531 ? 27.231 61.754 -32.975 1.00 24.23 531 LEU A C 1
ATOM 4326 O O . LEU A 1 531 ? 27.636 61.854 -34.133 1.00 24.23 531 LEU A O 1
ATOM 4330 N N . PRO A 1 532 ? 26.450 62.753 -32.449 1.00 37.31 532 PRO A N 1
ATOM 4331 C CA . PRO A 1 532 ? 25.705 62.927 -31.168 1.00 37.31 532 PRO A CA 1
ATOM 4332 C C . PRO A 1 532 ? 24.279 63.571 -31.337 1.00 37.31 532 PRO A C 1
ATOM 4334 O O . PRO A 1 532 ? 23.815 63.765 -32.454 1.00 37.31 532 PRO A O 1
ATOM 4337 N N . LEU A 1 533 ? 23.684 64.042 -30.212 1.00 24.02 533 LEU A N 1
ATOM 4338 C CA . LEU A 1 533 ? 22.612 65.070 -30.028 1.00 24.02 533 LEU A CA 1
ATOM 4339 C C . LEU A 1 533 ? 21.169 64.547 -29.922 1.00 24.02 533 LEU A C 1
ATOM 4341 O O . LEU A 1 533 ? 20.809 63.567 -30.549 1.00 24.02 533 LEU A O 1
ATOM 4345 N N . ALA A 1 534 ? 20.213 65.206 -29.266 1.00 24.53 534 ALA A N 1
ATOM 4346 C CA . ALA A 1 534 ? 20.129 66.154 -28.153 1.00 24.53 534 ALA A CA 1
ATOM 4347 C C . ALA A 1 534 ? 18.618 66.267 -27.865 1.00 24.53 534 ALA A C 1
ATOM 4349 O O . ALA A 1 534 ? 17.805 66.316 -28.790 1.00 24.53 534 ALA A O 1
ATOM 4350 N N . ASN A 1 535 ? 18.231 66.294 -26.592 1.00 26.30 535 ASN A N 1
ATOM 4351 C CA . ASN A 1 535 ? 16.836 66.392 -26.171 1.00 26.30 535 ASN A CA 1
ATOM 4352 C C . ASN A 1 535 ? 16.235 67.771 -26.479 1.00 26.30 535 ASN A C 1
ATOM 4354 O O . ASN A 1 535 ? 16.736 68.794 -26.018 1.00 26.30 535 ASN A O 1
ATOM 4358 N N . SER A 1 536 ? 15.073 67.781 -27.134 1.00 24.50 536 SER A N 1
ATOM 4359 C CA . SER A 1 536 ? 14.070 68.832 -26.953 1.00 24.50 536 SER A CA 1
ATOM 4360 C C . SER A 1 536 ? 12.666 68.218 -27.027 1.00 24.50 536 SER A C 1
ATOM 4362 O O . SER A 1 536 ? 12.279 67.629 -28.033 1.00 24.50 536 SER A O 1
ATOM 4364 N N . ARG A 1 537 ? 11.894 68.320 -25.939 1.00 27.00 537 ARG A N 1
ATOM 4365 C CA . ARG A 1 537 ? 10.453 68.024 -25.920 1.00 27.00 537 ARG A CA 1
ATOM 4366 C C . ARG A 1 537 ? 9.694 69.320 -25.660 1.00 27.00 537 ARG A C 1
ATOM 436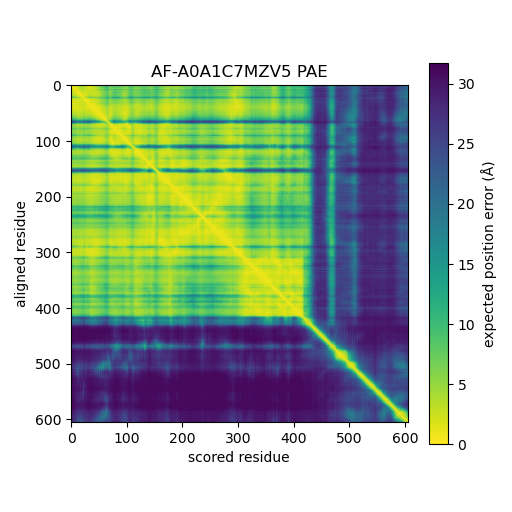8 O O . ARG A 1 537 ? 9.923 69.994 -24.658 1.00 27.00 537 ARG A O 1
ATOM 4375 N N . LYS A 1 538 ? 8.796 69.653 -26.589 1.00 24.38 538 LYS A N 1
ATOM 4376 C CA . LYS A 1 538 ? 7.780 70.702 -26.457 1.00 24.38 538 LYS A CA 1
ATOM 4377 C C . LYS A 1 538 ? 6.604 70.203 -25.613 1.00 24.38 538 LYS A C 1
ATOM 4379 O O . LYS A 1 538 ? 6.212 69.044 -25.699 1.00 24.38 538 LYS A O 1
ATOM 4384 N N . ARG A 1 539 ? 6.062 71.139 -24.831 1.00 24.28 539 ARG A N 1
ATOM 4385 C CA . ARG A 1 539 ? 4.813 71.087 -24.059 1.00 24.28 539 ARG A CA 1
ATOM 4386 C C . ARG A 1 539 ? 3.581 70.891 -24.948 1.00 24.28 539 ARG A C 1
ATOM 4388 O O . ARG A 1 539 ? 3.515 71.496 -26.015 1.00 24.28 539 ARG A O 1
ATOM 4395 N N . GLN A 1 540 ? 2.554 70.251 -24.390 1.00 24.47 540 GLN A N 1
ATOM 4396 C CA . GLN A 1 540 ? 1.172 70.716 -24.530 1.00 24.47 540 GLN A CA 1
ATOM 4397 C C . GLN A 1 540 ? 0.347 70.360 -23.282 1.00 24.47 540 GLN A C 1
ATOM 4399 O O . GLN A 1 540 ? 0.572 69.339 -22.640 1.00 24.47 540 GLN A O 1
ATOM 4404 N N . THR A 1 541 ? -0.514 71.304 -22.923 1.00 24.25 541 THR A N 1
ATOM 4405 C CA . THR A 1 541 ? -1.305 71.517 -21.699 1.00 24.25 541 THR A CA 1
ATOM 4406 C C . THR A 1 541 ? -2.770 71.110 -21.874 1.00 24.25 541 THR A C 1
ATOM 4408 O O . THR A 1 541 ? -3.238 71.168 -23.004 1.00 24.25 541 THR A O 1
ATOM 4411 N N . LEU A 1 542 ? -3.461 70.811 -20.760 1.00 25.05 542 LEU A N 1
ATOM 4412 C CA . LEU A 1 542 ? -4.908 70.962 -20.435 1.00 25.05 542 LEU A CA 1
ATOM 4413 C C . LEU A 1 542 ? -5.015 70.652 -18.907 1.00 25.05 542 LEU A C 1
ATOM 4415 O O . LEU A 1 542 ? -4.576 69.574 -18.514 1.00 25.05 542 LEU A O 1
ATOM 4419 N N . GLU A 1 543 ? -5.184 71.606 -17.969 1.00 27.00 543 GLU A N 1
ATOM 4420 C CA . GLU A 1 543 ? -6.428 72.260 -17.455 1.00 27.00 543 GLU A CA 1
ATOM 4421 C C . GLU A 1 543 ? -7.551 71.246 -17.096 1.00 27.00 543 GLU A C 1
ATOM 4423 O O . GLU A 1 543 ? -7.859 70.396 -17.920 1.00 27.00 543 GLU A O 1
ATOM 4428 N N . ASP A 1 544 ? -8.244 71.233 -15.943 1.00 28.31 544 ASP A N 1
ATOM 4429 C CA . ASP A 1 544 ? -8.267 72.086 -14.742 1.00 28.31 544 ASP A CA 1
ATOM 4430 C C . ASP A 1 544 ? -9.081 71.407 -13.589 1.00 28.31 544 ASP A C 1
ATOM 4432 O O . ASP A 1 544 ? -10.008 70.645 -13.850 1.00 28.31 544 ASP A O 1
ATOM 4436 N N . ASN A 1 545 ? -8.715 71.737 -12.341 1.00 27.66 545 ASN A N 1
ATOM 4437 C CA . ASN A 1 545 ? -9.483 71.987 -11.095 1.00 27.66 545 ASN A CA 1
ATOM 4438 C C . ASN A 1 545 ? -10.511 71.040 -10.386 1.00 27.66 545 ASN A C 1
ATOM 4440 O O . ASN A 1 545 ? -11.574 70.696 -10.888 1.00 27.66 545 ASN A O 1
ATOM 4444 N N . ASP A 1 546 ? -10.210 70.898 -9.078 1.00 28.98 546 ASP A N 1
ATOM 4445 C CA . ASP A 1 546 ? -11.038 70.969 -7.847 1.00 28.98 546 ASP A CA 1
ATOM 4446 C C . ASP A 1 546 ? -11.800 69.766 -7.240 1.00 28.98 546 ASP A C 1
ATOM 4448 O O . ASP A 1 546 ? -12.573 69.066 -7.887 1.00 28.98 546 ASP A O 1
ATOM 4452 N N . GLY A 1 547 ? -11.652 69.615 -5.909 1.00 26.28 547 GLY A N 1
ATOM 4453 C CA . GLY A 1 547 ? -12.538 68.807 -5.052 1.00 26.28 547 GLY A CA 1
ATOM 4454 C C . GLY A 1 547 ? -11.846 68.009 -3.937 1.00 26.28 547 GLY A C 1
ATOM 4455 O O . GLY A 1 547 ? -11.131 67.044 -4.172 1.00 26.28 547 GLY A O 1
ATOM 4456 N N . THR A 1 548 ? -12.079 68.394 -2.686 1.00 26.38 548 THR A N 1
ATOM 4457 C CA . THR A 1 548 ? -11.387 67.945 -1.467 1.00 26.38 548 THR A CA 1
ATOM 4458 C C . THR A 1 548 ? -11.881 66.609 -0.868 1.00 26.38 548 THR A C 1
ATOM 4460 O O . THR A 1 548 ? -13.068 66.309 -0.889 1.00 26.38 548 THR A O 1
ATOM 4463 N N . ARG A 1 549 ? -10.948 65.937 -0.159 1.00 25.27 549 ARG A N 1
ATOM 4464 C CA . ARG A 1 549 ? -11.076 64.951 0.951 1.00 25.27 549 ARG A CA 1
ATOM 4465 C C . ARG A 1 549 ? -11.538 63.512 0.646 1.00 25.27 549 ARG A C 1
ATOM 4467 O O . ARG A 1 549 ? -12.723 63.245 0.511 1.00 25.27 549 ARG A O 1
ATOM 4474 N N . ASN A 1 550 ? -10.621 62.552 0.843 1.00 24.67 550 ASN A N 1
ATOM 4475 C CA . ASN A 1 550 ? -10.807 61.527 1.883 1.00 24.67 550 ASN A CA 1
ATOM 4476 C C . ASN A 1 550 ? -9.508 60.812 2.300 1.00 24.67 550 ASN A C 1
ATOM 4478 O O . ASN A 1 550 ? -8.573 60.633 1.526 1.00 24.67 550 ASN A O 1
ATOM 4482 N N . VAL A 1 551 ? -9.485 60.454 3.581 1.00 24.48 551 VAL A N 1
ATOM 4483 C CA . VAL A 1 551 ? -8.403 59.866 4.378 1.00 24.48 551 VAL A CA 1
ATOM 4484 C C . VAL A 1 551 ? -8.025 58.460 3.892 1.00 24.48 551 VAL A C 1
ATOM 4486 O O . VAL A 1 551 ? -8.902 57.621 3.702 1.00 24.48 551 VAL A O 1
ATOM 4489 N N . ARG A 1 552 ? -6.722 58.152 3.801 1.00 23.61 552 ARG A N 1
ATOM 4490 C CA . ARG A 1 552 ? -6.235 56.763 3.882 1.00 23.61 552 ARG A CA 1
ATOM 4491 C C . ARG A 1 552 ? -4.867 56.692 4.565 1.00 23.61 552 ARG A C 1
ATOM 4493 O O . ARG A 1 552 ? -3.873 57.211 4.067 1.00 23.61 552 ARG A O 1
ATOM 4500 N N . LEU A 1 553 ? -4.872 56.053 5.733 1.00 21.48 553 LEU A N 1
ATOM 4501 C CA . LEU A 1 553 ? -3.714 55.661 6.532 1.00 21.48 553 LEU A CA 1
ATOM 4502 C C . LEU A 1 553 ? -2.786 54.763 5.695 1.00 21.48 553 LEU A C 1
ATOM 4504 O O . LEU A 1 553 ? -3.236 53.750 5.160 1.00 21.48 553 LEU A O 1
ATOM 4508 N N . ARG A 1 554 ? -1.500 55.118 5.598 1.00 22.30 554 ARG A N 1
ATOM 4509 C CA . ARG A 1 554 ? -0.434 54.206 5.163 1.00 22.30 554 ARG A CA 1
ATOM 4510 C C . ARG A 1 554 ? 0.280 53.681 6.405 1.00 22.30 554 ARG A C 1
ATOM 4512 O O . ARG A 1 554 ? 0.906 54.453 7.125 1.00 22.30 554 ARG A O 1
ATOM 4519 N N . LEU A 1 555 ? 0.171 52.377 6.637 1.00 22.64 555 LEU A N 1
ATOM 4520 C CA . LEU A 1 555 ? 1.048 51.633 7.535 1.00 22.64 555 LEU A CA 1
ATOM 4521 C C . LEU A 1 555 ? 2.395 51.446 6.825 1.00 22.64 555 LEU A C 1
ATOM 4523 O O . LEU A 1 555 ? 2.456 50.852 5.752 1.00 22.64 555 LEU A O 1
ATOM 4527 N N . HIS A 1 556 ? 3.452 51.993 7.419 1.00 22.73 556 HIS A N 1
ATOM 4528 C CA . HIS A 1 556 ? 4.834 51.665 7.091 1.00 22.73 556 HIS A CA 1
ATOM 4529 C C . HIS A 1 556 ? 5.216 50.367 7.811 1.00 22.73 556 HIS A C 1
ATOM 4531 O O . HIS A 1 556 ? 5.033 50.270 9.023 1.00 22.73 556 HIS A O 1
ATOM 4537 N N . ALA A 1 557 ? 5.790 49.408 7.087 1.00 24.55 557 ALA A N 1
ATOM 4538 C CA . ALA A 1 557 ? 6.532 48.294 7.665 1.00 24.55 557 ALA A CA 1
ATOM 4539 C C . ALA A 1 557 ? 7.981 48.369 7.158 1.00 24.55 557 ALA A C 1
ATOM 4541 O O . ALA A 1 557 ? 8.240 48.203 5.969 1.00 24.55 557 ALA A O 1
ATOM 4542 N N . ASN A 1 558 ? 8.898 48.692 8.073 1.00 23.56 558 ASN A N 1
ATOM 4543 C CA . ASN A 1 558 ? 10.347 48.557 7.914 1.00 23.56 558 ASN A CA 1
ATOM 4544 C C . ASN A 1 558 ? 10.753 47.093 8.152 1.00 23.56 558 ASN A C 1
ATOM 4546 O O . ASN A 1 558 ? 10.244 46.498 9.104 1.00 23.56 558 ASN A O 1
ATOM 4550 N N . PRO A 1 559 ? 11.743 46.547 7.428 1.00 28.73 559 PRO A N 1
ATOM 4551 C CA . PRO A 1 559 ? 12.559 45.455 7.931 1.00 28.73 559 PRO A CA 1
ATOM 4552 C C . PRO A 1 559 ? 13.741 46.013 8.741 1.00 28.73 559 PRO A C 1
ATOM 4554 O O . PRO A 1 559 ? 14.499 46.862 8.277 1.00 28.73 559 PRO A O 1
ATOM 4557 N N . VAL A 1 560 ? 13.869 45.538 9.980 1.00 24.73 560 VAL A N 1
ATOM 4558 C CA . VAL A 1 560 ? 14.991 45.802 10.888 1.00 24.73 560 VAL A CA 1
ATOM 4559 C C . VAL A 1 560 ? 16.167 44.910 10.485 1.00 24.73 560 VAL A C 1
ATOM 4561 O O . VAL A 1 560 ? 16.092 43.692 10.619 1.00 24.73 560 VAL A O 1
ATOM 4564 N N . THR A 1 561 ? 17.259 45.510 10.017 1.00 24.61 561 THR A N 1
ATOM 4565 C CA . THR A 1 561 ? 18.589 44.888 9.956 1.00 24.61 561 THR A CA 1
ATOM 4566 C C . THR A 1 561 ? 19.270 45.031 11.314 1.00 24.61 561 THR A C 1
ATOM 4568 O O . THR A 1 561 ? 19.480 46.148 11.784 1.00 24.61 561 THR A O 1
ATOM 4571 N N . TRP A 1 562 ? 19.622 43.909 11.939 1.00 22.70 562 TRP A N 1
ATOM 4572 C CA . TRP A 1 562 ? 20.549 43.883 13.068 1.00 22.70 562 TRP A CA 1
ATOM 4573 C C . TRP A 1 562 ? 21.981 43.953 12.525 1.00 22.70 562 TRP A C 1
ATOM 4575 O O . TRP A 1 562 ? 22.426 43.035 11.840 1.00 22.70 562 TRP A O 1
ATOM 4585 N N . CYS A 1 563 ? 22.683 45.049 12.817 1.00 22.30 563 CYS A N 1
ATOM 4586 C CA . CYS A 1 563 ? 24.134 45.140 12.685 1.00 22.30 563 CYS A CA 1
ATOM 4587 C C . CYS A 1 563 ? 24.777 44.569 13.954 1.00 22.30 563 CYS A C 1
ATOM 4589 O O . CYS A 1 563 ? 24.441 45.000 15.056 1.00 22.30 563 CYS A O 1
ATOM 4591 N N . LEU A 1 564 ? 25.707 43.628 13.795 1.00 23.39 564 LEU A N 1
ATOM 4592 C CA . LEU A 1 564 ? 26.739 43.355 14.792 1.00 23.39 564 LEU A CA 1
ATOM 4593 C C . LEU A 1 564 ? 27.921 44.276 14.465 1.00 23.39 564 LEU A C 1
ATOM 4595 O O . LEU A 1 564 ? 28.565 44.115 13.431 1.00 23.39 564 LEU A O 1
ATOM 4599 N N . GLU A 1 565 ? 28.138 45.280 15.313 1.00 22.48 565 GLU A N 1
ATOM 4600 C CA . GLU A 1 565 ? 29.397 46.020 15.411 1.00 22.48 565 GLU A CA 1
ATOM 4601 C C . GLU A 1 565 ? 30.417 45.115 16.117 1.00 22.48 565 GLU A C 1
ATOM 4603 O O . GLU A 1 565 ? 30.222 44.750 17.276 1.00 22.48 565 GLU A O 1
ATOM 4608 N N . GLU A 1 566 ? 31.492 44.737 15.425 1.00 25.17 566 GLU A N 1
ATOM 4609 C CA . GLU A 1 566 ? 32.721 44.274 16.071 1.00 25.17 566 GLU A CA 1
ATOM 4610 C C . GLU A 1 566 ? 33.706 45.446 16.118 1.00 25.17 566 GLU A C 1
ATOM 4612 O O . GLU A 1 566 ? 34.199 45.915 15.090 1.00 25.17 566 GLU A O 1
ATOM 4617 N N . ASP A 1 567 ? 33.969 45.918 17.336 1.00 23.30 567 ASP A N 1
ATOM 4618 C CA . ASP A 1 567 ? 35.086 46.792 17.674 1.00 23.30 567 ASP A CA 1
ATOM 4619 C C . ASP A 1 567 ? 36.410 46.060 17.401 1.00 23.30 567 ASP A C 1
ATOM 4621 O O . ASP A 1 567 ? 36.767 45.112 18.104 1.00 23.30 567 ASP A O 1
ATOM 4625 N N . LEU A 1 568 ? 37.179 46.528 16.418 1.00 25.36 568 LEU A N 1
ATOM 4626 C CA . LEU A 1 568 ? 38.589 46.172 16.261 1.00 25.36 568 LEU A CA 1
ATOM 4627 C C . LEU A 1 568 ? 39.446 47.411 16.526 1.00 25.36 568 LEU A C 1
ATOM 4629 O O . LEU A 1 568 ? 39.488 48.348 15.731 1.00 25.36 568 LEU A O 1
ATOM 4633 N N . GLN A 1 569 ? 40.125 47.398 17.675 1.00 25.55 569 GLN A N 1
ATOM 4634 C CA . GLN A 1 569 ? 41.234 48.296 17.981 1.00 25.55 569 GLN A CA 1
ATOM 4635 C C . GLN A 1 569 ? 42.414 48.004 17.044 1.00 25.55 569 GLN A C 1
ATOM 4637 O O . GLN A 1 569 ? 42.855 46.862 16.917 1.00 25.55 569 GLN A O 1
ATOM 4642 N N . GLU A 1 570 ? 42.927 49.060 16.419 1.00 26.61 570 GLU A N 1
ATOM 4643 C CA . GLU A 1 570 ? 44.174 49.075 15.657 1.00 26.61 570 GLU A CA 1
ATOM 4644 C C . GLU A 1 570 ? 45.393 48.812 16.557 1.00 26.61 570 GLU A C 1
ATOM 4646 O O . GLU A 1 570 ? 45.561 49.471 17.583 1.00 26.61 570 GLU A O 1
ATOM 4651 N N . THR A 1 571 ? 46.304 47.950 16.096 1.00 26.30 571 THR A N 1
ATOM 4652 C CA . THR A 1 571 ? 47.754 48.136 16.268 1.00 26.30 571 THR A CA 1
ATOM 4653 C C . THR A 1 571 ? 48.477 47.635 15.017 1.00 26.30 571 THR A C 1
ATOM 4655 O O . THR A 1 571 ? 48.354 46.464 14.658 1.00 26.30 571 THR A O 1
ATOM 4658 N N . ASP A 1 572 ? 49.199 48.555 14.375 1.00 27.39 572 ASP A N 1
ATOM 4659 C CA . ASP A 1 572 ? 50.117 48.377 13.242 1.00 27.39 572 ASP A CA 1
ATOM 4660 C C . ASP A 1 572 ? 51.231 47.348 13.517 1.00 27.39 572 ASP A C 1
ATOM 4662 O O . ASP A 1 572 ? 51.824 47.378 14.593 1.00 27.39 572 ASP A O 1
ATOM 4666 N N . GLU A 1 573 ? 51.571 46.516 12.519 1.00 29.33 573 GLU A N 1
ATOM 4667 C CA . GLU A 1 573 ? 52.924 46.436 11.922 1.00 29.33 573 GLU A CA 1
ATOM 4668 C C . GLU A 1 573 ? 52.997 45.429 10.736 1.00 29.33 573 GLU A C 1
ATOM 4670 O O . GLU A 1 573 ? 52.799 44.227 10.879 1.00 29.33 573 GLU A O 1
ATOM 4675 N N . ASP A 1 574 ? 53.340 45.983 9.566 1.00 27.02 574 ASP A N 1
ATOM 4676 C CA . ASP A 1 574 ? 54.191 45.470 8.473 1.00 27.02 574 ASP A CA 1
ATOM 4677 C C . ASP A 1 574 ? 53.800 44.342 7.461 1.00 27.02 574 ASP A C 1
ATOM 4679 O O . ASP A 1 574 ? 53.695 43.154 7.750 1.00 27.02 574 ASP A O 1
ATOM 4683 N N . LEU A 1 575 ? 53.833 44.780 6.182 1.00 27.70 575 LEU A N 1
ATOM 4684 C CA . LEU A 1 575 ? 54.351 44.148 4.942 1.00 27.70 575 LEU A CA 1
ATOM 4685 C C . LEU A 1 575 ? 53.530 43.123 4.101 1.00 27.70 575 LEU A C 1
ATOM 4687 O O . LEU A 1 575 ? 53.709 41.912 4.170 1.00 27.70 575 LEU A O 1
ATOM 4691 N N . SER A 1 576 ? 52.932 43.675 3.026 1.00 27.34 576 SER A N 1
ATOM 4692 C CA . SER A 1 576 ? 53.163 43.326 1.594 1.00 27.34 576 SER A CA 1
ATOM 4693 C C . SER A 1 576 ? 52.129 42.497 0.764 1.00 27.34 576 SER A C 1
ATOM 4695 O O . SER A 1 576 ? 51.957 41.298 0.945 1.00 27.34 576 SER A O 1
ATOM 4697 N N . ARG A 1 577 ? 51.636 43.148 -0.324 1.00 28.36 577 ARG A N 1
ATOM 4698 C CA . ARG A 1 577 ? 51.046 42.648 -1.615 1.00 28.36 577 ARG A CA 1
ATOM 4699 C C . ARG A 1 577 ? 49.520 42.331 -1.682 1.00 28.36 577 ARG A C 1
ATOM 4701 O O . ARG A 1 577 ? 48.880 42.198 -0.654 1.00 28.36 577 ARG A O 1
ATOM 4708 N N . PRO A 1 578 ? 48.897 42.290 -2.891 1.00 31.25 578 PRO A N 1
ATOM 4709 C CA . PRO A 1 578 ? 48.292 43.432 -3.583 1.00 31.25 578 PRO A CA 1
ATOM 4710 C C . PRO A 1 578 ? 46.756 43.327 -3.736 1.00 31.25 578 PRO A C 1
ATOM 4712 O O . PRO A 1 578 ? 46.165 42.252 -3.782 1.00 31.25 578 PRO A O 1
ATOM 4715 N N . THR A 1 579 ? 46.117 44.479 -3.920 1.00 36.56 579 THR A N 1
ATOM 4716 C CA . THR A 1 579 ? 44.697 44.666 -4.241 1.00 36.56 579 THR A CA 1
ATOM 4717 C C . THR A 1 579 ? 44.286 43.993 -5.559 1.00 36.56 579 THR A C 1
ATOM 4719 O O . THR A 1 579 ? 44.638 44.438 -6.651 1.00 36.56 579 THR A O 1
ATOM 4722 N N . ARG A 1 580 ? 43.449 42.954 -5.474 1.00 32.84 580 ARG A N 1
ATOM 4723 C CA . ARG A 1 580 ? 42.619 42.454 -6.581 1.00 32.84 580 ARG A CA 1
ATOM 4724 C C . ARG A 1 580 ? 41.277 42.011 -5.990 1.00 32.84 580 ARG A C 1
ATOM 4726 O O . ARG A 1 580 ? 41.273 41.368 -4.953 1.00 32.84 580 ARG A O 1
ATOM 4733 N N . ASN A 1 581 ? 40.175 42.364 -6.653 1.00 33.19 581 ASN A N 1
ATOM 4734 C CA . ASN A 1 581 ? 38.772 42.049 -6.310 1.00 33.19 581 ASN A CA 1
ATOM 4735 C C . ASN A 1 581 ? 37.993 43.086 -5.479 1.00 33.19 581 ASN A C 1
ATOM 4737 O O . ASN A 1 581 ? 37.376 42.755 -4.476 1.00 33.19 581 ASN A O 1
ATOM 4741 N N . ARG A 1 582 ? 37.905 44.332 -5.967 1.00 30.89 582 ARG A N 1
ATOM 4742 C CA . ARG A 1 582 ? 36.723 45.182 -5.689 1.00 30.89 582 ARG A CA 1
ATOM 4743 C C . ARG A 1 582 ? 35.756 45.333 -6.868 1.00 30.89 582 ARG A C 1
ATOM 4745 O O . ARG A 1 582 ? 34.668 45.845 -6.674 1.00 30.89 582 ARG A O 1
ATOM 4752 N N . TYR A 1 583 ? 36.099 44.822 -8.052 1.00 29.06 583 TYR A N 1
ATOM 4753 C CA . TYR A 1 583 ? 35.265 44.950 -9.255 1.00 29.06 583 TYR A CA 1
ATOM 4754 C C . TYR A 1 583 ? 34.418 43.709 -9.594 1.00 29.06 583 TYR A C 1
ATOM 4756 O O . TYR A 1 583 ? 33.718 43.742 -10.593 1.00 29.06 583 TYR A O 1
ATOM 4764 N N . SER A 1 584 ? 34.443 42.620 -8.807 1.00 34.81 584 SER A N 1
ATOM 4765 C CA . SER A 1 584 ? 33.618 41.428 -9.098 1.00 34.81 584 SER A CA 1
ATOM 4766 C C . SER A 1 584 ? 32.282 41.391 -8.351 1.00 34.81 584 SER A C 1
ATOM 4768 O O . SER A 1 584 ? 31.336 40.793 -8.854 1.00 34.81 584 SER A O 1
ATOM 4770 N N . LEU A 1 585 ? 32.158 42.034 -7.183 1.00 33.41 585 LEU A N 1
ATOM 4771 C CA . LEU A 1 585 ? 30.920 41.973 -6.395 1.00 33.41 585 LEU A CA 1
ATOM 4772 C C . LEU A 1 585 ? 29.801 42.851 -6.969 1.00 33.41 585 LEU A C 1
ATOM 4774 O O . LEU A 1 585 ? 28.669 42.387 -7.066 1.00 33.41 585 LEU A O 1
ATOM 4778 N N . GLU A 1 586 ? 30.106 44.072 -7.413 1.00 34.28 586 GLU A N 1
ATOM 4779 C CA . GLU A 1 586 ? 29.086 44.980 -7.962 1.00 34.28 586 GLU A CA 1
ATOM 4780 C C . GLU A 1 586 ? 28.544 44.490 -9.310 1.00 34.28 586 GLU A C 1
ATOM 4782 O O . GLU A 1 586 ? 27.347 44.588 -9.573 1.00 34.28 586 GLU A O 1
ATOM 4787 N N . THR A 1 587 ? 29.392 43.886 -10.148 1.00 33.00 587 THR A N 1
ATOM 4788 C CA . THR A 1 587 ? 28.961 43.314 -11.432 1.00 33.00 587 THR A CA 1
ATOM 4789 C C . THR A 1 587 ? 28.116 42.058 -11.230 1.00 33.00 587 THR A C 1
ATOM 4791 O O . THR A 1 587 ? 27.139 41.872 -11.947 1.00 33.00 587 THR A O 1
ATOM 4794 N N . THR A 1 588 ? 28.424 41.244 -10.213 1.00 38.31 588 THR A N 1
ATOM 4795 C CA . THR A 1 588 ? 27.634 40.052 -9.861 1.00 38.31 588 THR A CA 1
ATOM 4796 C C . THR A 1 588 ? 26.287 40.444 -9.243 1.00 38.31 588 THR A C 1
ATOM 4798 O O . THR A 1 588 ? 25.264 39.880 -9.616 1.00 38.31 588 THR A O 1
ATOM 4801 N N . GLN A 1 589 ? 26.241 41.477 -8.391 1.00 33.62 589 GLN A N 1
ATOM 4802 C CA . GLN A 1 589 ? 24.986 42.016 -7.843 1.00 33.62 589 GLN A CA 1
ATOM 4803 C C . GLN A 1 589 ? 24.088 42.661 -8.908 1.00 33.62 589 GLN A C 1
ATOM 4805 O O . GLN A 1 589 ? 22.874 42.476 -8.864 1.00 33.62 589 GLN A O 1
ATOM 4810 N N . LEU A 1 590 ? 24.658 43.379 -9.881 1.00 33.28 590 LEU A N 1
ATOM 4811 C CA . LEU A 1 590 ? 23.891 43.962 -10.988 1.00 33.28 590 LEU A CA 1
ATOM 4812 C C . LEU A 1 590 ? 23.368 42.895 -11.962 1.00 33.28 590 LEU A C 1
ATOM 4814 O O . LEU A 1 590 ? 22.257 43.041 -12.467 1.00 33.28 590 LEU A O 1
ATOM 4818 N N . TYR A 1 591 ? 24.113 41.804 -12.172 1.00 33.19 591 TYR A N 1
ATOM 4819 C CA . TYR A 1 591 ? 23.643 40.652 -12.949 1.00 33.19 591 TYR A CA 1
ATOM 4820 C C . TYR A 1 591 ? 22.510 39.907 -12.220 1.00 33.19 591 TYR A C 1
ATOM 4822 O O . TYR A 1 591 ? 21.495 39.582 -12.825 1.00 33.19 591 TYR A O 1
ATOM 4830 N N . LEU A 1 592 ? 22.617 39.728 -10.898 1.00 35.94 592 LEU A N 1
ATOM 4831 C CA . LEU A 1 592 ? 21.574 39.118 -10.059 1.00 35.94 592 LEU A CA 1
ATOM 4832 C C . LEU A 1 592 ? 20.286 39.953 -9.991 1.00 35.94 592 LEU A C 1
ATOM 4834 O O . LEU A 1 592 ? 19.196 39.384 -9.992 1.00 35.94 592 LEU A O 1
ATOM 4838 N N . LEU A 1 593 ? 20.384 41.286 -9.987 1.00 32.72 593 LEU A N 1
ATOM 4839 C CA . LEU A 1 593 ? 19.227 42.191 -10.063 1.00 32.72 593 LEU A CA 1
ATOM 4840 C C . LEU A 1 593 ? 18.554 42.203 -11.442 1.00 32.72 593 LEU A C 1
ATOM 4842 O O . LEU A 1 593 ? 17.364 42.492 -11.521 1.00 32.72 593 LEU A O 1
ATOM 4846 N N . ALA A 1 594 ? 19.291 41.906 -12.516 1.00 30.59 594 ALA A N 1
ATOM 4847 C CA . ALA A 1 594 ? 18.732 41.772 -13.860 1.00 30.59 594 ALA A CA 1
ATOM 4848 C C . ALA A 1 594 ? 18.033 40.414 -14.044 1.00 30.59 594 ALA A C 1
ATOM 4850 O O . ALA A 1 594 ? 16.889 40.381 -14.487 1.00 30.59 594 ALA A O 1
ATOM 4851 N N . VAL A 1 595 ? 18.660 39.323 -13.587 1.00 35.41 595 VAL A N 1
ATOM 4852 C CA . VAL A 1 595 ? 18.095 37.962 -13.646 1.00 35.41 595 VAL A CA 1
ATOM 4853 C C . VAL A 1 595 ? 16.846 37.843 -12.766 1.00 35.41 595 VAL A C 1
ATOM 4855 O O . VAL A 1 595 ? 15.828 37.328 -13.205 1.00 35.41 595 VAL A O 1
ATOM 4858 N N . THR A 1 596 ? 16.841 38.405 -11.554 1.00 33.59 596 THR A N 1
ATOM 4859 C CA . THR A 1 596 ? 15.625 38.414 -10.709 1.00 33.59 596 THR A CA 1
ATOM 4860 C C . THR A 1 596 ? 14.488 39.277 -11.270 1.00 33.59 596 THR A C 1
ATOM 4862 O O . THR A 1 596 ? 13.332 39.047 -10.920 1.00 33.59 596 THR A O 1
ATOM 4865 N N . ARG A 1 597 ? 14.782 40.244 -12.152 1.00 28.00 597 ARG A N 1
ATOM 4866 C CA . ARG A 1 597 ? 13.763 41.054 -12.837 1.00 28.00 597 ARG A CA 1
ATOM 4867 C C . ARG A 1 597 ? 13.182 40.350 -14.058 1.00 28.00 597 ARG A C 1
ATOM 4869 O O . ARG A 1 597 ? 11.968 40.369 -14.199 1.00 28.00 597 ARG A O 1
ATOM 4876 N N . GLU A 1 598 ? 14.009 39.700 -14.877 1.00 29.34 598 GLU A N 1
ATOM 4877 C CA . GLU A 1 598 ? 13.529 38.896 -16.014 1.00 29.34 598 GLU A CA 1
ATOM 4878 C C . GLU A 1 598 ? 12.698 37.687 -15.543 1.00 29.34 598 GLU A C 1
ATOM 4880 O O . GLU A 1 598 ? 11.634 37.430 -16.094 1.00 29.34 598 GLU A O 1
ATOM 4885 N N . PHE A 1 599 ? 13.065 37.037 -14.431 1.00 33.97 599 PHE A N 1
ATOM 4886 C CA . PHE A 1 599 ? 12.277 35.925 -13.869 1.00 33.97 599 PHE A CA 1
ATOM 4887 C C . PHE A 1 599 ? 10.991 36.348 -13.133 1.00 33.97 599 PHE A C 1
ATOM 4889 O O . PHE A 1 599 ? 10.131 35.509 -12.869 1.00 33.97 599 PHE A O 1
ATOM 4896 N N . SER A 1 600 ? 10.829 37.633 -12.793 1.00 29.53 600 SER A N 1
ATOM 4897 C CA . SER A 1 600 ? 9.560 38.148 -12.256 1.00 29.53 600 SER A CA 1
ATOM 4898 C C . SER A 1 600 ? 8.512 38.345 -13.352 1.00 29.53 600 SER A C 1
ATOM 4900 O O . SER A 1 600 ? 7.321 38.311 -13.040 1.00 29.53 600 SER A O 1
ATOM 4902 N N . ASP A 1 601 ? 8.938 38.565 -14.597 1.00 29.06 601 ASP A N 1
ATOM 4903 C CA . ASP A 1 601 ? 8.035 38.744 -15.735 1.00 29.06 601 ASP A CA 1
ATOM 4904 C C . ASP A 1 601 ? 7.629 37.382 -16.342 1.00 29.06 601 ASP A C 1
ATOM 4906 O O . ASP A 1 601 ? 6.479 37.223 -16.748 1.00 29.06 601 ASP A O 1
ATOM 4910 N N . ASP A 1 602 ? 8.484 36.352 -16.251 1.00 31.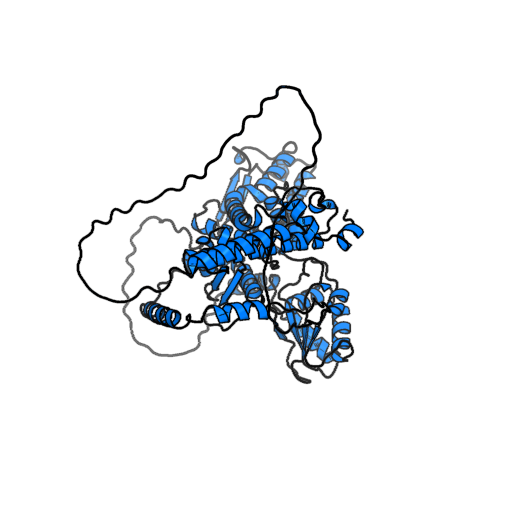72 602 ASP A N 1
ATOM 4911 C CA . ASP A 1 602 ? 8.156 34.961 -16.633 1.00 31.72 602 ASP A CA 1
ATOM 4912 C C . ASP A 1 602 ? 7.271 34.216 -15.611 1.00 31.72 602 ASP A C 1
ATOM 4914 O O . ASP A 1 602 ? 6.769 33.129 -15.885 1.00 31.72 602 ASP A O 1
ATOM 4918 N N . LEU A 1 603 ? 7.019 34.803 -14.434 1.00 28.81 603 LEU A N 1
ATOM 4919 C CA . LEU A 1 603 ? 5.969 34.336 -13.518 1.00 28.81 603 LEU A CA 1
ATOM 4920 C C . LEU A 1 603 ? 4.557 34.813 -13.933 1.00 28.81 603 LEU A C 1
ATOM 4922 O O . LEU A 1 603 ? 3.585 34.487 -13.250 1.00 28.81 603 LEU A O 1
ATOM 4926 N N . TRP A 1 604 ? 4.444 35.605 -15.009 1.00 29.25 604 TRP A N 1
ATOM 4927 C CA . TRP A 1 604 ? 3.206 36.241 -15.480 1.00 29.25 604 TRP A CA 1
ATOM 4928 C C . TRP A 1 604 ? 2.847 35.950 -16.953 1.00 29.25 604 TRP A C 1
ATOM 4930 O O . TRP A 1 604 ? 1.962 36.624 -17.490 1.00 29.25 604 TRP A O 1
ATOM 4940 N N . CYS A 1 605 ? 3.460 34.954 -17.605 1.00 26.28 605 CYS A N 1
ATOM 4941 C CA . CYS A 1 605 ? 3.042 34.468 -18.930 1.00 26.28 605 CYS A CA 1
ATOM 4942 C C . CYS A 1 605 ? 2.874 32.952 -18.971 1.00 26.28 605 CYS A C 1
ATOM 4944 O O . CYS A 1 605 ? 3.793 32.241 -18.511 1.00 26.28 605 CYS A O 1
#

Secondary structure (DSSP, 8-state):
---HHHHHH--HHHHHHHHHHT-S--GGGSTTSS-HHHHHHHHHHHHHHHHHHHHHHHHHHHHHHS---SEEEEEE-GGGHHHHHHHHHHT--HHHHTSEEEEEETT-----SSHHHHHHHHHHHHHHT-GGG-SEEEETTTTEEEEPP-TT--HHHHHHHHHHHHHHHHHHHTT--------HHHHHHHTTPPP-HHHHHHH-HHHHHHHHHHHT--S-HHHHH--BSEEEEEETTEEEEEESSTTGGG-B--TTTHHHHHHHHHHHHHTGGGHHHHHHHHHHHHHHHTTSGGGGS-HHHHHHHHH-BS---HHHHHHH-EEESS--TTSHHHHHHHHHHHTS-HHHHHHHHHHHHS-SSBPTT-GGGS--EEEE-SSS-SPPPEEEGGGTEEEE---SSHHHHHHHHHHHHHH---HHHHHHHHHHHHHS-----------------------------------HHHHH-PPPPTTHHHHHHHHHHHHTTS----HHHHHHHHHHSS--TT--------PPPP-------------------------------------------------------SSSHHHHHHHHHHHHHHHHHTT--

Nearest PDB structures (foldseek):
  6xz1-assembly2_B  TM=8.072E-01  e=2.618E-28  Homo sapiens
  8ei5-assembly3_C  TM=6.123E-01  e=6.802E-27  Homo sapiens
  5lp8-assembly1_A  TM=5.778E-01  e=7.511E-28  Homo sapiens
  5hpt-assembly1_A  TM=6.125E-01  e=3.637E-26  Homo sapiens
  9eqh-assembly1_A  TM=5.922E-01  e=1.767E-25  Homo sapiens

pLDDT: mean 72.59, std 28.31, range [21.48, 98.44]

Radius of gyration: 33.38 Å; Cα contacts (8 Å, |Δi|>4): 650; chains: 1; bounding box: 88×108×85 Å

Organism: NCBI:txid101091

Sequence (605 aa):
FYNDAVNDQLEIKEDFPNFKDKKGFSFCDYPFMLNPAVKADVLKVESVFQMRHELQDAFFRALFQGVNSPYLVLEIRRDHIISDTLLQLEEKSIHDLKKQLRVQFVGEEGVDEGGVQKEFFQLIVREIFDPKYGMFTFNEESRLCWFTPNPVLDEINIREYKLVGLLLGLAVYNSVILDLHFPLVLYKKLMQVNTTLSDLKQLDPSLGKGLERLLNFEGDIVTEYDRNFQVDIQSFGHVYTCDLKPFGSNIQLTNENKHEFVDLYVQFVLTDCIEKQFNAFKEGFQLVCQDSAIKIFRPEEVEQLICGSSDLDFDALEASTVYDGGWSKDSDIIKYFWEIVHSFTYEEKKKLLFFATGSDRAPIGGLGKLQFVIAKNGGDSDRLPTSHTCYNVLLLCEYSSKEKLKERLLTSISNAEGFDHYFTKRKQRLSQPAQKTKEATNHVVQAPEPVYEITKKAPKQIIKKNSILYYLSQPRTRDEKKEEQEEQQQCQIRMSLPLSDIWHAVLEEFDASSITPAFTPILPQPSSSLLPLANSRKRQTLEDNDGTRNVRLRLHANPVTWCLEEDLQETDEDLSRPTRNRYSLETTQLYLLAVTREFSDDLWC